Protein AF-0000000075411094 (afdb_homodimer)

pLDDT: mean 84.41, std 17.74, range [32.16, 98.5]

Radius of gyration: 21.51 Å; Cα contacts (8 Å, |Δi|>4): 677; chains: 2; bounding box: 38×64×53 Å

Foldseek 3Di:
DAPQDDQDQDPVPRDRDRPQPPQVQAFQLVVLQVCVVPADVVLLLVQLLLVLVQLVVQVVVQKDQLADARNQWGAHPVRHIHRGDSPPMDHQPDPFFLQDHDYDPPLAALVSVVRDGDHSLRNLQSSLQNLQCSQPSDHFPPVPDRDPVVSVCLNVPDDGDHDPPDDPVSVVLSCLSNPNDSVSHDHSVVSND/DADQDDQDQDPVPRHRDRPQPPQVQAFQLVVLLVCVVPADVVLLLVQLLLVLVQLVVQVVVQKDQLADARNQWGQHPVRHIHRGDSPPMDHQPPPFFLQDHDYDPPLAALVSVVRDGDHSLRNLQSSLQNLQCSQPSDHFPPVPDRDPVVSVCLNVPDDGDHDPPDDPVSVVLSCLSNPNDSVSHDHSVVSND

Nearest PDB structures (foldseek):
  5mja-assembly2_B  TM=9.166E-01  e=4.243E-11  Homo sapiens
  3zew-assembly1_A  TM=9.061E-01  e=3.543E-11  Homo sapiens
  5mjb-assembly1_A  TM=8.864E-01  e=2.787E-11  Homo sapiens
  7jxh-assembly4_D  TM=9.015E-01  e=2.419E-10  Homo sapiens
  8f1y-assembly1_A  TM=8.849E-01  e=3.911E-10  Homo sapiens

Secondary structure (DSSP, 8-state):
------EEEPTTT--EEE-----TT-BHHHHHHHHGGG--HHHHHHHHHHHHHHHHHHHHTTEE-S--SGGGEEEETTTEEEE---TT-EETTS---TTEEEEETTTS-HHHHTTPPP-HHHHHHHHHHHHHHHHHSS-TTTTS--SHHHHHHHHTT--PPPPTTS-HHHHHHHHHHT-SSGGGSPPHHHHH-/------EEEPTTT--EEE-----TT-BHHHHHHHHGGG--HHHHHHHHHHHHHHHHHHHHTTEE-S--SGGGEEEETTTEEEE---TT-EETTS---TTEEEEETTTS-HHHHTTPPP-HHHHHHHHHHHHHHHHHSS-TTTTS--SHHHHHHHHTT--PPPPTTS-HHHHHHHHHHT-SSGGGSPPHHHHH-

InterPro domains:
  IPR000719 Protein kinase domain [PS50011] (1-193)
  IPR001245 Serine-threonine/tyrosine-protein kinase, catalytic domain [PF07714] (1-192)
  IPR001245 Serine-threonine/tyrosine-protein kinase, catalytic domain [PR00109] (20-33)
  IPR001245 Serine-threonine/tyrosine-protein kinase, catalytic domain [PR00109] (57-75)
  IPR001245 Serine-threonine/tyrosine-protein kinase, catalytic domain [PR00109] (122-144)
  IPR001245 Serine-threonine/tyrosine-protein kinase, catalytic domain [PR00109] (166-188)
  IPR011009 Protein kinase-like domain superfamily [SSF56112] (1-193)
  IPR051681 Serine/Threonine Kinases and Pseudokinases [PTHR44329] (2-192)

Solvent-accessible surface area (backbone atoms only — not comparable to full-atom values): 20828 Å² total; per-residue (Å²): 115,49,75,28,48,21,62,35,57,35,83,84,74,63,40,72,35,68,45,64,75,78,42,86,65,39,30,44,47,58,46,30,59,73,42,40,93,75,57,49,69,68,54,47,49,49,50,51,40,39,48,32,48,47,52,35,55,41,42,74,71,43,30,24,53,60,52,53,48,41,78,36,25,26,26,40,98,75,82,36,57,33,52,39,64,54,81,68,39,40,57,64,81,50,89,68,56,37,32,47,43,56,31,40,62,78,32,51,37,50,52,41,50,63,30,33,52,86,43,64,47,39,42,35,24,8,48,22,47,45,50,52,22,68,73,71,32,44,66,72,64,69,90,47,72,54,21,53,68,44,50,49,41,38,58,73,60,60,68,79,83,80,60,88,86,50,54,64,73,58,50,52,51,33,52,34,25,53,40,82,49,54,88,68,30,66,55,54,68,64,70,48,102,113,52,75,31,48,21,58,36,58,35,84,84,76,62,41,72,36,70,46,64,74,78,42,87,62,41,30,44,47,57,47,30,60,73,42,42,92,76,56,49,68,70,54,48,50,49,50,50,40,39,48,31,48,48,51,35,56,42,44,73,72,43,29,23,53,60,53,52,47,42,78,35,26,25,25,39,96,76,81,36,56,33,51,38,64,53,82,67,38,40,57,63,82,50,91,67,56,35,32,46,43,54,30,41,61,78,32,50,36,48,51,41,49,63,31,32,53,87,42,65,47,40,42,34,23,8,48,21,46,43,49,51,24,67,72,68,32,45,64,73,65,69,91,46,74,54,22,52,67,45,51,50,40,38,58,71,59,58,68,79,83,80,60,89,87,51,53,66,72,58,49,51,51,33,51,36,23,54,40,81,50,54,88,68,30,66,53,54,66,64,70,51,101

Sequence (386 aa):
IIKVYGITQDLNTKDYMLIMEYANGGDLHKYLQNKFRNITWNTKLHILWKISEGLNAIHKKNFIHRDFHSGNILSSSYQSWLICDLGLSQPSNSTLSNNEIYGVIPYIAPEIFKGSEFSKESDIYSMGMIMWELTTGCKPFANIDHDINLIYKIIDGKQPEITNDTPECFANLMKRCLNPDPSKRPLISEITEIIKVYGITQDLNTKDYMLIMEYANGGDLHKYLQNKFRNITWNTKLHILWKISEGLNAIHKKNFIHRDFHSGNILSSSYQSWLICDLGLSQPSNSTLSNNEIYGVIPYIAPEIFKGSEFSKESDIYSMGMIMWELTTGCKPFANIDHDINLIYKIIDGKQPEITNDTPECFANLMKRCLNPDPSKRPLISEITE

Organism: Rhizophagus irregularis (strain DAOM 181602 / DAOM 197198 / MUCL 43194) (NCBI:txid747089)

Structure (mmCIF, N/CA/C/O backbone):
data_AF-0000000075411094-model_v1
#
loop_
_entity.id
_entity.type
_entity.pdbx_description
1 polymer 'Kinase-like domain-containing protein'
#
loop_
_atom_site.group_PDB
_atom_site.id
_atom_site.type_symbol
_atom_site.label_atom_id
_atom_site.label_alt_id
_atom_site.label_comp_id
_atom_site.label_asym_id
_atom_site.label_entity_id
_atom_site.label_seq_id
_atom_site.pdbx_PDB_ins_code
_atom_site.Cartn_x
_atom_site.Cartn_y
_atom_site.Cartn_z
_atom_site.occupancy
_atom_site.B_iso_or_equiv
_atom_site.auth_seq_id
_atom_site.auth_comp_id
_atom_site.auth_asym_id
_atom_site.auth_atom_id
_atom_site.pdbx_PDB_model_num
ATOM 1 N N . ILE A 1 1 ? 2.75 -5.531 -20.922 1 32.16 1 ILE A N 1
ATOM 2 C CA . ILE A 1 1 ? 2.619 -4.461 -19.938 1 32.16 1 ILE A CA 1
ATOM 3 C C . ILE A 1 1 ? 1.441 -3.562 -20.297 1 32.16 1 ILE A C 1
ATOM 5 O O . ILE A 1 1 ? 1.366 -3.057 -21.422 1 32.16 1 ILE A O 1
ATOM 9 N N . ILE A 1 2 ? 0.345 -3.658 -19.781 1 34.16 2 ILE A N 1
ATOM 10 C CA . ILE A 1 2 ? -0.839 -2.867 -20.094 1 34.16 2 ILE A CA 1
ATOM 11 C C . ILE A 1 2 ? -0.691 -1.463 -19.516 1 34.16 2 ILE A C 1
ATOM 13 O O . ILE A 1 2 ? -0.085 -1.284 -18.453 1 34.16 2 ILE A O 1
ATOM 17 N N . LYS A 1 3 ? -0.918 -0.441 -20.312 1 33.56 3 LYS A N 1
ATOM 18 C CA . LYS A 1 3 ? -0.881 0.971 -19.938 1 33.56 3 LYS A CA 1
ATOM 19 C C . LYS A 1 3 ? -1.769 1.245 -18.734 1 33.56 3 LYS A C 1
ATOM 21 O O . LYS A 1 3 ? -2.953 0.901 -18.734 1 33.56 3 LYS A O 1
ATOM 26 N N . VAL A 1 4 ? -1.227 1.04 -17.672 1 37.06 4 VAL A N 1
ATOM 27 C CA . VAL A 1 4 ? -1.96 1.363 -16.453 1 37.06 4 VAL A CA 1
ATOM 28 C C . VAL A 1 4 ? -2.273 2.857 -16.422 1 37.06 4 VAL A C 1
ATOM 30 O O . VAL A 1 4 ? -1.376 3.689 -16.578 1 37.06 4 VAL A O 1
ATOM 33 N N . TYR A 1 5 ? -3.424 3.193 -16.844 1 36.94 5 TYR A N 1
ATOM 34 C CA . TYR A 1 5 ? -4.02 4.523 -16.781 1 36.94 5 TYR A CA 1
ATOM 35 C C . TYR A 1 5 ? -4.27 4.941 -15.344 1 36.94 5 TYR A C 1
ATOM 37 O O . TYR A 1 5 ? -4.562 4.098 -14.484 1 36.94 5 TYR A O 1
ATOM 45 N N . GLY A 1 6 ? -3.52 5.801 -14.867 1 42.25 6 GLY A N 1
ATOM 46 C CA . GLY A 1 6 ? -3.977 6.613 -13.75 1 42.25 6 GLY A CA 1
ATOM 47 C C . GLY A 1 6 ? -5.453 6.957 -13.828 1 42.25 6 GLY A C 1
ATOM 48 O O . GLY A 1 6 ? -6.152 6.508 -14.734 1 42.25 6 GLY A O 1
ATOM 49 N N . ILE A 1 7 ? -6.055 7.281 -12.719 1 42.97 7 ILE A N 1
ATOM 50 C CA . ILE A 1 7 ? -7.402 7.836 -12.758 1 42.97 7 ILE A CA 1
ATOM 51 C C . ILE A 1 7 ? -7.484 8.922 -13.828 1 42.97 7 ILE A C 1
ATOM 53 O O . ILE A 1 7 ? -6.648 9.828 -13.859 1 42.97 7 ILE A O 1
ATOM 57 N N . THR A 1 8 ? -7.98 8.453 -14.969 1 44.41 8 THR A N 1
ATOM 58 C CA . THR A 1 8 ? -8.188 9.484 -15.977 1 44.41 8 THR A CA 1
ATOM 59 C C . THR A 1 8 ? -9.664 9.891 -16.047 1 44.41 8 THR A C 1
ATOM 61 O O . THR A 1 8 ? -10.531 9.156 -15.562 1 44.41 8 THR A O 1
ATOM 64 N N . GLN A 1 9 ? -9.82 11.086 -16.125 1 42.78 9 GLN A N 1
ATOM 65 C CA . GLN A 1 9 ? -11.172 11.594 -16.359 1 42.78 9 GLN A CA 1
ATOM 66 C C . GLN A 1 9 ? -11.602 11.406 -17.797 1 42.78 9 GLN A C 1
ATOM 68 O O . GLN A 1 9 ? -10.828 11.688 -18.719 1 42.78 9 GLN A O 1
ATOM 73 N N . ASP A 1 10 ? -12.672 10.641 -17.844 1 40.69 10 ASP A N 1
ATOM 74 C CA . ASP A 1 10 ? -13.258 10.602 -19.172 1 40.69 10 ASP A CA 1
ATOM 75 C C . ASP A 1 10 ? -13.492 12.016 -19.719 1 40.69 10 ASP A C 1
ATOM 77 O O . ASP A 1 10 ? -14.07 12.859 -19.031 1 40.69 10 ASP A O 1
ATOM 81 N N . LEU A 1 11 ? -12.812 12.188 -20.719 1 44.75 11 LEU A N 1
ATOM 82 C CA . LEU A 1 11 ? -12.93 13.508 -21.312 1 44.75 11 LEU A CA 1
ATOM 83 C C . LEU A 1 11 ? -14.391 13.844 -21.609 1 44.75 11 LEU A C 1
ATOM 85 O O . LEU A 1 11 ? -14.781 15.016 -21.609 1 44.75 11 LEU A O 1
ATOM 89 N N . ASN A 1 12 ? -15.086 12.93 -21.891 1 46.34 12 ASN A N 1
ATOM 90 C CA . ASN A 1 12 ? -16.453 13.172 -22.312 1 46.34 12 ASN A CA 1
ATOM 91 C C . ASN A 1 12 ? -17.422 13.18 -21.125 1 46.34 12 ASN A C 1
ATOM 93 O O . ASN A 1 12 ? -18.25 14.078 -21 1 46.34 12 ASN A O 1
ATOM 97 N N . THR A 1 13 ? -17.219 12.266 -20.219 1 44.41 13 THR A N 1
ATOM 98 C CA . THR A 1 13 ? -18.219 12.133 -19.172 1 44.41 13 THR A CA 1
ATOM 99 C C . THR A 1 13 ? -17.703 12.688 -17.844 1 44.41 13 THR A C 1
ATOM 101 O O . THR A 1 13 ? -18.453 12.82 -16.891 1 44.41 13 THR A O 1
ATOM 104 N N . LYS A 1 14 ? -16.484 13.055 -17.922 1 45.28 14 LYS A N 1
ATOM 105 C CA . LYS A 1 14 ? -15.781 13.641 -16.781 1 45.28 14 LYS A CA 1
ATOM 106 C C . LYS A 1 14 ? -15.727 12.664 -15.609 1 45.28 14 LYS A C 1
ATOM 108 O O . LYS A 1 14 ? -15.516 13.078 -14.461 1 45.28 14 LYS A O 1
ATOM 113 N N . ASP A 1 15 ? -16.109 11.484 -15.922 1 42.44 15 ASP A N 1
ATOM 114 C CA . ASP A 1 15 ? -16.062 10.445 -14.898 1 42.44 15 ASP A CA 1
ATOM 115 C C . ASP A 1 15 ? -14.648 9.883 -14.75 1 42.44 15 ASP A C 1
ATOM 117 O O . ASP A 1 15 ? -13.883 9.836 -15.711 1 42.44 15 ASP A O 1
ATOM 121 N N . TYR A 1 16 ? -14.273 9.828 -13.641 1 40.44 16 TYR A N 1
ATOM 122 C CA . TYR A 1 16 ? -12.961 9.258 -13.344 1 40.44 16 TYR A CA 1
ATOM 123 C C . TYR A 1 16 ? -12.914 7.777 -13.711 1 40.44 16 TYR A C 1
ATOM 125 O O . TYR A 1 16 ? -13.859 7.035 -13.438 1 40.44 16 TYR A O 1
ATOM 133 N N . MET A 1 17 ? -12.258 7.484 -14.906 1 39.5 17 MET A N 1
ATOM 134 C CA . MET A 1 17 ? -12.141 6.105 -15.375 1 39.5 17 MET A CA 1
ATOM 135 C C . MET A 1 17 ? -10.836 5.477 -14.891 1 39.5 17 MET A C 1
ATOM 137 O O . MET A 1 17 ? -9.773 6.102 -14.969 1 39.5 17 MET A O 1
ATOM 141 N N . LEU A 1 18 ? -10.984 4.664 -13.984 1 42.41 18 LEU A N 1
ATOM 142 C CA . LEU A 1 18 ? -9.859 3.758 -13.75 1 42.41 18 LEU A CA 1
ATOM 143 C C . LEU A 1 18 ? -9.625 2.869 -14.969 1 42.41 18 LEU A C 1
ATOM 145 O O . LEU A 1 18 ? -10.555 2.244 -15.477 1 42.41 18 LEU A O 1
ATOM 149 N N . ILE A 1 19 ? -8.789 3.197 -15.891 1 42.03 19 ILE A N 1
ATOM 150 C CA . ILE A 1 19 ? -8.539 2.48 -17.141 1 42.03 19 ILE A CA 1
ATOM 151 C C . ILE A 1 19 ? -8.086 1.055 -16.828 1 42.03 19 ILE A C 1
ATOM 153 O O . ILE A 1 19 ? -6.934 0.833 -16.453 1 42.03 19 ILE A O 1
ATOM 157 N N . MET A 1 20 ? -8.719 0.311 -16.062 1 41.62 20 MET A N 1
ATOM 158 C CA . MET A 1 20 ? -8.273 -1.081 -16.094 1 41.62 20 MET A CA 1
ATOM 159 C C . MET A 1 20 ? -8.539 -1.696 -17.469 1 41.62 20 MET A C 1
ATOM 161 O O . MET A 1 20 ? -9.641 -1.574 -18 1 41.62 20 MET A O 1
ATOM 165 N N . GLU A 1 21 ? -7.656 -1.676 -18.297 1 42.25 21 GLU A N 1
ATOM 166 C CA . GLU A 1 21 ? -7.863 -2.479 -19.5 1 42.25 21 GLU A CA 1
ATOM 167 C C . GLU A 1 21 ? -8.555 -3.797 -19.172 1 42.25 21 GLU A C 1
ATOM 169 O O . GLU A 1 21 ? -8.148 -4.512 -18.25 1 42.25 21 GLU A O 1
ATOM 174 N N . TYR A 1 22 ? -9.781 -3.826 -19.453 1 43.34 22 TYR A N 1
ATOM 175 C CA . TYR A 1 22 ? -10.633 -5.008 -19.391 1 43.34 22 TYR A CA 1
ATOM 176 C C . TYR A 1 22 ? -9.969 -6.203 -20.062 1 43.34 22 TYR A C 1
ATOM 178 O O . TYR A 1 22 ? -9.68 -6.172 -21.25 1 43.34 22 TYR A O 1
ATOM 186 N N . ALA A 1 23 ? -9.023 -6.836 -19.5 1 50.44 23 ALA A N 1
ATOM 187 C CA . ALA A 1 23 ? -8.656 -8.133 -20.062 1 50.44 23 ALA A CA 1
ATOM 188 C C . ALA A 1 23 ? -9.836 -9.109 -20 1 50.44 23 ALA A C 1
ATOM 190 O O . ALA A 1 23 ? -10.398 -9.336 -18.922 1 50.44 23 ALA A O 1
ATOM 191 N N . ASN A 1 24 ? -10.492 -9.344 -21.016 1 52.44 24 ASN A N 1
ATOM 192 C CA . ASN A 1 24 ? -11.633 -10.227 -21.25 1 52.44 24 ASN A CA 1
ATOM 193 C C . ASN A 1 24 ? -11.492 -11.539 -20.484 1 52.44 24 ASN A C 1
ATOM 195 O O . ASN A 1 24 ? -12.492 -12.133 -20.078 1 52.44 24 ASN A O 1
ATOM 199 N N . GLY A 1 25 ? -10.328 -12.102 -20.312 1 59.38 25 GLY A N 1
ATOM 200 C CA . GLY A 1 25 ? -10.188 -13.453 -19.812 1 59.38 25 GLY A CA 1
ATOM 201 C C . GLY A 1 25 ? -10.125 -13.523 -18.297 1 59.38 25 GLY A C 1
ATOM 202 O O . GLY A 1 25 ? -10.047 -14.617 -17.719 1 59.38 25 GLY A O 1
ATOM 203 N N . GLY A 1 26 ? -10.297 -12.281 -17.562 1 76.88 26 GLY A N 1
ATOM 204 C CA . GLY A 1 26 ? -10.25 -12.297 -16.109 1 76.88 26 GLY A CA 1
ATOM 205 C C . GLY A 1 26 ? -8.836 -12.289 -15.555 1 76.88 26 GLY A C 1
ATOM 206 O O . GLY A 1 26 ? -7.867 -12.312 -16.312 1 76.88 26 GLY A O 1
ATOM 207 N N . ASP A 1 27 ? -8.695 -12.25 -14.227 1 86.12 27 ASP A N 1
ATOM 208 C CA . ASP A 1 27 ? -7.367 -12.266 -13.617 1 86.12 27 ASP A CA 1
ATOM 209 C C . ASP A 1 27 ? -6.957 -13.68 -13.227 1 86.12 27 ASP A C 1
ATOM 211 O O . ASP A 1 27 ? -7.77 -14.609 -13.297 1 86.12 27 ASP A O 1
ATOM 215 N N . LEU A 1 28 ? -5.703 -13.93 -13.047 1 91.25 28 LEU A N 1
ATOM 216 C CA . LEU A 1 28 ? -5.121 -15.242 -12.781 1 91.25 28 LEU A CA 1
ATOM 217 C C . LEU A 1 28 ? -5.793 -15.898 -11.578 1 91.25 28 LEU A C 1
ATOM 219 O O . LEU A 1 28 ? -6.02 -17.109 -11.578 1 91.25 28 LEU A O 1
ATOM 223 N N . HIS A 1 29 ? -6.043 -15.117 -10.539 1 90.06 29 HIS A N 1
ATOM 224 C CA . HIS A 1 29 ? -6.695 -15.68 -9.359 1 90.06 29 HIS A CA 1
ATOM 225 C C . HIS A 1 29 ? -8.016 -16.344 -9.727 1 90.06 29 HIS A C 1
ATOM 227 O O . HIS A 1 29 ? -8.25 -17.5 -9.375 1 90.06 29 HIS A O 1
ATOM 233 N N . LYS A 1 30 ? -8.805 -15.672 -10.398 1 88.44 30 LYS A N 1
ATOM 234 C CA . LYS A 1 30 ? -10.102 -16.188 -10.805 1 88.44 30 LYS A CA 1
ATOM 235 C C . LYS A 1 30 ? -9.953 -17.375 -11.758 1 88.44 30 LYS A C 1
ATOM 237 O O . LYS A 1 30 ? -10.711 -18.344 -11.688 1 88.44 30 LYS A O 1
ATOM 242 N N . TYR A 1 31 ? -9.086 -17.234 -12.656 1 89.56 31 TYR A N 1
ATOM 243 C CA . TYR A 1 31 ? -8.797 -18.328 -13.578 1 89.56 31 TYR A CA 1
ATOM 244 C C . TYR A 1 31 ? -8.453 -19.609 -12.82 1 89.56 31 TYR A C 1
ATOM 246 O O . TYR A 1 31 ? -9 -20.672 -13.117 1 89.56 31 TYR A O 1
ATOM 254 N N . LEU A 1 32 ? -7.59 -19.5 -11.844 1 91.75 32 LEU A N 1
ATOM 255 C CA . LEU A 1 32 ? -7.168 -20.656 -11.062 1 91.75 32 LEU A CA 1
ATOM 256 C C . LEU A 1 32 ? -8.328 -21.219 -10.234 1 91.75 32 LEU A C 1
ATOM 258 O O . LEU A 1 32 ? -8.492 -22.422 -10.117 1 91.75 32 LEU A O 1
ATOM 262 N N . GLN A 1 33 ? -9.078 -20.344 -9.711 1 87.25 33 GLN A N 1
ATOM 263 C CA . GLN A 1 33 ? -10.211 -20.766 -8.891 1 87.25 33 GLN A CA 1
ATOM 264 C C . GLN A 1 33 ? -11.242 -21.516 -9.719 1 87.25 33 GLN A C 1
ATOM 266 O O . GLN A 1 33 ? -11.805 -22.516 -9.258 1 87.25 33 GLN A O 1
ATOM 271 N N . ASN A 1 34 ? -11.414 -21.156 -10.914 1 87.69 34 ASN A N 1
ATOM 272 C CA . ASN A 1 34 ? -12.492 -21.688 -11.734 1 87.69 34 ASN A CA 1
ATOM 273 C C . ASN A 1 34 ? -12.047 -22.922 -12.523 1 87.69 34 ASN A C 1
ATOM 275 O O . ASN A 1 34 ? -12.844 -23.828 -12.781 1 87.69 34 ASN A O 1
ATOM 279 N N . LYS A 1 35 ? -10.828 -23 -12.867 1 86.44 35 LYS A N 1
ATOM 280 C CA . LYS A 1 35 ? -10.414 -24.016 -13.836 1 86.44 35 LYS A CA 1
ATOM 281 C C . LYS A 1 35 ? -9.297 -24.891 -13.273 1 86.44 35 LYS A C 1
ATOM 283 O O . LYS A 1 35 ? -8.648 -25.625 -14.016 1 86.44 35 LYS A O 1
ATOM 288 N N . PHE A 1 36 ? -9.07 -24.828 -12.039 1 86.62 36 PHE A N 1
ATOM 289 C CA . PHE A 1 36 ? -7.871 -25.406 -11.453 1 86.62 36 PHE A CA 1
ATOM 290 C C . PHE A 1 36 ? -7.762 -26.891 -11.82 1 86.62 36 PHE A C 1
ATOM 292 O O . PHE A 1 36 ? -6.695 -27.359 -12.219 1 86.62 36 PHE A O 1
ATOM 299 N N . ARG A 1 37 ? -8.828 -27.688 -11.781 1 86.38 37 ARG A N 1
ATOM 300 C CA . ARG A 1 37 ? -8.844 -29.141 -11.977 1 86.38 37 ARG A CA 1
ATOM 301 C C . ARG A 1 37 ? -8.422 -29.5 -13.398 1 86.38 37 ARG A C 1
ATOM 303 O O . ARG A 1 37 ? -7.891 -30.578 -13.641 1 86.38 37 ARG A O 1
ATOM 310 N N . ASN A 1 38 ? -8.555 -28.547 -14.25 1 89.06 38 ASN A N 1
ATOM 311 C CA . ASN A 1 38 ? -8.297 -28.828 -15.664 1 89.06 38 ASN A CA 1
ATOM 312 C C . ASN A 1 38 ? -6.945 -28.281 -16.109 1 89.06 38 ASN A C 1
ATOM 314 O O . ASN A 1 38 ? -6.562 -28.422 -17.266 1 89.06 38 ASN A O 1
ATOM 318 N N . ILE A 1 39 ? -6.234 -27.766 -15.195 1 91.62 39 ILE A N 1
ATOM 319 C CA . ILE A 1 39 ? -4.973 -27.141 -15.57 1 91.62 39 ILE A CA 1
ATOM 320 C C . ILE A 1 39 ? -3.828 -28.141 -15.375 1 91.62 39 ILE A C 1
ATOM 322 O O . ILE A 1 39 ? -3.613 -28.641 -14.273 1 91.62 39 ILE A O 1
ATOM 326 N N . THR A 1 40 ? -3.137 -28.422 -16.484 1 92.81 40 THR A N 1
ATOM 327 C CA . THR A 1 40 ? -2.008 -29.344 -16.438 1 92.81 40 THR A CA 1
ATOM 328 C C . THR A 1 40 ? -0.758 -28.641 -15.914 1 92.81 40 THR A C 1
ATOM 330 O O . THR A 1 40 ? -0.703 -27.406 -15.867 1 92.81 40 THR A O 1
ATOM 333 N N . TRP A 1 41 ? 0.227 -29.375 -15.508 1 93.69 41 TRP A N 1
ATOM 334 C CA . TRP A 1 41 ? 1.49 -28.812 -15.055 1 93.69 41 TRP A CA 1
ATOM 335 C C . TRP A 1 41 ? 2.186 -28.062 -16.188 1 93.69 41 TRP A C 1
ATOM 337 O O . TRP A 1 41 ? 2.863 -27.047 -15.945 1 93.69 41 TRP A O 1
ATOM 347 N N . ASN A 1 42 ? 1.978 -28.578 -17.406 1 92.81 42 ASN A N 1
ATOM 348 C CA . ASN A 1 42 ? 2.535 -27.859 -18.547 1 92.81 42 ASN A CA 1
ATOM 349 C C . ASN A 1 42 ? 1.958 -26.453 -18.656 1 92.81 42 ASN A C 1
ATOM 351 O O . ASN A 1 42 ? 2.693 -25.5 -18.891 1 92.81 42 ASN A O 1
ATOM 355 N N . THR A 1 43 ? 0.718 -26.359 -18.453 1 92.06 43 THR A N 1
ATOM 356 C CA . THR A 1 43 ? 0.055 -25.062 -18.5 1 92.06 43 THR A CA 1
ATOM 357 C C . THR A 1 43 ? 0.518 -24.172 -17.344 1 92.06 43 THR A C 1
ATOM 359 O O . THR A 1 43 ? 0.783 -22.984 -17.531 1 92.06 43 THR A O 1
ATOM 362 N N . LYS A 1 44 ? 0.615 -24.781 -16.156 1 93.5 44 LYS A N 1
ATOM 363 C CA . LYS A 1 44 ? 1.074 -24.062 -14.984 1 93.5 44 LYS A CA 1
ATOM 364 C C . LYS A 1 44 ? 2.473 -23.484 -15.203 1 93.5 44 LYS A C 1
ATOM 366 O O . LYS A 1 44 ? 2.734 -22.328 -14.875 1 93.5 44 LYS A O 1
ATOM 371 N N . LEU A 1 45 ? 3.301 -24.281 -15.789 1 94 45 LEU A N 1
ATOM 372 C CA . LEU A 1 45 ? 4.672 -23.859 -16.047 1 94 45 LEU A CA 1
ATOM 373 C C . LEU A 1 45 ? 4.703 -22.75 -17.094 1 94 45 LEU A C 1
ATOM 375 O O . LEU A 1 45 ? 5.512 -21.828 -17 1 94 45 LEU A O 1
ATOM 379 N N . HIS A 1 46 ? 3.846 -22.891 -18.016 1 92.25 46 HIS A N 1
ATOM 380 C CA . HIS A 1 46 ? 3.754 -21.859 -19.047 1 92.25 46 HIS A CA 1
ATOM 381 C C . HIS A 1 46 ? 3.309 -20.531 -18.453 1 92.25 46 HIS A C 1
ATOM 383 O O . HIS A 1 46 ? 3.861 -19.484 -18.797 1 92.25 46 HIS A O 1
ATOM 389 N N . ILE A 1 47 ? 2.371 -20.594 -17.594 1 92.44 47 ILE A N 1
ATOM 390 C CA . ILE A 1 47 ? 1.89 -19.391 -16.922 1 92.44 47 ILE A CA 1
ATOM 391 C C . ILE A 1 47 ? 3.027 -18.75 -16.125 1 92.44 47 ILE A C 1
ATOM 393 O O . ILE A 1 47 ? 3.27 -17.547 -16.234 1 92.44 47 ILE A O 1
ATOM 397 N N . LEU A 1 48 ? 3.711 -19.594 -15.359 1 94.62 48 LEU A N 1
ATOM 398 C CA . LEU A 1 48 ? 4.828 -19.094 -14.57 1 94.62 48 LEU A CA 1
ATOM 399 C C . LEU A 1 48 ? 5.879 -18.438 -15.461 1 94.62 48 LEU A C 1
ATOM 401 O O . LEU A 1 48 ? 6.406 -17.375 -15.125 1 94.62 48 LEU A O 1
ATOM 405 N N . TRP A 1 49 ? 6.133 -19.062 -16.531 1 93.44 49 TRP A N 1
ATOM 406 C CA . TRP A 1 49 ? 7.117 -18.547 -17.469 1 93.44 49 TRP A CA 1
ATOM 407 C C . TRP A 1 49 ? 6.699 -17.172 -18 1 93.44 49 TRP A C 1
ATOM 409 O O . TRP A 1 49 ? 7.504 -16.234 -18.016 1 93.44 49 TRP A O 1
ATOM 419 N N . LYS A 1 50 ? 5.512 -16.984 -18.375 1 90.06 50 LYS A N 1
ATOM 420 C CA . LYS A 1 50 ? 5.004 -15.727 -18.922 1 90.06 50 LYS A CA 1
ATOM 421 C C . LYS A 1 50 ? 5.047 -14.625 -17.859 1 90.06 50 LYS A C 1
ATOM 423 O O . LYS A 1 50 ? 5.465 -13.5 -18.156 1 90.06 50 LYS A O 1
ATOM 428 N N . ILE A 1 51 ? 4.637 -15 -16.688 1 92.5 51 ILE A N 1
ATOM 429 C CA . ILE A 1 51 ? 4.629 -14.031 -15.602 1 92.5 51 ILE A CA 1
ATOM 430 C C . ILE A 1 51 ? 6.062 -13.625 -15.266 1 92.5 51 ILE A C 1
ATOM 432 O O . ILE A 1 51 ? 6.332 -12.445 -15.016 1 92.5 51 ILE A O 1
ATOM 436 N N . SER A 1 52 ? 6.957 -14.633 -15.242 1 94.38 52 SER A N 1
ATOM 437 C CA . SER A 1 52 ? 8.359 -14.352 -14.961 1 94.38 52 SER A CA 1
ATOM 438 C C . SER A 1 52 ? 8.969 -13.453 -16.031 1 94.38 52 SER A C 1
ATOM 440 O O . SER A 1 52 ? 9.781 -12.578 -15.727 1 94.38 52 SER A O 1
ATOM 442 N N . GLU A 1 53 ? 8.594 -13.633 -17.25 1 90.56 53 GLU A N 1
ATOM 443 C CA . GLU A 1 53 ? 9.055 -12.781 -18.328 1 90.56 53 GLU A CA 1
ATOM 444 C C . GLU A 1 53 ? 8.602 -11.336 -18.141 1 90.56 53 GLU A C 1
ATOM 446 O O . GLU A 1 53 ? 9.367 -10.398 -18.359 1 90.56 53 GLU A O 1
ATOM 451 N N . GLY A 1 54 ? 7.379 -11.211 -17.766 1 87.25 54 GLY A N 1
ATOM 452 C CA . GLY A 1 54 ? 6.855 -9.883 -17.484 1 87.25 54 GLY A CA 1
ATOM 453 C C . GLY A 1 54 ? 7.594 -9.164 -16.375 1 87.25 54 GLY A C 1
ATOM 454 O O . GLY A 1 54 ? 7.98 -8 -16.531 1 87.25 54 GLY A O 1
ATOM 455 N N . LEU A 1 55 ? 7.773 -9.852 -15.297 1 92.88 55 LEU A N 1
ATOM 456 C CA . LEU A 1 55 ? 8.484 -9.258 -14.164 1 92.88 55 LEU A CA 1
ATOM 457 C C . LEU A 1 55 ? 9.938 -8.961 -14.531 1 92.88 55 LEU A C 1
ATOM 459 O O . LEU A 1 55 ? 10.484 -7.941 -14.117 1 92.88 55 LEU A O 1
ATOM 463 N N . ASN A 1 56 ? 10.523 -9.867 -15.281 1 92.44 56 ASN A N 1
ATOM 464 C CA . ASN A 1 56 ? 11.883 -9.656 -15.758 1 92.44 56 ASN A CA 1
ATOM 465 C C . ASN A 1 56 ? 11.992 -8.367 -16.578 1 92.44 56 ASN A C 1
ATOM 467 O O . ASN A 1 56 ? 12.961 -7.621 -16.422 1 92.44 56 ASN A O 1
ATOM 471 N N . ALA A 1 57 ? 11.078 -8.133 -17.406 1 85.56 57 ALA A N 1
ATOM 472 C CA . ALA A 1 57 ? 11.062 -6.918 -18.203 1 85.56 57 ALA A CA 1
ATOM 473 C C . ALA A 1 57 ? 11.031 -5.676 -17.328 1 85.56 57 ALA A C 1
ATOM 475 O O . ALA A 1 57 ? 11.727 -4.691 -17.594 1 85.56 57 ALA A O 1
ATOM 476 N N . ILE A 1 58 ? 10.273 -5.738 -16.281 1 84.44 58 ILE A N 1
ATOM 477 C CA . ILE A 1 58 ? 10.156 -4.633 -15.336 1 84.44 58 ILE A CA 1
ATOM 478 C C . ILE A 1 58 ? 11.492 -4.43 -14.617 1 84.44 58 ILE A C 1
ATOM 480 O O . ILE A 1 58 ? 11.992 -3.309 -14.539 1 84.44 58 ILE A O 1
ATOM 484 N N . HIS A 1 59 ? 12.078 -5.508 -14.148 1 91.5 59 HIS A N 1
ATOM 485 C CA . HIS A 1 59 ? 13.328 -5.445 -13.398 1 91.5 59 HIS A CA 1
ATOM 486 C C . HIS A 1 59 ? 14.484 -4.992 -14.289 1 91.5 59 HIS A C 1
ATOM 488 O O . HIS A 1 59 ? 15.375 -4.27 -13.836 1 91.5 59 HIS A O 1
ATOM 494 N N . LYS A 1 60 ? 14.492 -5.438 -15.516 1 87.75 60 LYS A N 1
ATOM 495 C CA . LYS A 1 60 ? 15.547 -5.062 -16.453 1 87.75 60 LYS A CA 1
ATOM 496 C C . LYS A 1 60 ? 15.555 -3.557 -16.703 1 87.75 60 LYS A C 1
ATOM 498 O O . LYS A 1 60 ? 16.609 -2.969 -16.953 1 87.75 60 LYS A O 1
ATOM 503 N N . LYS A 1 61 ? 14.453 -2.984 -16.609 1 82.94 61 LYS A N 1
ATOM 504 C CA . LYS A 1 61 ? 14.344 -1.536 -16.766 1 82.94 61 LYS A CA 1
ATOM 505 C C . LYS A 1 61 ? 14.625 -0.818 -15.445 1 82.94 61 LYS A C 1
ATOM 507 O O . LYS A 1 61 ? 14.344 0.375 -15.312 1 82.94 61 LYS A O 1
ATOM 512 N N . ASN A 1 62 ? 15 -1.598 -14.438 1 89 62 ASN A N 1
ATOM 513 C CA . ASN A 1 62 ? 15.367 -1.106 -13.117 1 89 62 ASN A CA 1
ATOM 514 C C . ASN A 1 62 ? 14.156 -0.557 -12.367 1 89 62 ASN A C 1
ATOM 516 O O . ASN A 1 62 ? 14.25 0.469 -11.688 1 89 62 ASN A O 1
ATOM 520 N N . PHE A 1 63 ? 13.062 -1.241 -12.555 1 85.88 63 PHE A N 1
ATOM 521 C CA . PHE A 1 63 ? 11.859 -0.957 -11.789 1 85.88 63 PHE A CA 1
ATOM 522 C C . PHE A 1 63 ? 11.531 -2.104 -10.844 1 85.88 63 PHE A C 1
ATOM 524 O O . PHE A 1 63 ? 11.93 -3.246 -11.086 1 85.88 63 PHE A O 1
ATOM 531 N N . ILE A 1 64 ? 10.859 -1.77 -9.75 1 91.88 64 ILE A N 1
ATOM 532 C CA . ILE A 1 64 ? 10.25 -2.725 -8.836 1 91.88 64 ILE A CA 1
ATOM 533 C C . ILE A 1 64 ? 8.727 -2.625 -8.914 1 91.88 64 ILE A C 1
ATOM 535 O O . ILE A 1 64 ? 8.18 -1.528 -9.031 1 91.88 64 ILE A O 1
ATOM 539 N N . HIS A 1 65 ? 8.047 -3.697 -8.93 1 90.5 65 HIS A N 1
ATOM 540 C CA . HIS A 1 65 ? 6.598 -3.688 -9.117 1 90.5 65 HIS A CA 1
ATOM 541 C C . HIS A 1 65 ? 5.883 -3.244 -7.844 1 90.5 65 HIS A C 1
ATOM 543 O O . HIS A 1 65 ? 5.039 -2.348 -7.879 1 90.5 65 HIS A O 1
ATOM 549 N N . ARG A 1 66 ? 6.172 -3.861 -6.586 1 93.38 66 ARG A N 1
ATOM 550 C CA . ARG A 1 66 ? 5.754 -3.479 -5.242 1 93.38 66 ARG A CA 1
ATOM 551 C C . ARG A 1 66 ? 4.355 -4 -4.934 1 93.38 66 ARG A C 1
ATOM 553 O O . ARG A 1 66 ? 3.938 -4.02 -3.771 1 93.38 66 ARG A O 1
ATOM 560 N N . ASP A 1 67 ? 3.627 -4.445 -5.879 1 93.25 67 ASP A N 1
ATOM 561 C CA . ASP A 1 67 ? 2.283 -4.98 -5.684 1 93.25 67 ASP A CA 1
ATOM 562 C C . ASP A 1 67 ? 2.021 -6.164 -6.613 1 93.25 67 ASP A C 1
ATOM 564 O O . ASP A 1 67 ? 1 -6.203 -7.301 1 93.25 67 ASP A O 1
ATOM 568 N N . PHE A 1 68 ? 2.885 -7.051 -6.609 1 93.5 68 PHE A N 1
ATOM 569 C CA . PHE A 1 68 ? 2.859 -8.211 -7.492 1 93.5 68 PHE A CA 1
ATOM 570 C C . PHE A 1 68 ? 2.059 -9.344 -6.871 1 93.5 68 PHE A C 1
ATOM 572 O O . PHE A 1 68 ? 2.439 -9.883 -5.824 1 93.5 68 PHE A O 1
ATOM 579 N N . HIS A 1 69 ? 0.857 -9.633 -7.418 1 94.75 69 HIS A N 1
ATOM 580 C CA . HIS A 1 69 ? -0.002 -10.727 -6.973 1 94.75 69 HIS A CA 1
ATOM 581 C C . HIS A 1 69 ? -0.92 -11.195 -8.094 1 94.75 69 HIS A C 1
ATOM 583 O O . HIS A 1 69 ? -0.993 -10.562 -9.156 1 94.75 69 HIS A O 1
ATOM 589 N N . SER A 1 70 ? -1.605 -12.266 -7.949 1 93.25 70 SER A N 1
ATOM 590 C CA . SER A 1 70 ? -2.359 -12.938 -9 1 93.25 70 SER A CA 1
ATOM 591 C C . SER A 1 70 ? -3.508 -12.07 -9.5 1 93.25 70 SER A C 1
ATOM 593 O O . SER A 1 70 ? -3.928 -12.195 -10.656 1 93.25 70 SER A O 1
ATOM 595 N N . GLY A 1 71 ? -4.031 -11.164 -8.625 1 89.06 71 GLY A N 1
ATOM 596 C CA . GLY A 1 71 ? -5.094 -10.258 -9.031 1 89.06 71 GLY A CA 1
ATOM 597 C C . GLY A 1 71 ? -4.641 -9.227 -10.047 1 89.06 71 GLY A C 1
ATOM 598 O O . GLY A 1 71 ? -5.469 -8.602 -10.711 1 89.06 71 GLY A O 1
ATOM 599 N N . ASN A 1 72 ? -3.385 -9.031 -10.203 1 86.81 72 ASN A N 1
ATOM 600 C CA . ASN A 1 72 ? -2.82 -8.047 -11.117 1 86.81 72 ASN A CA 1
ATOM 601 C C . ASN A 1 72 ? -2.273 -8.695 -12.383 1 86.81 72 ASN A C 1
ATOM 603 O O . ASN A 1 72 ? -1.545 -8.062 -13.148 1 86.81 72 ASN A O 1
ATOM 607 N N . ILE A 1 73 ? -2.502 -9.945 -12.586 1 88.62 73 ILE A N 1
ATOM 608 C CA . ILE A 1 73 ? -2.113 -10.703 -13.766 1 88.62 73 ILE A CA 1
ATOM 609 C C . ILE A 1 73 ? -3.355 -11.078 -14.57 1 88.62 73 ILE A C 1
ATOM 611 O O . ILE A 1 73 ? -4.215 -11.82 -14.094 1 88.62 73 ILE A O 1
ATOM 615 N N . LEU A 1 74 ? -3.396 -10.562 -15.805 1 83.94 74 LEU A N 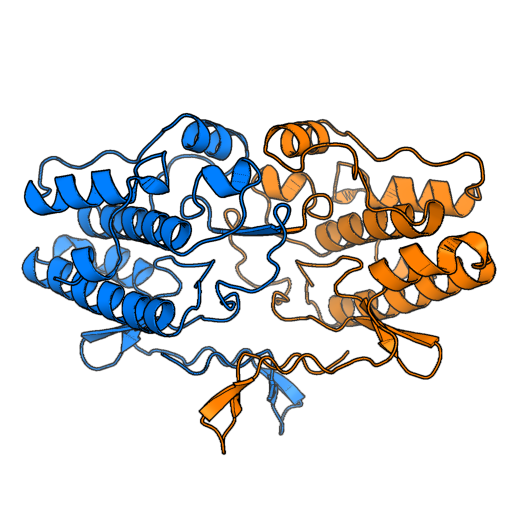1
ATOM 616 C CA . LEU A 1 74 ? -4.598 -10.75 -16.609 1 83.94 74 LEU A CA 1
ATOM 617 C C . LEU A 1 74 ? -4.305 -11.617 -17.828 1 83.94 74 LEU A C 1
ATOM 619 O O . LEU A 1 74 ? -3.191 -11.594 -18.359 1 83.94 74 LEU A O 1
ATOM 623 N N . SER A 1 75 ? -5.355 -12.336 -18.078 1 82.94 75 SER A N 1
ATOM 624 C CA . SER A 1 75 ? -5.254 -13.141 -19.297 1 82.94 75 SER A CA 1
ATOM 625 C C . SER A 1 75 ? -5.633 -12.328 -20.531 1 82.94 75 SER A C 1
ATOM 627 O O . SER A 1 75 ? -6.609 -11.578 -20.5 1 82.94 75 SER A O 1
ATOM 629 N N . SER A 1 76 ? -4.762 -12.461 -21.531 1 71.69 76 SER A N 1
ATOM 630 C CA . SER A 1 76 ? -5.125 -11.898 -22.828 1 71.69 76 SER A CA 1
ATOM 631 C C . SER A 1 76 ? -5.711 -12.969 -23.75 1 71.69 76 SER A C 1
ATOM 633 O O . SER A 1 76 ? -5.672 -14.156 -23.422 1 71.69 76 SER A O 1
ATOM 635 N N . SER A 1 77 ? -6.418 -12.617 -24.766 1 62.78 77 SER A N 1
ATOM 636 C CA . SER A 1 77 ? -7.16 -13.469 -25.688 1 62.78 77 SER A CA 1
ATOM 637 C C . SER A 1 77 ? -6.332 -14.68 -26.125 1 62.78 77 SER A C 1
ATOM 639 O O . SER A 1 77 ? -6.883 -15.719 -26.469 1 62.78 77 SER A O 1
ATOM 641 N N . TYR A 1 78 ? -5.207 -14.703 -26.062 1 57.38 78 TYR A N 1
ATOM 642 C CA . TYR A 1 78 ? -4.434 -15.82 -26.594 1 57.38 78 TYR A CA 1
ATOM 643 C C . TYR A 1 78 ? -3.633 -16.516 -25.5 1 57.38 78 TYR A C 1
ATOM 645 O O . TYR A 1 78 ? -2.484 -16.906 -25.719 1 57.38 78 TYR A O 1
ATOM 653 N N . GLN A 1 79 ? -4.324 -16.672 -24.359 1 63.56 79 GLN A N 1
ATOM 654 C CA . GLN A 1 79 ? -3.699 -17.391 -23.25 1 63.56 79 GLN A CA 1
ATOM 655 C C . GLN A 1 79 ? -2.377 -16.734 -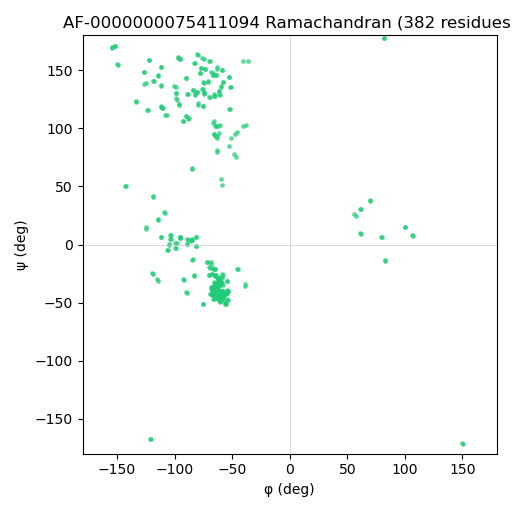22.844 1 63.56 79 GLN A C 1
ATOM 657 O O . GLN A 1 79 ? -1.39 -17.438 -22.594 1 63.56 79 GLN A O 1
ATOM 662 N N . SER A 1 80 ? -2.412 -15.562 -23.172 1 78.81 80 SER A N 1
ATOM 663 C CA . SER A 1 80 ? -1.236 -14.844 -22.688 1 78.81 80 SER A CA 1
ATOM 664 C C . SER A 1 80 ? -1.539 -14.078 -21.406 1 78.81 80 SER A C 1
ATOM 666 O O . SER A 1 80 ? -2.652 -13.578 -21.219 1 78.81 80 SER A O 1
ATOM 668 N N . TRP A 1 81 ? -0.622 -14.312 -20.453 1 83.88 81 TRP A N 1
ATOM 669 C CA . TRP A 1 81 ? -0.737 -13.664 -19.141 1 83.88 81 TRP A CA 1
ATOM 670 C C . TRP A 1 81 ? 0.163 -12.438 -19.078 1 83.88 81 TRP A C 1
ATOM 672 O O . TRP A 1 81 ? 1.36 -12.516 -19.359 1 83.88 81 TRP A O 1
ATOM 682 N N . LEU A 1 82 ? -0.517 -11.32 -18.719 1 80.5 82 LEU A N 1
ATOM 683 C CA . LEU A 1 82 ? 0.202 -10.055 -18.688 1 80.5 82 LEU A CA 1
ATOM 684 C C . LEU A 1 82 ? 0.033 -9.375 -17.328 1 80.5 82 LEU A C 1
ATOM 686 O O . LEU A 1 82 ? -1.051 -9.414 -16.75 1 80.5 82 LEU A O 1
ATOM 690 N N . ILE A 1 83 ? 1.183 -8.859 -16.938 1 81.94 83 ILE A N 1
ATOM 691 C CA . ILE A 1 83 ? 1.099 -7.996 -15.766 1 81.94 83 ILE A CA 1
ATOM 692 C C . ILE A 1 83 ? 0.364 -6.707 -16.125 1 81.94 83 ILE A C 1
ATOM 694 O O . ILE A 1 83 ? 0.76 -5.996 -17.047 1 81.94 83 ILE A O 1
ATOM 698 N N . CYS A 1 84 ? -0.694 -6.332 -15.367 1 71.75 84 CYS A N 1
ATOM 699 C CA . CYS A 1 84 ? -1.573 -5.27 -15.844 1 71.75 84 CYS A CA 1
ATOM 700 C C . CYS A 1 84 ? -1.496 -4.047 -14.938 1 71.75 84 CYS A C 1
ATOM 702 O O . CYS A 1 84 ? -1.755 -2.926 -15.375 1 71.75 84 CYS A O 1
ATOM 704 N N . ASP A 1 85 ? -1.275 -4.238 -13.773 1 74.38 85 ASP A N 1
ATOM 705 C CA . ASP A 1 85 ? -1.248 -3.094 -12.867 1 74.38 85 ASP A CA 1
ATOM 706 C C . ASP A 1 85 ? 0.179 -2.768 -12.438 1 74.38 85 ASP A C 1
ATOM 708 O O . ASP A 1 85 ? 0.812 -3.551 -11.727 1 74.38 85 ASP A O 1
ATOM 712 N N . LEU A 1 86 ? 0.652 -1.584 -12.945 1 75.88 86 LEU A N 1
ATOM 713 C CA . LEU A 1 86 ? 1.978 -1.085 -12.594 1 75.88 86 LEU A CA 1
ATOM 714 C C . LEU A 1 86 ? 1.876 0.208 -11.789 1 75.88 86 LEU A C 1
ATOM 716 O O . LEU A 1 86 ? 2.832 0.986 -11.734 1 75.88 86 LEU A O 1
ATOM 720 N N . GLY A 1 87 ? 0.791 0.414 -11.203 1 73.38 87 GLY A N 1
ATOM 721 C CA . GLY A 1 87 ? 0.491 1.671 -10.531 1 73.38 87 GLY A CA 1
ATOM 722 C C . GLY A 1 87 ? 1.429 1.973 -9.383 1 73.38 87 GLY A C 1
ATOM 723 O O . GLY A 1 87 ? 1.678 3.139 -9.062 1 73.38 87 GLY A O 1
ATOM 724 N N . LEU A 1 88 ? 1.955 0.984 -8.766 1 79.31 88 LEU A N 1
ATOM 725 C CA . LEU A 1 88 ? 2.809 1.188 -7.598 1 79.31 88 LEU A CA 1
ATOM 726 C C . LEU A 1 88 ? 4.277 0.975 -7.957 1 79.31 88 LEU A C 1
ATOM 728 O O . LEU A 1 88 ? 5.156 1.153 -7.113 1 79.31 88 LEU A O 1
ATOM 732 N N . SER A 1 89 ? 4.512 0.652 -9.195 1 80.06 89 SER A N 1
ATOM 733 C CA . SER A 1 89 ? 5.887 0.421 -9.633 1 80.06 89 SER A CA 1
ATOM 734 C C . SER A 1 89 ? 6.723 1.689 -9.516 1 80.06 89 SER A C 1
ATOM 736 O O . SER A 1 89 ? 6.207 2.797 -9.68 1 80.06 89 SER A O 1
ATOM 738 N N . GLN A 1 90 ? 7.949 1.482 -9.211 1 81.38 90 GLN A N 1
ATOM 739 C CA . GLN A 1 90 ? 8.867 2.605 -9.062 1 81.38 90 GLN A CA 1
ATOM 740 C C . GLN A 1 90 ? 10.289 2.203 -9.438 1 81.38 90 GLN A C 1
ATOM 742 O O . GLN A 1 90 ? 10.641 1.022 -9.383 1 81.38 90 GLN A O 1
ATOM 747 N N . PRO A 1 91 ? 11.062 3.273 -9.844 1 80 91 PRO A N 1
ATOM 748 C CA . PRO A 1 91 ? 12.469 2.953 -10.094 1 80 91 PRO A CA 1
ATOM 749 C C . PRO A 1 91 ? 13.172 2.361 -8.875 1 80 91 PRO A C 1
ATOM 751 O O . PRO A 1 91 ? 12.922 2.791 -7.746 1 80 91 PRO A O 1
ATOM 754 N N . SER A 1 92 ? 14 1.376 -9.133 1 83.75 92 SER A N 1
ATOM 755 C CA . SER A 1 92 ? 14.672 0.663 -8.055 1 83.75 92 SER A CA 1
ATOM 756 C C . SER A 1 92 ? 15.664 1.57 -7.328 1 83.75 92 SER A C 1
ATOM 758 O O . SER A 1 92 ? 16.016 1.311 -6.176 1 83.75 92 SER A O 1
ATOM 760 N N . ASN A 1 93 ? 16.062 2.623 -7.961 1 77.31 93 ASN A N 1
ATOM 761 C CA . A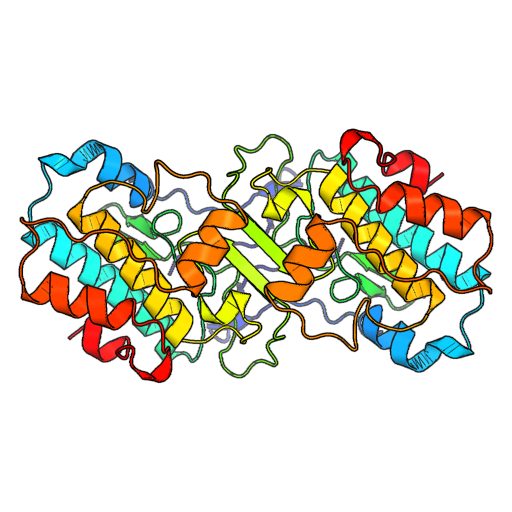SN A 1 93 ? 17.062 3.529 -7.383 1 77.31 93 ASN A CA 1
ATOM 762 C C . ASN A 1 93 ? 16.391 4.75 -6.754 1 77.31 93 ASN A C 1
ATOM 764 O O . ASN A 1 93 ? 17.078 5.652 -6.27 1 77.31 93 ASN A O 1
ATOM 768 N N . SER A 1 94 ? 15.109 4.754 -6.816 1 71.44 94 SER A N 1
ATOM 769 C CA . SER A 1 94 ? 14.414 5.871 -6.188 1 71.44 94 SER A CA 1
ATOM 770 C C . SER A 1 94 ? 14.562 5.828 -4.668 1 71.44 94 SER A C 1
ATOM 772 O O . SER A 1 94 ? 14.914 4.793 -4.102 1 71.44 94 SER A O 1
ATOM 774 N N . THR A 1 95 ? 14.578 7.012 -4.148 1 68.12 95 THR A N 1
ATOM 775 C CA . THR A 1 95 ? 14.609 7.105 -2.693 1 68.12 95 THR A CA 1
ATOM 776 C C . THR A 1 95 ? 13.352 6.496 -2.082 1 68.12 95 THR A C 1
ATOM 778 O O . THR A 1 95 ? 12.367 7.199 -1.859 1 68.12 95 THR A O 1
ATOM 781 N N . LEU A 1 96 ? 13.438 5.246 -2.01 1 69.75 96 LEU A N 1
ATOM 782 C CA . LEU A 1 96 ? 12.32 4.57 -1.35 1 69.75 96 LEU A CA 1
ATOM 783 C C . LEU A 1 96 ? 12.398 4.746 0.163 1 69.75 96 LEU A C 1
ATOM 785 O O . LEU A 1 96 ? 13.492 4.797 0.733 1 69.75 96 LEU A O 1
ATOM 789 N N . SER A 1 97 ? 11.148 4.973 0.686 1 79.81 97 SER A 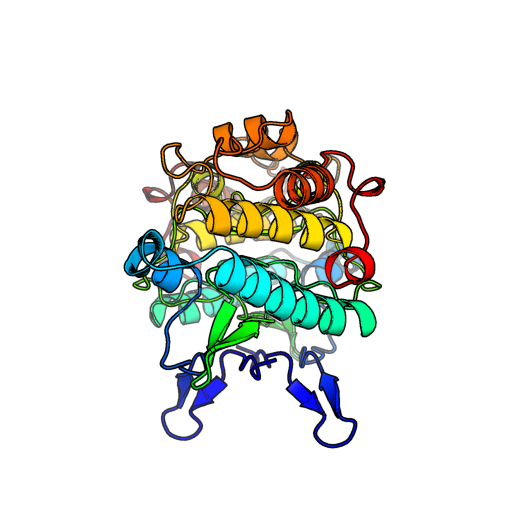N 1
ATOM 790 C CA . SER A 1 97 ? 11.086 5.102 2.139 1 79.81 97 SER A CA 1
ATOM 791 C C . SER A 1 97 ? 10.859 3.748 2.803 1 79.81 97 SER A C 1
ATOM 793 O O . SER A 1 97 ? 10.164 2.891 2.252 1 79.81 97 SER A O 1
ATOM 795 N N . ASN A 1 98 ? 11.492 3.539 3.955 1 85.12 98 ASN A N 1
ATOM 796 C CA . ASN A 1 98 ? 11.383 2.279 4.684 1 85.12 98 ASN A CA 1
ATOM 797 C C . ASN A 1 98 ? 10.109 2.219 5.516 1 85.12 98 ASN A C 1
ATOM 799 O O . ASN A 1 98 ? 9.898 1.268 6.27 1 85.12 98 ASN A O 1
ATOM 803 N N . ASN A 1 99 ? 9.297 3.201 5.344 1 90.69 99 ASN A N 1
ATOM 804 C CA . ASN A 1 99 ? 8.062 3.215 6.133 1 90.69 99 ASN A CA 1
ATOM 805 C C . ASN A 1 99 ? 6.836 2.994 5.258 1 90.69 99 ASN A C 1
ATOM 807 O O . ASN A 1 99 ? 5.703 3.1 5.73 1 90.69 99 ASN A O 1
ATOM 811 N N . GLU A 1 100 ? 7.117 2.703 3.986 1 91.62 100 GLU A N 1
ATOM 812 C CA . GLU A 1 100 ? 6.031 2.418 3.051 1 91.62 100 GLU A CA 1
ATOM 813 C C . GLU A 1 100 ? 5.668 0.936 3.064 1 91.62 100 GLU A C 1
ATOM 815 O O . GLU A 1 100 ? 6.551 0.075 3.002 1 91.62 100 GLU A O 1
ATOM 820 N N . ILE A 1 101 ? 4.438 0.652 3.213 1 94.19 101 ILE A N 1
ATOM 821 C CA . ILE A 1 101 ? 3.912 -0.697 3.045 1 94.19 101 ILE A CA 1
ATOM 822 C C . ILE A 1 101 ? 2.805 -0.692 1.994 1 94.19 101 ILE A C 1
ATOM 824 O O . ILE A 1 101 ? 1.754 -0.077 2.193 1 94.19 101 ILE A O 1
ATOM 828 N N . TYR A 1 102 ? 3.006 -1.365 0.899 1 92.06 102 TYR A N 1
ATOM 829 C CA . TYR A 1 102 ? 2.057 -1.454 -0.204 1 92.06 102 TYR A CA 1
ATOM 830 C C . TYR A 1 102 ? 1.892 -2.896 -0.668 1 92.06 102 TYR A C 1
ATOM 832 O O . TYR A 1 102 ? 2.877 -3.572 -0.975 1 92.06 102 TYR A O 1
ATOM 840 N N . GLY A 1 103 ? 0.663 -3.316 -0.636 1 94 103 GLY A N 1
ATOM 841 C CA . GLY A 1 103 ? 0.442 -4.629 -1.223 1 94 103 GLY A CA 1
ATOM 842 C C . GLY A 1 103 ? -0.706 -5.383 -0.581 1 94 103 GLY A C 1
ATOM 843 O O . GLY A 1 103 ? -1.496 -4.805 0.168 1 94 103 GLY A O 1
ATOM 844 N N . VAL A 1 104 ? -0.749 -6.625 -1.011 1 94.5 104 VAL A N 1
ATOM 845 C CA . VAL A 1 104 ? -1.779 -7.547 -0.544 1 94.5 104 VAL A CA 1
ATOM 846 C C . VAL A 1 104 ? -1.148 -8.633 0.328 1 94.5 104 VAL A C 1
ATOM 848 O O . VAL A 1 104 ? -0.221 -9.32 -0.102 1 94.5 104 VAL A O 1
ATOM 851 N N . ILE A 1 105 ? -1.566 -8.703 1.606 1 94.81 105 ILE A N 1
ATOM 852 C CA . ILE A 1 105 ? -1.156 -9.844 2.416 1 94.81 105 ILE A CA 1
ATOM 853 C C . ILE A 1 105 ? -1.772 -11.125 1.854 1 94.81 105 ILE A C 1
ATOM 855 O O . ILE A 1 105 ? -2.977 -11.18 1.596 1 94.81 105 ILE A O 1
ATOM 859 N N . PRO A 1 106 ? -1.069 -12.164 1.581 1 95.5 106 PRO A N 1
ATOM 860 C CA . PRO A 1 106 ? 0.265 -12.422 2.123 1 95.5 106 PRO A CA 1
ATOM 861 C C . PRO A 1 106 ? 1.366 -12.289 1.074 1 95.5 106 PRO A C 1
ATOM 863 O O . PRO A 1 106 ? 2.418 -12.922 1.189 1 95.5 106 PRO A O 1
ATOM 866 N N . TYR A 1 107 ? 1.143 -11.492 0.096 1 97.31 107 TYR A N 1
ATOM 867 C CA . TYR A 1 107 ? 2.1 -11.367 -0.999 1 97.31 107 TYR A CA 1
ATOM 868 C C . TYR A 1 107 ? 3.207 -10.383 -0.651 1 97.31 107 TYR A C 1
ATOM 870 O O . TYR A 1 107 ? 4.219 -10.305 -1.349 1 97.31 107 TYR A O 1
ATOM 878 N N . ILE A 1 108 ? 3.043 -9.617 0.393 1 97.31 108 ILE A N 1
ATOM 879 C CA . ILE A 1 108 ? 4.062 -8.68 0.845 1 97.31 108 ILE A CA 1
ATOM 880 C C . ILE A 1 108 ? 5.199 -9.438 1.525 1 97.31 108 ILE A C 1
ATOM 882 O O . ILE A 1 108 ? 4.957 -10.281 2.395 1 97.31 108 ILE A O 1
ATOM 886 N N . ALA A 1 109 ? 6.426 -9.133 1.128 1 97.88 109 ALA A N 1
ATOM 887 C CA . ALA A 1 109 ? 7.594 -9.812 1.678 1 97.88 109 ALA A CA 1
ATOM 888 C C . ALA A 1 109 ? 7.777 -9.477 3.156 1 97.88 109 ALA A C 1
ATOM 890 O O . ALA A 1 109 ? 7.516 -8.352 3.582 1 97.88 109 ALA A O 1
ATOM 891 N N . PRO A 1 110 ? 8.281 -10.461 3.943 1 97.5 110 PRO A N 1
ATOM 892 C CA . PRO A 1 110 ? 8.422 -10.258 5.391 1 97.5 110 PRO A CA 1
ATOM 893 C C . PRO A 1 110 ? 9.336 -9.094 5.742 1 97.5 110 PRO A C 1
ATOM 895 O O . PRO A 1 110 ? 9.102 -8.391 6.727 1 97.5 110 PRO A O 1
ATOM 898 N N . GLU A 1 111 ? 10.391 -8.812 4.961 1 97.56 111 GLU A N 1
ATOM 899 C CA . GLU A 1 111 ? 11.344 -7.758 5.289 1 97.56 111 GLU A CA 1
ATOM 900 C C . GLU A 1 111 ? 10.703 -6.379 5.195 1 97.56 111 GLU A C 1
ATOM 902 O O . GLU A 1 111 ? 11.164 -5.426 5.828 1 97.56 111 GLU A O 1
ATOM 907 N N . ILE A 1 112 ? 9.672 -6.234 4.395 1 96.75 112 ILE A N 1
ATOM 908 C CA . ILE A 1 112 ? 8.969 -4.957 4.289 1 96.75 112 ILE A CA 1
ATOM 909 C C . ILE A 1 112 ? 8.344 -4.602 5.637 1 96.75 112 ILE A C 1
ATOM 911 O O . ILE A 1 112 ? 8.422 -3.453 6.078 1 96.75 112 ILE A O 1
ATOM 915 N N . PHE A 1 113 ? 7.758 -5.566 6.336 1 95.88 113 PHE A N 1
ATOM 916 C CA . PHE A 1 113 ? 7.137 -5.363 7.641 1 95.88 113 PHE A CA 1
ATOM 917 C C . PHE A 1 113 ? 8.188 -5.094 8.703 1 95.88 113 PHE A C 1
ATOM 919 O O . PHE A 1 113 ? 7.871 -4.602 9.789 1 95.88 113 PHE A O 1
ATOM 926 N N . LYS A 1 114 ? 9.375 -5.469 8.383 1 95.25 114 LYS A N 1
ATOM 927 C CA . LYS A 1 114 ? 10.477 -5.25 9.312 1 95.25 114 LYS A CA 1
ATOM 928 C C . LYS A 1 114 ? 11.125 -3.889 9.078 1 95.25 114 LYS A C 1
ATOM 930 O O . LYS A 1 114 ? 12.125 -3.557 9.719 1 95.25 114 LYS A O 1
ATOM 935 N N . GLY A 1 115 ? 10.617 -3.182 8.148 1 93.62 115 GLY A N 1
ATOM 936 C CA . GLY A 1 115 ? 11.094 -1.825 7.938 1 93.62 115 GLY A CA 1
ATOM 937 C C . GLY A 1 115 ? 12.086 -1.711 6.793 1 93.62 115 GLY A C 1
ATOM 938 O O . GLY A 1 115 ? 12.836 -0.735 6.703 1 93.62 115 GLY A O 1
ATOM 939 N N . SER A 1 116 ? 12.164 -2.713 5.957 1 94.06 116 SER A N 1
ATOM 940 C CA . SER A 1 116 ? 13.008 -2.641 4.773 1 94.06 116 SER A CA 1
ATOM 941 C C . SER A 1 116 ? 12.305 -1.917 3.631 1 94.06 116 SER A C 1
ATOM 943 O O . SER A 1 116 ? 11.078 -1.841 3.602 1 94.06 116 SER A O 1
ATOM 945 N N . GLU A 1 117 ? 13.109 -1.389 2.74 1 94.12 117 GLU A N 1
ATOM 946 C CA . GLU A 1 117 ? 12.57 -0.814 1.512 1 94.12 117 GLU A CA 1
ATOM 947 C C . GLU A 1 117 ? 12.188 -1.904 0.512 1 94.12 117 GLU A C 1
ATOM 949 O O . GLU A 1 117 ? 12.758 -3 0.537 1 94.12 117 GLU A O 1
ATOM 954 N N . PHE A 1 118 ? 11.242 -1.597 -0.309 1 94.94 118 PHE A N 1
ATOM 955 C CA . PHE A 1 118 ? 10.93 -2.5 -1.411 1 94.94 118 PHE A CA 1
ATOM 956 C C . PHE A 1 118 ? 12.148 -2.705 -2.301 1 94.94 118 PHE A C 1
ATOM 958 O O . PHE A 1 118 ? 12.984 -1.805 -2.445 1 94.94 118 PHE A O 1
ATOM 965 N N . SER A 1 119 ? 12.242 -3.865 -2.912 1 96 119 SER A N 1
ATOM 966 C CA . SER A 1 119 ? 13.344 -4.254 -3.785 1 96 119 SER A CA 1
ATOM 967 C C . SER A 1 119 ? 12.891 -5.27 -4.828 1 96 119 SER A C 1
ATOM 969 O O . SER A 1 119 ? 11.742 -5.707 -4.82 1 96 119 SER A O 1
ATOM 971 N N . LYS A 1 120 ? 13.797 -5.527 -5.773 1 96.62 120 LYS A N 1
ATOM 972 C CA . LYS A 1 120 ? 13.523 -6.594 -6.734 1 96.62 120 LYS A CA 1
ATOM 973 C C . LYS A 1 120 ? 13.297 -7.926 -6.027 1 96.62 120 LYS A C 1
ATOM 975 O O . LYS A 1 120 ? 12.477 -8.734 -6.461 1 96.62 120 LYS A O 1
ATOM 980 N N . GLU A 1 121 ? 14.031 -8.117 -4.914 1 97.81 121 GLU A N 1
ATOM 981 C CA . GLU A 1 121 ? 13.914 -9.344 -4.133 1 97.81 121 GLU A CA 1
ATOM 982 C C . GLU A 1 121 ? 12.531 -9.461 -3.498 1 97.81 121 GLU A C 1
ATOM 984 O O . GLU A 1 121 ? 12.016 -10.57 -3.34 1 97.81 121 GLU A O 1
ATOM 989 N N . SER A 1 122 ? 11.953 -8.32 -3.076 1 97.62 122 SER A N 1
ATOM 990 C CA . SER A 1 122 ? 10.609 -8.367 -2.51 1 97.62 122 SER A CA 1
ATOM 991 C C . SER A 1 122 ? 9.586 -8.797 -3.555 1 97.62 122 SER A C 1
ATOM 993 O O . SER A 1 122 ? 8.609 -9.477 -3.232 1 97.62 122 SER A O 1
ATOM 995 N N . ASP A 1 123 ? 9.828 -8.414 -4.828 1 97.5 123 ASP A N 1
ATOM 996 C CA . ASP A 1 123 ? 8.984 -8.883 -5.922 1 97.5 123 ASP A CA 1
ATOM 997 C C . ASP A 1 123 ? 9.094 -10.391 -6.094 1 97.5 123 ASP A C 1
ATOM 999 O O . ASP A 1 123 ? 8.109 -11.062 -6.414 1 97.5 123 ASP A O 1
ATOM 1003 N N . ILE A 1 124 ? 10.266 -10.875 -5.883 1 98.5 124 ILE A N 1
ATOM 1004 C CA . ILE A 1 124 ? 10.516 -12.305 -6.023 1 98.5 124 ILE A CA 1
ATOM 1005 C C . ILE A 1 124 ? 9.727 -13.07 -4.965 1 98.5 124 ILE A C 1
ATOM 1007 O O . ILE A 1 124 ? 9.172 -14.141 -5.242 1 98.5 124 ILE A O 1
ATOM 1011 N N . TYR A 1 125 ? 9.703 -12.516 -3.809 1 98.5 125 TYR A N 1
ATOM 1012 C CA . TYR A 1 125 ? 8.875 -13.117 -2.771 1 98.5 125 TYR A CA 1
ATOM 1013 C C . TYR A 1 125 ? 7.422 -13.227 -3.225 1 98.5 125 TYR A C 1
ATOM 1015 O O . TYR A 1 125 ? 6.797 -14.281 -3.084 1 98.5 125 TYR A O 1
ATOM 1023 N N . SER A 1 126 ? 6.871 -12.156 -3.699 1 98.06 126 SER A N 1
ATOM 1024 C CA . SER A 1 126 ? 5.504 -12.148 -4.207 1 98.06 126 SER A CA 1
ATOM 1025 C C . SER A 1 126 ? 5.301 -13.234 -5.266 1 98.06 126 SER A C 1
ATOM 1027 O O . SER A 1 126 ? 4.258 -13.891 -5.297 1 98.06 126 SER A O 1
ATOM 1029 N N . MET A 1 127 ? 6.293 -13.414 -6.113 1 97.44 127 MET A N 1
ATOM 1030 C CA . MET A 1 127 ? 6.238 -14.453 -7.133 1 97.44 127 MET A CA 1
ATOM 1031 C C . MET A 1 127 ? 6.109 -15.836 -6.492 1 97.44 127 MET A C 1
ATOM 1033 O O . MET A 1 127 ? 5.344 -16.672 -6.969 1 97.44 127 MET A O 1
ATOM 1037 N N . GLY A 1 128 ? 6.879 -16.078 -5.457 1 97.81 128 GLY A N 1
ATOM 1038 C CA . GLY A 1 128 ? 6.762 -17.344 -4.734 1 97.81 128 GLY A CA 1
ATOM 1039 C C . GLY A 1 128 ? 5.352 -17.625 -4.258 1 97.81 128 GLY A C 1
ATOM 1040 O O . GLY A 1 128 ? 4.879 -18.766 -4.336 1 97.81 128 GLY A O 1
ATOM 1041 N N . MET A 1 129 ? 4.703 -16.609 -3.811 1 97.81 129 MET A N 1
ATOM 1042 C CA . MET A 1 129 ? 3.326 -16.766 -3.35 1 97.81 129 MET A CA 1
ATOM 1043 C C . MET A 1 129 ? 2.398 -17.109 -4.508 1 97.81 129 MET A C 1
ATOM 1045 O O . MET A 1 129 ? 1.49 -17.938 -4.352 1 97.81 129 MET A O 1
ATOM 1049 N N . ILE A 1 130 ? 2.592 -16.516 -5.645 1 97.12 130 ILE A N 1
ATOM 1050 C CA . ILE A 1 130 ? 1.809 -16.828 -6.832 1 97.12 130 ILE A CA 1
ATOM 1051 C C . ILE A 1 130 ? 2.07 -18.281 -7.246 1 97.12 130 ILE A C 1
ATOM 1053 O O . ILE A 1 130 ? 1.151 -18.984 -7.668 1 97.12 130 ILE A O 1
ATOM 1057 N N . MET A 1 131 ? 3.344 -18.719 -7.141 1 97.31 131 MET A N 1
ATOM 1058 C CA . MET A 1 131 ? 3.676 -20.109 -7.434 1 97.31 131 MET A CA 1
ATOM 1059 C C . MET A 1 131 ? 2.846 -21.047 -6.574 1 97.31 131 MET A C 1
ATOM 1061 O O . MET A 1 131 ? 2.35 -22.062 -7.066 1 97.31 131 MET A O 1
ATOM 1065 N N . TRP A 1 132 ? 2.729 -20.703 -5.355 1 97.25 132 TRP A N 1
ATOM 1066 C CA . TRP A 1 132 ? 1.921 -21.547 -4.48 1 97.25 132 TRP A CA 1
ATOM 1067 C C . TRP A 1 132 ? 0.483 -21.625 -4.98 1 97.25 132 TRP A C 1
ATOM 1069 O O . TRP A 1 132 ? -0.119 -22.703 -4.977 1 97.25 132 TRP A O 1
ATOM 1079 N N . GLU A 1 133 ? -0.085 -20.578 -5.426 1 95.88 133 GLU A N 1
ATOM 1080 C CA . GLU A 1 133 ? -1.43 -20.578 -5.992 1 95.88 133 GLU A CA 1
ATOM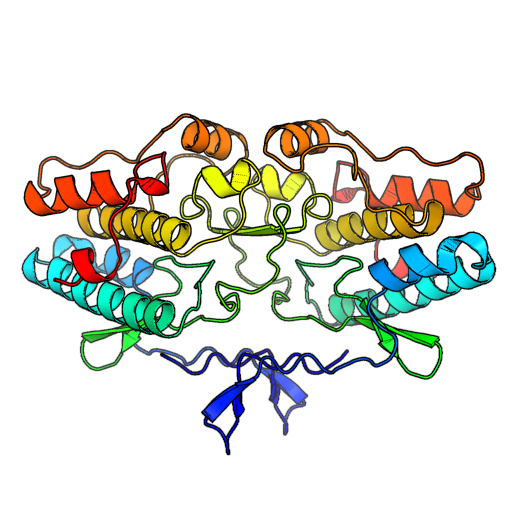 1081 C C . GLU A 1 133 ? -1.529 -21.516 -7.188 1 95.88 133 GLU A C 1
ATOM 1083 O O . GLU A 1 133 ? -2.547 -22.188 -7.371 1 95.88 133 GLU A O 1
ATOM 1088 N N . LEU A 1 134 ? -0.517 -21.5 -7.961 1 95.25 134 LEU A N 1
ATOM 1089 C CA . LEU A 1 134 ? -0.501 -22.375 -9.141 1 95.25 134 LEU A CA 1
ATOM 1090 C C . LEU A 1 134 ? -0.564 -23.844 -8.734 1 95.25 134 LEU A C 1
ATOM 1092 O O . LEU A 1 134 ? -1.105 -24.672 -9.469 1 95.25 134 LEU A O 1
ATOM 1096 N N . THR A 1 135 ? -0.047 -24.172 -7.566 1 94.5 135 THR A N 1
ATOM 1097 C CA . THR A 1 135 ? -0.01 -25.562 -7.129 1 94.5 135 THR A CA 1
ATOM 1098 C C . THR A 1 135 ? -1.345 -25.969 -6.512 1 94.5 135 THR A C 1
ATOM 1100 O O . THR A 1 135 ? -1.721 -27.141 -6.551 1 94.5 135 THR A O 1
ATOM 1103 N N . THR A 1 136 ? -2.088 -25.016 -5.965 1 93.12 136 THR A N 1
ATOM 1104 C CA . THR A 1 136 ? -3.23 -25.391 -5.137 1 93.12 136 THR A CA 1
ATOM 1105 C C . THR A 1 136 ? -4.527 -24.844 -5.738 1 93.12 136 THR A C 1
ATOM 1107 O O . THR A 1 136 ? -5.617 -25.328 -5.402 1 93.12 136 THR A O 1
ATOM 1110 N N . GLY A 1 137 ? -4.391 -23.797 -6.504 1 92.81 137 GLY A N 1
ATOM 1111 C CA . GLY A 1 137 ? -5.582 -23.141 -7.023 1 92.81 137 GLY A CA 1
ATOM 1112 C C . GLY A 1 137 ? -6.25 -22.234 -6.008 1 92.81 137 GLY A C 1
ATOM 1113 O O . GLY A 1 137 ? -7.324 -21.688 -6.27 1 92.81 137 GLY A O 1
ATOM 1114 N N . CYS A 1 138 ? -5.629 -22.047 -4.863 1 92.06 138 CYS A N 1
ATOM 1115 C CA . CYS A 1 138 ? -6.172 -21.234 -3.771 1 92.06 138 CYS A CA 1
ATOM 1116 C C . CYS A 1 138 ? -5.223 -20.109 -3.398 1 92.06 138 CYS A C 1
ATOM 1118 O O . CYS A 1 138 ? -4.035 -20.156 -3.721 1 92.06 138 CYS A O 1
ATOM 1120 N N . LYS A 1 139 ? -5.84 -19.109 -2.758 1 92.88 139 LYS A N 1
ATOM 1121 C CA . LYS A 1 139 ? -4.977 -18.062 -2.199 1 92.88 139 LYS A CA 1
ATOM 1122 C C . LYS A 1 139 ? -4.203 -18.594 -0.991 1 92.88 139 LYS A C 1
ATOM 1124 O O . LYS A 1 139 ? -4.75 -19.312 -0.161 1 92.88 139 LYS A O 1
ATOM 1129 N N . PRO A 1 140 ? -2.947 -18.172 -0.911 1 94.69 140 PRO A N 1
ATOM 1130 C CA . PRO A 1 140 ? -2.209 -18.578 0.284 1 94.69 140 PRO A CA 1
ATOM 1131 C C . PRO A 1 140 ? -2.855 -18.094 1.577 1 94.69 140 PRO A C 1
ATOM 1133 O O . PRO A 1 140 ? -3.361 -16.969 1.632 1 94.69 140 PRO A O 1
ATOM 1136 N N . PHE A 1 141 ? -2.943 -19 2.6 1 94.75 141 PHE A N 1
ATOM 1137 C CA . PHE A 1 141 ? -3.467 -18.688 3.926 1 94.75 141 PHE A CA 1
ATOM 1138 C C . PHE A 1 141 ? -4.922 -18.25 3.846 1 94.75 141 PHE A C 1
ATOM 1140 O O . PHE A 1 141 ? -5.359 -17.375 4.602 1 94.75 141 PHE A O 1
ATOM 1147 N N . ALA A 1 142 ? -5.648 -18.734 2.92 1 88.69 142 ALA A N 1
ATOM 1148 C CA . ALA A 1 142 ? -7.035 -18.344 2.688 1 88.69 142 ALA A CA 1
ATOM 1149 C C . ALA A 1 142 ? -7.895 -18.609 3.92 1 88.69 142 ALA A C 1
ATOM 1151 O O . ALA A 1 142 ? -8.906 -17.938 4.145 1 88.69 142 ALA A O 1
ATOM 1152 N N . ASN A 1 143 ? -7.504 -19.531 4.754 1 89.69 143 ASN A N 1
ATOM 1153 C CA . ASN A 1 143 ? -8.305 -19.953 5.898 1 89.69 143 ASN A CA 1
ATOM 1154 C C . ASN A 1 143 ? -7.891 -19.219 7.172 1 89.69 143 ASN A C 1
ATOM 1156 O O . ASN A 1 143 ? -8.289 -19.609 8.273 1 89.69 143 ASN A O 1
ATOM 1160 N N . ILE A 1 144 ? -7.051 -18.312 7.082 1 91 144 ILE A N 1
ATOM 1161 C CA . ILE A 1 144 ? -6.555 -17.5 8.195 1 91 144 ILE A CA 1
ATOM 1162 C C . ILE A 1 144 ? -6.887 -16.031 7.953 1 91 144 ILE A C 1
ATOM 1164 O O . ILE A 1 144 ? -6.82 -15.555 6.816 1 91 144 ILE A O 1
ATOM 1168 N N . ASP A 1 145 ? -7.262 -15.367 9.039 1 92.06 145 ASP A N 1
ATOM 1169 C CA . ASP A 1 145 ? -7.492 -13.93 8.906 1 92.06 145 ASP A CA 1
ATOM 1170 C C . ASP A 1 145 ? -6.219 -13.211 8.484 1 92.06 145 ASP A C 1
ATOM 1172 O O . ASP A 1 145 ? -5.133 -13.492 8.992 1 92.06 145 ASP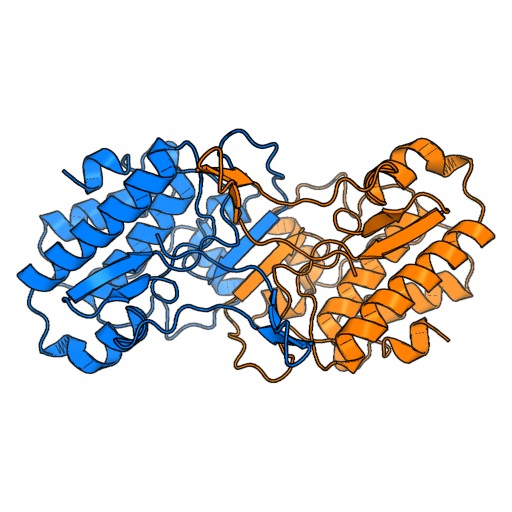 A O 1
ATOM 1176 N N . HIS A 1 146 ? -6.312 -12.375 7.516 1 93.56 146 HIS A N 1
ATOM 1177 C CA . HIS A 1 146 ? -5.172 -11.617 7.012 1 93.56 146 HIS A CA 1
ATOM 1178 C C . HIS A 1 146 ? -4.949 -10.352 7.832 1 93.56 146 HIS A C 1
ATOM 1180 O O . HIS A 1 146 ? -5.086 -9.242 7.312 1 93.56 146 HIS A O 1
ATOM 1186 N N . ASP A 1 147 ? -4.598 -10.531 9.094 1 94.75 147 ASP A N 1
ATOM 1187 C CA . ASP A 1 147 ? -4.406 -9.453 10.062 1 94.75 147 ASP A CA 1
ATOM 1188 C C . ASP A 1 147 ? -2.984 -9.461 10.617 1 94.75 147 ASP A C 1
ATOM 1190 O O . ASP A 1 147 ? -2.092 -10.086 10.039 1 94.75 147 ASP A O 1
ATOM 1194 N N . ILE A 1 148 ? -2.814 -8.719 11.648 1 94.62 148 ILE A N 1
ATOM 1195 C CA . ILE A 1 148 ? -1.493 -8.523 12.234 1 94.62 148 ILE A CA 1
ATOM 1196 C C . ILE A 1 148 ? -0.93 -9.859 12.703 1 94.62 148 ILE A C 1
ATOM 1198 O O . ILE A 1 148 ? 0.284 -10.078 12.672 1 94.62 148 ILE A O 1
ATOM 1202 N N . ASN A 1 149 ? -1.767 -10.727 13.102 1 95.12 149 ASN A N 1
ATOM 1203 C CA . ASN A 1 149 ? -1.3 -12.039 13.539 1 95.12 149 ASN A CA 1
ATOM 1204 C C . ASN A 1 149 ? -0.658 -12.82 12.391 1 95.12 149 ASN A C 1
ATOM 1206 O O . ASN A 1 149 ? 0.39 -13.445 12.57 1 95.12 149 ASN A O 1
ATOM 1210 N N . LEU A 1 150 ? -1.302 -12.82 11.258 1 96 150 LEU A N 1
ATOM 1211 C CA . LEU A 1 150 ? -0.712 -13.469 10.086 1 96 150 LEU A CA 1
ATOM 1212 C C . LEU A 1 150 ? 0.6 -12.797 9.695 1 96 150 LEU A C 1
ATOM 1214 O O . LEU A 1 150 ? 1.567 -13.469 9.344 1 96 150 LEU A O 1
ATOM 1218 N N . ILE A 1 151 ? 0.599 -11.516 9.789 1 95.62 151 ILE A N 1
ATOM 1219 C CA . ILE A 1 151 ? 1.811 -10.766 9.477 1 95.62 151 ILE A CA 1
ATOM 1220 C C . ILE A 1 151 ? 2.953 -11.234 10.375 1 95.62 151 ILE A C 1
ATOM 1222 O O . ILE A 1 151 ? 4.059 -11.492 9.898 1 95.62 151 ILE A O 1
ATOM 1226 N N . TYR A 1 152 ? 2.695 -11.43 11.586 1 94.88 152 TYR A N 1
ATOM 1227 C CA . TYR A 1 152 ? 3.705 -11.906 12.523 1 94.88 152 TYR A CA 1
ATOM 1228 C C . TYR A 1 152 ? 4.188 -13.305 12.133 1 94.88 152 TYR A C 1
ATOM 1230 O O . TYR A 1 152 ? 5.383 -13.594 12.195 1 94.88 152 TYR A O 1
ATOM 1238 N N . LYS A 1 153 ? 3.279 -14.102 11.82 1 95.44 153 LYS A N 1
ATOM 1239 C CA . LYS A 1 153 ? 3.631 -15.461 11.422 1 95.44 153 LYS A CA 1
ATOM 1240 C C . LYS A 1 153 ? 4.523 -15.461 10.188 1 95.44 153 LYS A C 1
ATOM 1242 O O . LYS A 1 153 ? 5.477 -16.25 10.102 1 95.44 153 LYS A O 1
ATOM 1247 N N . ILE A 1 154 ? 4.195 -14.609 9.289 1 95.62 154 ILE A N 1
ATOM 1248 C CA . ILE A 1 154 ? 4.977 -14.5 8.062 1 95.62 154 ILE A CA 1
ATOM 1249 C C . ILE A 1 154 ? 6.391 -14.023 8.383 1 95.62 154 ILE A C 1
ATOM 1251 O O . ILE A 1 154 ? 7.371 -14.57 7.875 1 95.62 154 ILE A O 1
ATOM 1255 N N . ILE A 1 155 ? 6.504 -13.062 9.227 1 95.69 155 ILE A N 1
ATOM 1256 C CA . ILE A 1 155 ? 7.801 -12.547 9.648 1 95.69 155 ILE A CA 1
ATOM 1257 C C . ILE A 1 155 ? 8.602 -13.656 10.32 1 95.69 155 ILE A C 1
ATOM 1259 O O . ILE A 1 155 ? 9.82 -13.742 10.148 1 95.69 155 ILE A O 1
ATOM 1263 N N . ASP A 1 156 ? 7.918 -14.508 11.023 1 94.31 156 ASP A N 1
ATOM 1264 C CA . ASP A 1 156 ? 8.562 -15.594 11.758 1 94.31 156 ASP A CA 1
ATOM 1265 C C . ASP A 1 156 ? 8.883 -16.766 10.836 1 94.31 156 ASP A C 1
ATOM 1267 O O . ASP A 1 156 ? 9.352 -17.812 11.289 1 94.31 156 ASP A O 1
ATOM 1271 N N . GLY A 1 157 ? 8.539 -16.656 9.586 1 92.81 157 GLY A N 1
ATOM 1272 C CA . GLY A 1 157 ? 8.992 -17.641 8.617 1 92.81 157 GLY A CA 1
ATOM 1273 C C . GLY A 1 157 ? 7.887 -18.578 8.156 1 92.81 157 GLY A C 1
ATOM 1274 O O . GLY A 1 157 ? 8.156 -19.578 7.484 1 92.81 157 GLY A O 1
ATOM 1275 N N . LYS A 1 158 ? 6.656 -18.281 8.57 1 93.56 158 LYS A N 1
ATOM 1276 C CA . LYS A 1 158 ? 5.555 -19.109 8.109 1 93.56 158 LYS A CA 1
ATOM 1277 C C . LYS A 1 158 ? 5.438 -19.078 6.586 1 93.56 158 LYS A C 1
ATOM 1279 O O . LYS A 1 158 ? 5.473 -18 5.984 1 93.56 158 LYS A O 1
ATOM 1284 N N . GLN A 1 159 ? 5.379 -20.203 5.992 1 93.69 159 GLN A N 1
ATOM 1285 C CA . GLN A 1 159 ? 5.184 -20.359 4.555 1 93.69 159 GLN A CA 1
ATOM 1286 C C . GLN A 1 159 ? 4.004 -21.281 4.258 1 93.69 159 GLN A C 1
ATOM 1288 O O . GLN A 1 159 ? 3.639 -22.125 5.086 1 93.69 159 GLN A O 1
ATOM 1293 N N . PRO A 1 160 ? 3.348 -20.984 3.143 1 94.12 160 PRO A N 1
ATOM 1294 C CA . PRO A 1 160 ? 2.289 -21.922 2.793 1 94.12 160 PRO A CA 1
ATOM 1295 C C . PRO A 1 160 ? 2.824 -23.328 2.512 1 94.12 160 PRO A C 1
ATOM 1297 O O . PRO A 1 160 ? 3.949 -23.484 2.023 1 94.12 160 PRO A O 1
ATOM 1300 N N . GLU A 1 161 ? 2.021 -24.312 2.754 1 91.69 161 GLU A N 1
ATOM 1301 C CA . GLU A 1 161 ? 2.43 -25.703 2.607 1 91.69 161 GLU A CA 1
ATOM 1302 C C . GLU A 1 161 ? 2.488 -26.109 1.139 1 91.69 161 GLU A C 1
ATOM 1304 O O . GLU A 1 161 ? 1.575 -25.812 0.368 1 91.69 161 GLU A O 1
ATOM 1309 N N . ILE A 1 162 ? 3.562 -26.75 0.818 1 90.81 162 ILE A N 1
ATOM 1310 C CA . ILE A 1 162 ? 3.701 -27.281 -0.532 1 90.81 162 ILE A CA 1
ATOM 1311 C C . ILE A 1 162 ? 2.98 -28.625 -0.629 1 90.81 162 ILE A C 1
ATOM 1313 O O . ILE A 1 162 ? 3.217 -29.531 0.182 1 90.81 162 ILE A O 1
ATOM 1317 N N . THR A 1 163 ? 2.195 -28.719 -1.601 1 90.25 163 THR A N 1
ATOM 1318 C CA . THR A 1 163 ? 1.404 -29.938 -1.741 1 90.25 163 THR A CA 1
ATOM 1319 C C . THR A 1 163 ? 2.262 -31.078 -2.279 1 90.25 163 THR A C 1
ATOM 1321 O O . THR A 1 163 ? 3.25 -30.844 -2.977 1 90.25 163 THR A O 1
ATOM 1324 N N . ASN A 1 164 ? 1.8 -32.281 -2.072 1 89 164 ASN A N 1
ATOM 1325 C CA . ASN A 1 164 ? 2.559 -33.469 -2.42 1 89 164 ASN A CA 1
ATOM 1326 C C . ASN A 1 164 ? 2.652 -33.656 -3.932 1 89 164 ASN A C 1
ATOM 1328 O O . ASN A 1 164 ? 3.605 -34.25 -4.43 1 89 164 ASN A O 1
ATOM 1332 N N . ASP A 1 165 ? 1.73 -33.156 -4.68 1 89.06 165 ASP A N 1
ATOM 1333 C CA . ASP A 1 165 ? 1.688 -33.344 -6.125 1 89.06 165 ASP A CA 1
ATOM 1334 C C . ASP A 1 165 ? 2.537 -32.312 -6.848 1 89.06 165 ASP A C 1
ATOM 1336 O O . ASP A 1 165 ? 2.668 -32.344 -8.07 1 89.06 165 ASP A O 1
ATOM 1340 N N . THR A 1 166 ? 3.197 -31.5 -6.055 1 94.75 166 THR A N 1
ATOM 1341 C CA . THR A 1 166 ? 4.043 -30.484 -6.652 1 94.75 166 THR A CA 1
ATOM 1342 C C . THR A 1 166 ? 5.379 -31.078 -7.094 1 94.75 166 THR A C 1
ATOM 1344 O O . THR A 1 166 ? 6.094 -31.672 -6.293 1 94.75 166 THR A O 1
ATOM 1347 N N . PRO A 1 167 ? 5.684 -30.938 -8.438 1 95.31 167 PRO A N 1
ATOM 1348 C CA . PRO A 1 167 ? 6.984 -31.422 -8.898 1 95.31 167 PRO A CA 1
ATOM 1349 C C . PRO A 1 167 ? 8.148 -30.859 -8.094 1 95.31 167 PRO A C 1
ATOM 1351 O O . PRO A 1 167 ? 8.125 -29.688 -7.707 1 95.31 167 PRO A O 1
ATOM 1354 N N . GLU A 1 168 ? 9.18 -31.641 -7.875 1 94.75 168 GLU A N 1
ATOM 1355 C CA . GLU A 1 168 ? 10.305 -31.297 -7.012 1 94.75 168 GLU A CA 1
ATOM 1356 C C . GLU A 1 168 ? 10.977 -30 -7.48 1 94.75 168 GLU A C 1
ATOM 1358 O O . GLU A 1 168 ? 11.328 -29.156 -6.668 1 94.75 168 GLU A O 1
ATOM 1363 N N . CYS A 1 169 ? 11.188 -29.922 -8.781 1 93.38 169 CYS A N 1
ATOM 1364 C CA . CYS A 1 169 ? 11.852 -28.75 -9.328 1 93.38 169 CYS A CA 1
ATOM 1365 C C . CYS A 1 169 ? 11.062 -27.484 -9.031 1 93.38 169 CYS A C 1
ATOM 1367 O O . CYS A 1 169 ? 11.641 -26.438 -8.703 1 93.38 169 CYS A O 1
ATOM 1369 N N . PHE A 1 170 ? 9.766 -27.578 -9.133 1 95.81 170 PHE A N 1
ATOM 1370 C CA . PHE A 1 170 ? 8.883 -26.453 -8.859 1 95.81 170 PHE A CA 1
ATOM 1371 C C . PHE A 1 170 ? 8.883 -26.109 -7.371 1 95.81 170 PHE A C 1
ATOM 1373 O O . PHE A 1 170 ? 9 -24.938 -6.996 1 95.81 170 PHE A O 1
ATOM 1380 N N . ALA A 1 171 ? 8.836 -27.125 -6.57 1 96.06 171 ALA A N 1
ATOM 1381 C CA . ALA A 1 171 ? 8.828 -26.953 -5.117 1 96.06 171 ALA A CA 1
ATOM 1382 C C . ALA A 1 171 ? 10.109 -26.281 -4.637 1 96.06 171 ALA A C 1
ATOM 1384 O O . ALA A 1 171 ? 10.07 -25.391 -3.793 1 96.06 171 ALA A O 1
ATOM 1385 N N . ASN A 1 172 ? 11.164 -26.75 -5.16 1 95.69 172 ASN A N 1
ATOM 1386 C CA . ASN A 1 172 ? 12.461 -26.188 -4.781 1 95.69 172 ASN A CA 1
ATOM 1387 C C . ASN A 1 172 ? 12.555 -24.719 -5.16 1 95.69 172 ASN A C 1
ATOM 1389 O O . ASN A 1 172 ? 13.031 -23.891 -4.367 1 95.69 172 ASN A O 1
ATOM 1393 N N . LEU A 1 173 ? 12.172 -24.359 -6.363 1 96.81 173 LEU A N 1
ATOM 1394 C CA . LEU A 1 173 ? 12.18 -22.969 -6.805 1 96.81 173 LEU A CA 1
ATOM 1395 C C . LEU A 1 173 ? 11.297 -22.109 -5.914 1 96.81 173 LEU A C 1
ATOM 1397 O O . LEU A 1 173 ? 11.68 -21 -5.531 1 96.81 173 LEU A O 1
ATOM 1401 N N . MET A 1 174 ? 10.164 -22.609 -5.609 1 97.12 174 MET A N 1
ATOM 1402 C CA . MET A 1 174 ? 9.227 -21.906 -4.746 1 97.12 174 MET A CA 1
ATOM 1403 C C . MET A 1 174 ? 9.859 -21.609 -3.389 1 97.12 174 MET A C 1
ATOM 1405 O O . MET A 1 174 ? 9.773 -20.484 -2.893 1 97.12 174 MET A O 1
ATOM 1409 N N . LYS A 1 175 ? 10.469 -22.578 -2.822 1 96.62 175 LYS A N 1
ATOM 1410 C CA . LYS A 1 175 ? 11.125 -22.422 -1.531 1 96.62 175 LYS A CA 1
ATOM 1411 C C . LYS A 1 175 ? 12.219 -21.359 -1.597 1 96.62 175 LYS A C 1
ATOM 1413 O O . LYS A 1 175 ? 12.367 -20.562 -0.669 1 96.62 175 LYS A O 1
ATOM 1418 N N . ARG A 1 176 ? 12.93 -21.344 -2.652 1 97.62 176 ARG A N 1
ATOM 1419 C CA . ARG A 1 176 ? 13.977 -20.344 -2.83 1 97.62 176 ARG A CA 1
ATOM 1420 C C . ARG A 1 176 ? 13.391 -18.953 -2.951 1 97.62 176 ARG A C 1
ATOM 1422 O O . ARG A 1 176 ? 13.922 -18 -2.385 1 97.62 176 ARG A O 1
ATOM 1429 N N . CYS A 1 177 ? 12.367 -18.812 -3.666 1 98.19 177 CYS A N 1
ATOM 1430 C CA . CYS A 1 177 ? 11.703 -17.516 -3.842 1 98.19 177 CYS A CA 1
ATOM 1431 C C . CYS A 1 177 ? 11.172 -17 -2.514 1 98.19 177 CYS A C 1
ATOM 1433 O O . CYS A 1 177 ? 11.164 -15.781 -2.277 1 98.19 177 CYS A O 1
ATOM 1435 N N . LEU A 1 178 ? 10.742 -17.906 -1.619 1 97.88 178 LEU A N 1
ATOM 1436 C CA . LEU A 1 178 ? 10.062 -17.547 -0.382 1 97.88 178 LEU A CA 1
ATOM 1437 C C . LEU A 1 178 ? 11.047 -17.469 0.779 1 97.88 178 LEU A C 1
ATOM 1439 O O . LEU A 1 178 ? 10.641 -17.312 1.935 1 97.88 178 LEU A O 1
ATOM 1443 N N . ASN A 1 179 ? 12.32 -17.609 0.44 1 97.25 179 ASN A N 1
ATOM 1444 C CA . ASN A 1 179 ? 13.32 -17.531 1.505 1 97.25 179 ASN A CA 1
ATOM 1445 C C . ASN A 1 179 ? 13.141 -16.266 2.344 1 97.25 179 ASN A C 1
ATOM 1447 O O . ASN A 1 179 ? 12.938 -15.188 1.802 1 97.25 179 ASN A O 1
ATOM 1451 N N . PRO A 1 180 ? 13.219 -16.391 3.705 1 95.38 180 PRO A N 1
ATOM 1452 C CA . PRO A 1 180 ? 13.055 -15.211 4.559 1 95.38 180 PRO A CA 1
ATOM 1453 C C . PRO A 1 180 ? 14.164 -14.18 4.355 1 95.38 180 PRO A C 1
ATOM 1455 O O . PRO A 1 180 ? 13.961 -12.984 4.617 1 95.38 180 PRO A O 1
ATOM 1458 N N . ASP A 1 181 ? 15.289 -14.594 3.938 1 96.5 181 ASP A N 1
ATOM 1459 C CA . ASP A 1 181 ? 16.406 -13.711 3.613 1 96.5 181 ASP A CA 1
ATOM 1460 C C . ASP A 1 181 ? 16.359 -13.289 2.146 1 96.5 181 ASP A C 1
ATOM 1462 O O . ASP A 1 181 ? 16.625 -14.094 1.253 1 96.5 181 ASP A O 1
ATOM 1466 N N . PRO A 1 182 ? 16.062 -11.992 1.911 1 97.56 182 PRO A N 1
ATOM 1467 C CA . PRO A 1 182 ? 15.93 -11.539 0.523 1 97.56 182 PRO A CA 1
ATOM 1468 C C . PRO A 1 182 ? 17.203 -11.766 -0.3 1 97.56 182 PRO A C 1
ATOM 1470 O O . PRO A 1 182 ? 17.109 -12.016 -1.505 1 97.56 182 PRO A O 1
ATOM 1473 N N . SER A 1 183 ? 18.359 -11.766 0.265 1 97.06 183 SER A N 1
ATOM 1474 C CA . SER A 1 183 ? 19.609 -11.898 -0.459 1 97.06 183 SER A CA 1
ATOM 1475 C C . SER A 1 183 ? 19.797 -13.32 -0.982 1 97.06 183 SER A C 1
ATOM 1477 O O . SER A 1 183 ? 20.656 -13.562 -1.845 1 97.06 183 SER A O 1
ATOM 1479 N N . LYS A 1 184 ? 19.047 -14.234 -0.5 1 97.5 184 LYS A N 1
ATOM 1480 C CA . LYS A 1 184 ? 19.188 -15.633 -0.896 1 97.5 184 LYS A CA 1
ATOM 1481 C C . LYS A 1 184 ? 18.141 -16 -1.948 1 97.5 184 LYS A C 1
ATOM 1483 O O . LYS A 1 184 ? 18.125 -17.141 -2.439 1 97.5 184 LYS A O 1
ATOM 1488 N N . ARG A 1 185 ? 17.281 -15.086 -2.283 1 98 185 ARG A N 1
ATOM 1489 C CA . ARG A 1 185 ? 16.266 -15.344 -3.309 1 98 185 ARG A CA 1
ATOM 1490 C C . ARG A 1 185 ? 16.875 -15.258 -4.703 1 98 185 ARG A C 1
ATOM 1492 O O . ARG A 1 185 ? 17.844 -14.516 -4.926 1 98 185 ARG A O 1
ATOM 1499 N N . PRO A 1 186 ? 16.359 -16.047 -5.617 1 97.44 186 PRO A N 1
ATOM 1500 C CA . PRO A 1 186 ? 16.922 -16.047 -6.969 1 97.44 186 PRO A CA 1
ATOM 1501 C C . PRO A 1 186 ? 16.641 -14.758 -7.727 1 97.44 186 PRO A C 1
ATOM 1503 O O . PRO A 1 186 ? 15.688 -14.039 -7.391 1 97.44 186 PRO A O 1
ATOM 1506 N N . LEU A 1 187 ? 17.453 -14.492 -8.719 1 95.06 187 LEU A N 1
ATOM 1507 C CA . LEU A 1 187 ? 17.156 -13.414 -9.648 1 95.06 187 LEU 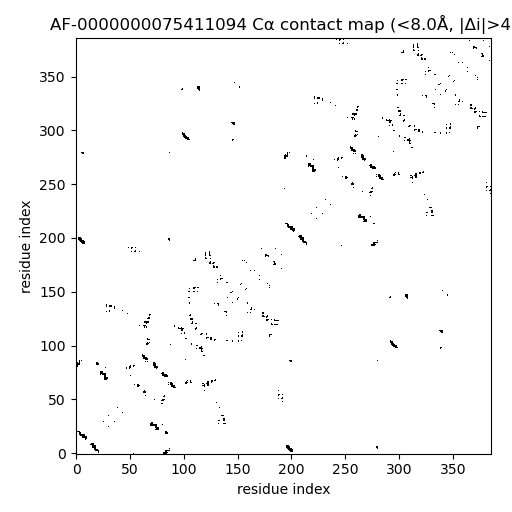A CA 1
ATOM 1508 C C . LEU A 1 187 ? 16.016 -13.812 -10.586 1 95.06 187 LEU A C 1
ATOM 1510 O O . LEU A 1 187 ? 15.844 -15 -10.891 1 95.06 187 LEU A O 1
ATOM 1514 N N . ILE A 1 188 ? 15.328 -12.805 -10.992 1 95.5 188 ILE A N 1
ATOM 1515 C CA . ILE A 1 188 ? 14.203 -13.07 -11.883 1 95.5 188 ILE A CA 1
ATOM 1516 C C . ILE A 1 188 ? 14.695 -13.758 -13.156 1 95.5 188 ILE A C 1
ATOM 1518 O O . ILE A 1 188 ? 13.992 -14.602 -13.719 1 95.5 188 ILE A O 1
ATOM 1522 N N . SER A 1 189 ? 15.875 -13.492 -13.633 1 91.75 189 SER A N 1
ATOM 1523 C CA . SER A 1 189 ? 16.438 -14.117 -14.82 1 91.75 189 SER A CA 1
ATOM 1524 C C . SER A 1 189 ? 16.641 -15.617 -14.617 1 91.75 189 SER A C 1
ATOM 1526 O O . SER A 1 189 ? 16.453 -16.406 -15.547 1 91.75 189 SER A O 1
ATOM 1528 N N . GLU A 1 190 ? 17 -16 -13.445 1 91.06 190 GLU A N 1
ATOM 1529 C CA . GLU A 1 190 ? 17.172 -17.406 -13.109 1 91.06 190 GLU A CA 1
ATOM 1530 C C . GLU A 1 190 ? 15.844 -18.156 -13.133 1 91.06 190 GLU A C 1
ATOM 1532 O O . GLU A 1 190 ? 15.773 -19.297 -13.57 1 91.06 190 GLU A O 1
ATOM 1537 N N . ILE A 1 191 ? 14.828 -17.5 -12.695 1 89.69 191 ILE A N 1
ATOM 1538 C CA . ILE A 1 191 ? 13.5 -18.094 -12.648 1 89.69 191 ILE A CA 1
ATOM 1539 C C . ILE A 1 191 ? 12.977 -18.297 -14.078 1 89.69 191 ILE A C 1
ATOM 1541 O O . ILE A 1 191 ? 12.461 -19.359 -14.414 1 89.69 191 ILE A O 1
ATOM 1545 N N . THR A 1 192 ? 13.188 -17.328 -14.914 1 87.81 192 THR A N 1
ATOM 1546 C CA . THR A 1 192 ? 12.719 -17.375 -16.297 1 87.81 192 THR A CA 1
ATOM 1547 C C . THR A 1 192 ? 13.422 -18.484 -17.062 1 87.81 192 THR A C 1
ATOM 1549 O O . THR A 1 192 ? 12.789 -19.188 -17.875 1 87.81 192 THR A O 1
ATOM 1552 N N . GLU A 1 193 ? 14.68 -18.641 -16.812 1 85.06 193 GLU A N 1
ATOM 1553 C CA . GLU A 1 193 ? 15.469 -19.688 -17.484 1 85.06 193 GLU A CA 1
ATOM 1554 C C . GLU A 1 193 ? 15.023 -21.078 -17.047 1 85.06 193 GLU A C 1
ATOM 1556 O O . GLU A 1 193 ? 14.922 -21.984 -17.859 1 85.06 193 GLU A O 1
ATOM 1561 N N . ILE B 1 1 ? -7.129 19.25 -6.926 1 32.25 1 ILE B N 1
ATOM 1562 C CA . ILE B 1 1 ? -6.867 17.844 -7.203 1 32.25 1 ILE B CA 1
ATOM 1563 C C . ILE B 1 1 ? -5.961 17.719 -8.43 1 32.25 1 ILE B C 1
ATOM 1565 O O . ILE B 1 1 ? -6.27 18.266 -9.492 1 32.25 1 ILE B O 1
ATOM 1569 N N . ILE B 1 2 ? -4.715 17.609 -8.273 1 35.78 2 ILE B N 1
ATOM 1570 C CA . ILE B 1 2 ? -3.781 17.484 -9.391 1 35.78 2 ILE B CA 1
ATOM 1571 C C . ILE B 1 2 ? -4.027 16.172 -10.117 1 35.78 2 ILE B C 1
ATOM 1573 O O . ILE B 1 2 ? -4.383 15.164 -9.5 1 35.78 2 ILE B O 1
ATOM 1577 N N . LYS B 1 3 ? -4.172 16.188 -11.352 1 33.06 3 LYS B N 1
ATOM 1578 C CA . LYS B 1 3 ? -4.328 15.07 -12.273 1 33.06 3 LYS B CA 1
ATOM 1579 C C . LYS B 1 3 ? -3.229 14.031 -12.07 1 33.06 3 LYS B C 1
ATOM 1581 O O . LYS B 1 3 ? -2.043 14.375 -12.047 1 33.06 3 LYS B O 1
ATOM 1586 N N . VAL B 1 4 ? -3.508 13.141 -11.281 1 37.56 4 VAL B N 1
ATOM 1587 C CA . VAL B 1 4 ? -2.574 12.055 -11.016 1 37.56 4 VAL B CA 1
ATOM 1588 C C . VAL B 1 4 ? -2.385 11.211 -12.273 1 37.56 4 VAL B C 1
ATOM 1590 O O . VAL B 1 4 ? -3.359 10.75 -12.867 1 37.56 4 VAL B O 1
ATOM 1593 N N . TYR B 1 5 ? -1.394 11.5 -12.992 1 36.97 5 TYR B N 1
ATOM 1594 C CA . TYR B 1 5 ? -0.939 10.742 -14.148 1 36.97 5 TYR B CA 1
ATOM 1595 C C . TYR B 1 5 ? -0.411 9.375 -13.734 1 36.97 5 TYR B C 1
ATOM 1597 O O . TYR B 1 5 ? 0.168 9.227 -12.656 1 36.97 5 TYR B O 1
ATOM 1605 N N . GLY B 1 6 ? -1.125 8.406 -13.961 1 42.75 6 GLY B N 1
ATOM 1606 C CA . GLY B 1 6 ? -0.513 7.094 -14.062 1 42.75 6 GLY B CA 1
ATOM 1607 C C . GLY B 1 6 ? 0.804 7.105 -14.812 1 42.75 6 GLY B C 1
ATOM 1608 O O . GLY B 1 6 ? 1.282 8.164 -15.219 1 42.75 6 GLY B O 1
ATOM 1609 N N . ILE B 1 7 ? 1.644 6.117 -14.594 1 43.22 7 ILE B N 1
ATOM 1610 C CA . ILE B 1 7 ? 2.822 5.949 -15.438 1 43.22 7 ILE B CA 1
ATOM 1611 C C . ILE B 1 7 ? 2.42 6.043 -16.906 1 43.22 7 ILE B C 1
ATOM 1613 O O . ILE B 1 7 ? 1.479 5.375 -17.344 1 43.22 7 ILE B O 1
ATOM 1617 N N . THR B 1 8 ? 2.594 7.277 -17.375 1 44.12 8 THR B N 1
ATOM 1618 C CA . THR B 1 8 ? 2.346 7.387 -18.812 1 44.12 8 THR B CA 1
ATOM 1619 C C . THR B 1 8 ? 3.658 7.363 -19.594 1 44.12 8 THR B C 1
ATOM 1621 O O . THR B 1 8 ? 4.727 7.59 -19.031 1 44.12 8 THR B O 1
ATOM 1624 N N . GLN B 1 9 ? 3.604 6.66 -20.547 1 42.44 9 GLN B N 1
ATOM 1625 C CA . GLN B 1 9 ? 4.734 6.664 -21.469 1 42.44 9 GLN B CA 1
ATOM 1626 C C . GLN B 1 9 ? 4.738 7.93 -22.328 1 42.44 9 GLN B C 1
ATOM 1628 O O . GLN B 1 9 ? 3.699 8.336 -22.844 1 42.44 9 GLN B O 1
ATOM 1633 N N . ASP B 1 10 ? 5.863 8.602 -22.109 1 40.59 10 ASP B N 1
ATOM 1634 C CA . ASP B 1 10 ? 6.031 9.703 -23.047 1 40.59 10 ASP B CA 1
ATOM 1635 C C . ASP B 1 10 ? 5.891 9.219 -24.484 1 40.59 10 ASP B C 1
ATOM 1637 O O . ASP B 1 10 ? 6.527 8.242 -24.891 1 40.59 10 ASP B O 1
ATOM 1641 N N . LEU B 1 11 ? 4.906 9.75 -25.031 1 44.56 11 LEU B N 1
ATOM 1642 C CA . LEU B 1 11 ? 4.652 9.352 -26.406 1 44.56 11 LEU B CA 1
ATOM 1643 C C . LEU B 1 11 ? 5.891 9.562 -27.266 1 44.56 11 LEU B C 1
ATOM 1645 O O . LEU B 1 11 ? 6.09 8.859 -28.266 1 44.56 11 LEU B O 1
ATOM 1649 N N . ASN B 1 12 ? 6.566 10.461 -26.938 1 45.94 12 ASN B N 1
ATOM 1650 C CA . ASN B 1 12 ? 7.703 10.812 -27.797 1 45.94 12 ASN B CA 1
ATOM 1651 C C . ASN B 1 12 ? 8.961 10.039 -27.391 1 45.94 12 ASN B C 1
ATOM 1653 O O . ASN B 1 12 ? 9.656 9.484 -28.234 1 45.94 12 ASN B O 1
ATOM 1657 N N . THR B 1 13 ? 9.172 9.93 -26.109 1 44.16 13 THR B N 1
ATOM 1658 C CA . THR B 1 13 ? 10.453 9.367 -25.688 1 44.16 13 THR B CA 1
ATOM 1659 C C . THR B 1 13 ? 10.273 7.945 -25.172 1 44.16 13 THR B C 1
ATOM 1661 O O . THR B 1 13 ? 11.258 7.238 -24.938 1 44.16 13 THR B O 1
ATOM 1664 N N . LYS B 1 14 ? 9.039 7.598 -25.125 1 45.53 14 LYS B N 1
ATOM 1665 C CA . LYS B 1 14 ? 8.641 6.266 -24.688 1 45.53 14 LYS B CA 1
ATOM 1666 C C . LYS B 1 14 ? 9.07 6.004 -23.25 1 45.53 14 LYS B C 1
ATOM 1668 O O . LYS B 1 14 ? 9.156 4.852 -22.812 1 45.53 14 LYS B O 1
ATOM 1673 N N . ASP B 1 15 ? 9.516 7.039 -22.656 1 42.06 15 ASP B N 1
ATOM 1674 C CA . ASP B 1 15 ? 9.93 6.934 -21.266 1 42.06 15 ASP B CA 1
ATOM 1675 C C . ASP B 1 15 ? 8.727 6.996 -20.328 1 42.06 15 ASP B C 1
ATOM 1677 O O . ASP B 1 15 ? 7.738 7.668 -20.625 1 42.06 15 ASP B O 1
ATOM 1681 N N . TYR B 1 16 ? 8.695 6.145 -19.5 1 40.28 16 TYR B N 1
ATOM 1682 C CA . TYR B 1 16 ? 7.645 6.129 -18.5 1 40.28 16 TYR B CA 1
ATOM 1683 C C . TYR B 1 16 ? 7.738 7.348 -17.594 1 40.28 16 TYR B C 1
ATOM 1685 O O . TYR B 1 16 ? 8.836 7.73 -17.172 1 40.28 16 TYR B O 1
ATOM 1693 N N . MET B 1 17 ? 6.844 8.344 -17.859 1 39.03 17 MET B N 1
ATOM 1694 C CA . MET B 1 17 ? 6.824 9.562 -17.047 1 39.03 17 MET B CA 1
ATOM 1695 C C . MET B 1 17 ? 5.832 9.438 -15.898 1 39.03 17 MET B C 1
ATOM 1697 O O . MET B 1 17 ? 4.703 8.992 -16.094 1 39.03 17 MET B O 1
ATOM 1701 N N . LEU B 1 18 ? 6.363 9.273 -14.781 1 42.59 18 LEU B N 1
ATOM 1702 C CA . LEU B 1 18 ? 5.523 9.523 -13.617 1 42.59 18 LEU B CA 1
ATOM 1703 C C . LEU B 1 18 ? 5.094 10.984 -13.562 1 42.59 18 LEU B C 1
ATOM 1705 O O . LEU B 1 18 ? 5.93 11.883 -13.656 1 42.59 18 LEU B O 1
ATOM 1709 N N . ILE B 1 19 ? 3.994 11.398 -14.102 1 41.84 19 ILE B N 1
ATOM 1710 C CA . ILE B 1 19 ? 3.535 12.781 -14.156 1 41.84 19 ILE B CA 1
ATOM 1711 C C . ILE B 1 19 ? 3.383 13.336 -12.742 1 41.84 19 ILE B C 1
ATOM 1713 O O . ILE B 1 19 ? 2.445 12.984 -12.023 1 41.84 19 ILE B O 1
ATOM 1717 N N . MET B 1 20 ? 4.332 13.336 -11.938 1 41.5 20 MET B N 1
ATOM 1718 C CA . MET B 1 20 ? 4.113 14.133 -10.734 1 41.5 20 MET B CA 1
ATOM 1719 C C . MET B 1 20 ? 4.004 15.617 -11.086 1 41.5 20 MET B C 1
ATOM 1721 O O . MET B 1 20 ? 4.84 16.156 -11.82 1 41.5 20 MET B O 1
ATOM 1725 N N . GLU B 1 21 ? 2.902 16.094 -11.25 1 42.78 21 GLU B N 1
ATOM 1726 C CA . GLU B 1 21 ? 2.842 17.547 -11.336 1 42.78 21 GLU B CA 1
ATOM 1727 C C . GLU B 1 21 ? 3.777 18.203 -10.32 1 42.78 21 GLU B C 1
ATOM 1729 O O . GLU B 1 21 ? 3.762 17.844 -9.141 1 42.78 21 GLU B O 1
ATOM 1734 N N . TYR B 1 22 ? 4.863 18.641 -10.812 1 43.53 22 TYR B N 1
ATOM 1735 C CA . TYR B 1 22 ? 5.84 19.438 -10.078 1 43.53 22 TYR B CA 1
ATOM 1736 C C . TYR B 1 22 ? 5.164 20.578 -9.336 1 43.53 22 TYR B C 1
ATOM 1738 O O . TYR B 1 22 ? 4.547 21.453 -9.953 1 43.53 22 TYR B O 1
ATOM 1746 N N . ALA B 1 23 ? 4.527 20.406 -8.242 1 50.66 23 ALA B N 1
ATOM 1747 C CA . ALA B 1 23 ? 4.207 21.578 -7.438 1 50.66 23 ALA B CA 1
ATOM 1748 C C . ALA B 1 23 ? 5.48 22.281 -6.961 1 50.66 23 ALA B C 1
ATOM 1750 O O . ALA B 1 23 ? 6.348 21.656 -6.348 1 50.66 23 ALA B O 1
ATOM 1751 N N . ASN B 1 24 ? 5.867 23.312 -7.539 1 52.84 24 ASN B N 1
ATOM 1752 C CA . ASN B 1 24 ? 7.02 24.172 -7.305 1 52.84 24 ASN B CA 1
ATOM 1753 C C . ASN B 1 24 ? 7.285 24.359 -5.812 1 52.84 24 ASN B C 1
ATOM 1755 O O . ASN B 1 24 ? 8.438 24.547 -5.402 1 52.84 24 ASN B O 1
ATOM 1759 N N . GLY B 1 25 ? 6.316 24.406 -4.957 1 59.44 25 GLY B N 1
ATOM 1760 C CA . GLY B 1 25 ? 6.52 24.812 -3.578 1 59.44 25 GLY B CA 1
ATOM 1761 C C . GLY B 1 25 ? 6.879 23.656 -2.658 1 59.44 25 GLY B C 1
ATOM 1762 O O . GLY B 1 25 ? 7.109 23.859 -1.464 1 59.44 25 GLY B O 1
ATOM 1763 N N . GLY B 1 26 ? 7.07 22.344 -3.266 1 76.94 26 GLY B N 1
ATOM 1764 C CA . GLY B 1 26 ? 7.422 21.219 -2.426 1 76.94 26 GLY B CA 1
ATOM 1765 C C . GLY B 1 26 ? 6.227 20.594 -1.731 1 76.94 26 GLY B C 1
ATOM 1766 O O . GLY B 1 26 ? 5.102 21.062 -1.881 1 76.94 26 GLY B O 1
ATOM 1767 N N . ASP B 1 27 ? 6.445 19.5 -0.963 1 86.19 27 ASP B N 1
ATOM 1768 C CA . ASP B 1 27 ? 5.352 18.859 -0.247 1 86.19 27 ASP B CA 1
ATOM 1769 C C . ASP B 1 27 ? 5.254 19.359 1.189 1 86.19 27 ASP B C 1
ATOM 1771 O O . ASP B 1 27 ? 6.133 20.094 1.655 1 86.19 27 ASP B O 1
ATOM 1775 N N . LEU B 1 28 ? 4.148 19.203 1.824 1 91.25 28 LEU B N 1
ATOM 1776 C CA . LEU B 1 28 ? 3.84 19.719 3.154 1 91.25 28 LEU B CA 1
ATOM 1777 C C . LEU B 1 28 ? 4.891 19.281 4.168 1 91.25 28 LEU B C 1
ATOM 1779 O O . LEU B 1 28 ? 5.27 20.047 5.055 1 91.25 28 LEU B O 1
ATOM 1783 N N . HIS B 1 29 ? 5.301 18.016 4.07 1 90.12 29 HIS B N 1
ATOM 1784 C CA . HIS B 1 29 ? 6.312 17.531 5 1 90.12 29 HIS B CA 1
ATOM 1785 C C . HIS B 1 29 ? 7.566 18.391 4.961 1 90.12 29 HIS B C 1
ATOM 1787 O O . HIS B 1 29 ? 8.039 18.859 6 1 90.12 29 HIS B O 1
ATOM 1793 N N . LYS B 1 30 ? 8.039 18.625 3.844 1 88.5 30 LYS B N 1
ATOM 1794 C CA . LYS B 1 30 ? 9.242 19.438 3.67 1 88.5 30 LYS B CA 1
ATOM 1795 C C . LYS B 1 30 ? 9 20.875 4.09 1 88.5 30 LYS B C 1
ATOM 1797 O O . LYS B 1 30 ? 9.875 21.516 4.684 1 88.5 30 LYS B O 1
ATOM 1802 N N . TYR B 1 31 ? 7.914 21.375 3.717 1 89.56 31 TYR B N 1
ATOM 1803 C CA . TYR B 1 31 ? 7.539 22.734 4.125 1 89.56 31 TYR B CA 1
ATOM 1804 C C . TYR B 1 31 ? 7.586 22.875 5.641 1 89.56 31 TYR B C 1
ATOM 1806 O O . TYR B 1 31 ? 8.172 23.828 6.16 1 89.56 31 TYR B O 1
ATOM 1814 N N . LEU B 1 32 ? 7.008 21.922 6.348 1 91.75 32 LEU B N 1
ATOM 1815 C CA . LEU B 1 32 ? 6.973 21.969 7.805 1 91.75 32 LEU B CA 1
ATOM 1816 C C . LEU B 1 32 ? 8.367 21.812 8.391 1 91.75 32 LEU B C 1
ATOM 1818 O O . LEU B 1 32 ? 8.719 22.484 9.359 1 91.75 32 LEU B O 1
ATOM 1822 N N . GLN B 1 33 ? 9.117 20.969 7.809 1 87.31 33 GLN B N 1
ATOM 1823 C CA . GLN B 1 33 ? 10.469 20.734 8.297 1 87.31 33 GLN B CA 1
ATOM 1824 C C . GLN B 1 33 ? 11.336 21.984 8.133 1 87.31 33 GLN B C 1
ATOM 1826 O O . GLN B 1 33 ? 12.125 22.312 9.023 1 87.31 33 GLN B O 1
ATOM 1831 N N . ASN B 1 34 ? 11.117 22.719 7.129 1 87.62 34 ASN B N 1
ATOM 1832 C CA . ASN B 1 34 ? 12.008 23.828 6.793 1 87.62 34 ASN B CA 1
ATOM 1833 C C . ASN B 1 34 ? 11.531 25.141 7.426 1 87.62 34 ASN B C 1
ATOM 1835 O O . ASN B 1 34 ? 12.344 25.984 7.773 1 87.62 34 ASN B O 1
ATOM 1839 N N . LYS B 1 35 ? 10.289 25.297 7.621 1 86.19 35 LYS B N 1
ATOM 1840 C CA . LYS B 1 35 ? 9.773 26.625 7.977 1 86.19 35 LYS B CA 1
ATOM 1841 C C . LYS B 1 35 ? 8.977 26.562 9.281 1 86.19 35 LYS B C 1
ATOM 1843 O O . LYS B 1 35 ? 8.258 27.516 9.609 1 86.19 35 LYS B O 1
ATOM 1848 N N . PHE B 1 36 ? 9.102 25.531 10 1 86.44 36 PHE B N 1
ATOM 1849 C CA . PHE B 1 36 ? 8.195 25.266 11.117 1 86.44 36 PHE B CA 1
ATOM 1850 C C . PHE B 1 36 ? 8.188 26.438 12.094 1 86.44 36 PHE B C 1
ATOM 1852 O O . PHE B 1 36 ? 7.125 26.891 12.516 1 86.44 36 PHE B O 1
ATOM 1859 N N . ARG B 1 37 ? 9.328 27.047 12.445 1 85.94 37 ARG B N 1
ATOM 1860 C CA . ARG B 1 37 ? 9.477 28.094 13.453 1 85.94 37 ARG B CA 1
ATOM 1861 C C . ARG B 1 37 ? 8.742 29.359 13.047 1 85.94 37 ARG B C 1
ATOM 1863 O O . ARG B 1 37 ? 8.32 30.141 13.906 1 85.94 37 ARG B O 1
ATOM 1870 N N . ASN B 1 38 ? 8.508 29.453 11.789 1 88.75 38 ASN B N 1
ATOM 1871 C CA . ASN B 1 38 ? 7.922 30.688 11.281 1 88.75 38 ASN B CA 1
ATOM 1872 C C . ASN B 1 38 ? 6.441 30.516 10.961 1 88.75 38 ASN B C 1
ATOM 1874 O O . ASN B 1 38 ? 5.781 31.469 10.516 1 88.75 38 ASN B O 1
ATOM 1878 N N . ILE B 1 39 ? 5.938 29.391 11.273 1 91.56 39 ILE B N 1
ATOM 1879 C CA . ILE B 1 39 ? 4.547 29.141 10.914 1 91.56 39 ILE B CA 1
ATOM 1880 C C . ILE B 1 39 ? 3.643 29.453 12.109 1 91.56 39 ILE B C 1
ATOM 1882 O O . ILE B 1 39 ? 3.801 28.859 13.18 1 91.56 39 ILE B O 1
ATOM 1886 N N . THR B 1 40 ? 2.725 30.391 11.883 1 92.75 40 THR B N 1
ATOM 1887 C CA . THR B 1 40 ? 1.784 30.781 12.93 1 92.75 40 THR B CA 1
ATOM 1888 C C . THR B 1 40 ? 0.641 29.766 13.023 1 92.75 40 THR B C 1
ATOM 1890 O O . THR B 1 40 ? 0.434 28.969 12.102 1 92.75 40 THR B O 1
ATOM 1893 N N . TRP B 1 41 ? -0.087 29.766 14.094 1 93.69 41 TRP B N 1
ATOM 1894 C CA . TRP B 1 41 ? -1.246 28.891 14.242 1 93.69 41 TRP B CA 1
ATOM 1895 C C . TRP B 1 41 ? -2.316 29.219 13.211 1 93.69 41 TRP B C 1
ATOM 1897 O O . TRP B 1 41 ? -3.033 28.328 12.742 1 93.69 41 TRP B O 1
ATOM 1907 N N . ASN B 1 42 ? -2.389 30.531 12.867 1 92.75 42 ASN B N 1
ATOM 1908 C CA . ASN B 1 42 ? -3.324 30.906 11.805 1 92.75 42 ASN B CA 1
ATOM 1909 C C . ASN B 1 42 ? -2.99 30.203 10.492 1 92.75 42 ASN B C 1
ATOM 1911 O O . ASN B 1 42 ? -3.885 29.703 9.805 1 92.75 42 ASN B O 1
ATOM 1915 N N . THR B 1 43 ? -1.764 30.141 10.203 1 92 43 THR B N 1
ATOM 1916 C CA . THR B 1 43 ? -1.317 29.469 8.984 1 92 43 THR B CA 1
ATOM 1917 C C . THR B 1 43 ? -1.564 27.969 9.078 1 92 43 THR B C 1
ATOM 1919 O O . THR B 1 43 ? -2.027 27.359 8.117 1 92 43 THR B O 1
ATOM 1922 N N . LYS B 1 44 ? -1.25 27.422 10.242 1 93.5 44 LYS B N 1
ATOM 1923 C CA . LYS B 1 44 ? -1.47 25.984 10.461 1 93.5 44 LYS B CA 1
ATOM 1924 C C . LYS B 1 44 ? -2.939 25.625 10.273 1 93.5 44 LYS B C 1
ATOM 1926 O O . LYS B 1 44 ? -3.256 24.625 9.617 1 93.5 44 LYS B O 1
ATOM 1931 N N . LEU B 1 45 ? -3.791 26.469 10.797 1 94.06 45 LEU B N 1
ATOM 1932 C CA . LEU B 1 45 ? -5.223 26.219 10.68 1 94.06 45 LEU B CA 1
ATOM 1933 C C . LEU B 1 45 ? -5.688 26.359 9.234 1 94.06 45 LEU B C 1
ATOM 1935 O O . LEU B 1 45 ? -6.559 25.609 8.781 1 94.06 45 LEU B O 1
ATOM 1939 N N . HIS B 1 46 ? -5.094 27.281 8.594 1 92.19 46 HIS B N 1
ATOM 1940 C CA . HIS B 1 46 ? -5.426 27.469 7.18 1 92.19 46 HIS B CA 1
ATOM 1941 C C . HIS B 1 46 ? -5.02 26.25 6.355 1 92.19 46 HIS B C 1
ATOM 1943 O O . HIS B 1 46 ? -5.781 25.797 5.496 1 92.19 46 HIS B O 1
ATOM 1949 N N . ILE B 1 47 ? -3.885 25.734 6.633 1 92.38 47 ILE B N 1
ATOM 1950 C CA . ILE B 1 47 ? -3.404 24.547 5.949 1 92.38 47 ILE B CA 1
ATOM 1951 C C . ILE B 1 47 ? -4.359 23.375 6.207 1 92.38 47 ILE B C 1
ATOM 1953 O O . ILE B 1 47 ? -4.781 22.688 5.273 1 92.38 47 ILE B O 1
ATOM 1957 N N . LEU B 1 48 ? -4.699 23.203 7.477 1 94.69 48 LEU B N 1
ATOM 1958 C CA . LEU B 1 48 ? -5.617 22.125 7.836 1 94.69 48 LEU B CA 1
ATOM 1959 C C . LEU B 1 48 ? -6.945 22.281 7.109 1 94.69 48 LEU B C 1
ATOM 1961 O O . LEU B 1 48 ? -7.504 21.297 6.613 1 94.69 48 LEU B O 1
ATOM 1965 N N . TRP B 1 49 ? -7.395 23.469 7.062 1 93.38 49 TRP B N 1
ATOM 1966 C CA . TRP B 1 49 ? -8.664 23.75 6.387 1 93.38 49 TRP B CA 1
ATOM 1967 C C . TRP B 1 49 ? -8.586 23.375 4.91 1 93.38 49 TRP B C 1
ATOM 1969 O O . TRP B 1 49 ? -9.484 22.719 4.383 1 93.38 49 TRP B O 1
ATOM 1979 N N . LYS B 1 50 ? -7.578 23.719 4.234 1 89.94 50 LYS B N 1
ATOM 1980 C CA . LYS B 1 50 ? -7.41 23.438 2.811 1 89.94 50 LYS B CA 1
ATOM 1981 C C . LYS B 1 50 ? -7.316 21.938 2.557 1 89.94 50 LYS B C 1
ATOM 1983 O O . LYS B 1 50 ? -7.945 21.422 1.631 1 89.94 50 LYS B O 1
ATOM 1988 N N . ILE B 1 51 ? -6.559 21.312 3.393 1 92.38 51 ILE B N 1
ATOM 1989 C CA . ILE B 1 51 ? -6.387 19.875 3.256 1 92.38 51 ILE B CA 1
ATOM 1990 C C . ILE B 1 51 ? -7.719 19.172 3.508 1 92.38 51 ILE B C 1
ATOM 1992 O O . ILE B 1 51 ? -8.07 18.219 2.805 1 92.38 51 ILE B O 1
ATOM 1996 N N . SER B 1 52 ? -8.43 19.641 4.562 1 94.31 52 SER B N 1
ATOM 1997 C CA . SER B 1 52 ? -9.727 19.062 4.875 1 94.31 52 SER B CA 1
ATOM 1998 C C . SER B 1 52 ? -10.719 19.266 3.736 1 94.31 52 SER B C 1
ATOM 2000 O O . SER B 1 52 ? -11.531 18.391 3.445 1 94.31 52 SER B O 1
ATOM 2002 N N . GLU B 1 53 ? -10.672 20.375 3.086 1 90.31 53 GLU B N 1
ATOM 2003 C CA . GLU B 1 53 ? -11.516 20.641 1.929 1 90.31 53 GLU B CA 1
ATOM 2004 C C . GLU B 1 53 ? -11.219 19.672 0.792 1 90.31 53 GLU B C 1
ATOM 2006 O O . GLU B 1 53 ? -12.141 19.172 0.143 1 90.31 53 GLU B O 1
ATOM 2011 N N . GLY B 1 54 ? -9.977 19.469 0.581 1 87.31 54 GLY B N 1
ATOM 2012 C CA . GLY B 1 54 ? -9.578 18.516 -0.445 1 87.31 54 GLY B CA 1
ATOM 2013 C C . GLY B 1 54 ? -10.086 17.109 -0.182 1 87.31 54 GLY B C 1
ATOM 2014 O O . GLY B 1 54 ? -10.656 16.469 -1.072 1 87.31 54 GLY B O 1
ATOM 2015 N N . LEU B 1 55 ? -9.867 16.656 1.014 1 92.94 55 LEU B N 1
ATOM 2016 C CA . LEU B 1 55 ? -10.32 15.312 1.377 1 92.94 55 LEU B CA 1
ATOM 2017 C C . LEU B 1 55 ? -11.844 15.227 1.331 1 92.94 55 LEU B C 1
ATOM 2019 O O . LEU B 1 55 ? -12.391 14.203 0.917 1 92.94 55 LEU B O 1
ATOM 2023 N N . ASN B 1 56 ? -12.477 16.281 1.781 1 92.25 56 ASN B N 1
ATOM 2024 C CA . ASN B 1 56 ? -13.93 16.344 1.715 1 92.25 56 ASN B CA 1
ATOM 2025 C C . ASN B 1 56 ? -14.438 16.188 0.283 1 92.25 56 ASN B C 1
ATOM 2027 O O . ASN B 1 56 ? -15.422 15.484 0.043 1 92.25 56 ASN B O 1
ATOM 2031 N N . ALA B 1 57 ? -13.82 16.812 -0.621 1 85.19 57 ALA B N 1
ATOM 2032 C CA . ALA B 1 57 ? -14.188 16.703 -2.029 1 85.19 57 ALA B CA 1
ATOM 2033 C C . ALA B 1 57 ? -14.086 15.25 -2.508 1 85.19 57 ALA B C 1
ATOM 2035 O O . ALA B 1 57 ? -14.953 14.773 -3.238 1 85.19 57 ALA B O 1
ATOM 2036 N N . ILE B 1 58 ? -13.07 14.578 -2.086 1 84.5 58 ILE B N 1
ATOM 2037 C CA . ILE B 1 58 ? -12.859 13.18 -2.445 1 84.5 58 ILE B CA 1
ATOM 2038 C C . ILE B 1 58 ? -13.969 12.32 -1.838 1 84.5 58 ILE B C 1
ATOM 2040 O O . ILE B 1 58 ? -14.578 11.508 -2.533 1 84.5 58 ILE B O 1
ATOM 2044 N N . HIS B 1 59 ? -14.258 12.539 -0.566 1 91.44 59 HIS B N 1
ATOM 2045 C CA . HIS B 1 59 ? -15.258 11.75 0.147 1 91.44 59 HIS B CA 1
ATOM 2046 C C . HIS B 1 59 ? -16.656 12.016 -0.396 1 91.44 59 HIS B C 1
ATOM 2048 O O . HIS B 1 59 ? -17.484 11.102 -0.464 1 91.44 59 HIS B O 1
ATOM 2054 N N . LYS B 1 60 ? -16.938 13.242 -0.742 1 87.38 60 LYS B N 1
ATOM 2055 C CA . LYS B 1 60 ? -18.25 13.602 -1.279 1 87.38 60 LYS B CA 1
ATOM 2056 C C . LYS B 1 60 ? -18.531 12.875 -2.592 1 87.38 60 LYS B C 1
ATOM 2058 O O . LYS B 1 60 ? -19.672 12.578 -2.912 1 87.38 60 LYS B O 1
ATOM 2063 N N . LYS B 1 61 ? -17.531 12.594 -3.285 1 82.75 61 LYS B N 1
ATOM 2064 C CA . LYS B 1 61 ? -17.656 11.844 -4.531 1 82.75 61 LYS B CA 1
ATOM 2065 C C . LYS B 1 61 ? -17.672 10.344 -4.273 1 82.75 61 LYS B C 1
ATOM 2067 O O . LYS B 1 61 ? -17.531 9.547 -5.203 1 82.75 61 LYS B O 1
ATOM 2072 N N . ASN B 1 62 ? -17.656 9.977 -2.988 1 88.75 62 ASN B N 1
ATOM 2073 C CA . ASN B 1 62 ? -17.719 8.594 -2.527 1 88.75 62 ASN B CA 1
ATOM 2074 C C . ASN B 1 62 ? -16.422 7.836 -2.863 1 88.75 62 ASN B C 1
ATOM 2076 O O . ASN B 1 62 ? -16.469 6.672 -3.256 1 88.75 62 ASN B O 1
ATOM 2080 N N . PHE B 1 63 ? -15.359 8.555 -2.738 1 85.94 63 PHE B N 1
ATOM 2081 C CA . PHE B 1 63 ? -14.039 7.949 -2.859 1 85.94 63 PHE B CA 1
ATOM 2082 C C . PHE B 1 63 ? -13.312 7.953 -1.517 1 85.94 63 PHE B C 1
ATOM 2084 O O . PHE B 1 63 ? -13.602 8.789 -0.654 1 85.94 63 PHE B O 1
ATOM 2091 N N . ILE B 1 64 ? -12.414 6.984 -1.358 1 91.88 64 ILE B N 1
ATOM 2092 C CA . ILE B 1 64 ? -11.461 6.93 -0.258 1 91.88 64 ILE B CA 1
ATOM 2093 C C . ILE B 1 64 ? -10.047 7.141 -0.791 1 91.88 64 ILE B C 1
ATOM 2095 O O . ILE B 1 64 ? -9.695 6.633 -1.858 1 91.88 64 ILE B O 1
ATOM 2099 N N . HIS B 1 65 ? -9.25 7.91 -0.149 1 90.56 65 HIS B N 1
ATOM 2100 C CA . HIS B 1 65 ? -7.922 8.242 -0.649 1 90.56 65 HIS B CA 1
ATOM 2101 C C . HIS B 1 65 ? -6.957 7.074 -0.466 1 90.56 65 HIS B C 1
ATOM 2103 O O . HIS B 1 65 ? -6.277 6.676 -1.411 1 90.56 65 HIS B O 1
ATOM 2109 N N . ARG B 1 66 ? -6.812 6.43 0.807 1 93.31 66 ARG B N 1
ATOM 2110 C CA . ARG B 1 66 ? -6.109 5.199 1.154 1 93.31 66 ARG B CA 1
ATOM 2111 C C . ARG B 1 66 ? -4.617 5.461 1.354 1 93.31 66 ARG B C 1
ATOM 2113 O O . ARG B 1 66 ? -3.904 4.621 1.904 1 93.31 66 ARG B O 1
ATOM 2120 N N . ASP B 1 67 ? -4.113 6.559 0.962 1 93.25 67 ASP B N 1
ATOM 2121 C CA . ASP B 1 67 ? -2.705 6.91 1.126 1 93.25 67 ASP B CA 1
ATOM 2122 C C . ASP B 1 67 ? -2.545 8.391 1.456 1 93.25 67 ASP B C 1
ATOM 2124 O O . ASP B 1 67 ? -1.754 9.094 0.821 1 93.25 67 ASP B O 1
ATOM 2128 N N . PHE B 1 68 ? -3.244 8.836 2.395 1 93.5 68 PHE B N 1
ATOM 2129 C CA . PHE B 1 68 ? -3.303 10.234 2.797 1 93.5 68 PHE B CA 1
ATOM 2130 C C . PHE B 1 68 ? -2.219 10.555 3.82 1 93.5 68 PHE B C 1
ATOM 2132 O O . PHE B 1 68 ? -2.23 10.016 4.93 1 93.5 68 PHE B O 1
ATOM 2139 N N . HIS B 1 69 ? -1.179 11.312 3.41 1 94.75 69 HIS B N 1
ATOM 2140 C CA . HIS B 1 69 ? -0.092 11.742 4.281 1 94.75 69 HIS B CA 1
ATOM 2141 C C . HIS B 1 69 ? 0.544 13.031 3.766 1 94.75 69 HIS B C 1
ATOM 2143 O O . HIS B 1 69 ? 0.242 13.477 2.658 1 94.75 69 HIS B O 1
ATOM 2149 N N . SER B 1 70 ? 1.378 13.672 4.5 1 93.25 70 SER B N 1
ATOM 2150 C CA . SER B 1 70 ? 1.901 15 4.23 1 93.25 70 SER B CA 1
ATOM 2151 C C . SER B 1 70 ? 2.744 15.023 2.961 1 93.25 70 SER B C 1
ATOM 2153 O O . SER B 1 70 ? 2.848 16.047 2.293 1 93.25 70 SER B O 1
ATOM 2155 N N . GLY B 1 71 ? 3.359 13.844 2.607 1 89.06 71 GLY B N 1
ATOM 2156 C CA . GLY B 1 71 ? 4.145 13.758 1.386 1 89.06 71 GLY B CA 1
ATOM 2157 C C . GLY B 1 71 ? 3.301 13.852 0.129 1 89.06 71 GLY B C 1
ATOM 2158 O O . GLY B 1 71 ? 3.826 14.102 -0.96 1 89.06 71 GLY B O 1
ATOM 2159 N N . ASN B 1 72 ? 2.035 13.695 0.224 1 86.88 72 ASN B N 1
ATOM 2160 C CA . ASN B 1 72 ? 1.118 13.727 -0.91 1 86.88 72 ASN B CA 1
ATOM 2161 C C . ASN B 1 72 ? 0.344 15.039 -0.968 1 86.88 72 ASN B C 1
ATOM 2163 O O . ASN B 1 72 ? -0.643 15.148 -1.698 1 86.88 72 ASN B O 1
ATOM 2167 N N . ILE B 1 73 ? 0.669 15.992 -0.164 1 88.56 73 ILE B N 1
ATOM 2168 C CA . ILE B 1 73 ? 0.08 17.328 -0.132 1 88.56 73 ILE B CA 1
ATOM 2169 C C . ILE B 1 73 ? 1.096 18.359 -0.632 1 88.56 73 ILE B C 1
ATOM 2171 O O . ILE B 1 73 ? 2.145 18.547 -0.013 1 88.56 73 ILE B O 1
ATOM 2175 N N . LEU B 1 74 ? 0.741 19 -1.735 1 83.81 74 LEU B N 1
ATOM 2176 C CA . LEU B 1 74 ? 1.695 19.891 -2.371 1 83.81 74 LEU B CA 1
ATOM 2177 C C . LEU B 1 74 ? 1.207 21.344 -2.305 1 83.81 74 LEU B C 1
ATOM 2179 O O . LEU B 1 74 ? -0 21.594 -2.322 1 83.81 74 LEU B O 1
ATOM 2183 N N . SER B 1 75 ? 2.232 22.109 -2.16 1 82.88 75 SER B N 1
ATOM 2184 C CA . SER B 1 75 ? 1.918 23.547 -2.189 1 82.88 75 SER B CA 1
ATOM 2185 C C . SER B 1 75 ? 1.841 24.062 -3.621 1 82.88 75 SER B C 1
ATOM 2187 O O . SER B 1 75 ? 2.678 23.719 -4.457 1 82.88 75 SER B O 1
ATOM 2189 N N . SER B 1 76 ? 0.778 24.797 -3.859 1 71.75 76 SER B N 1
ATOM 2190 C CA . SER B 1 76 ? 0.697 25.5 -5.129 1 71.75 76 SER B CA 1
ATOM 2191 C C . SER B 1 76 ? 1.157 26.953 -4.98 1 71.75 76 SER B C 1
ATOM 2193 O O . SER B 1 76 ? 1.355 27.438 -3.861 1 71.75 76 SER B O 1
ATOM 2195 N N . SER B 1 77 ? 1.503 27.641 -6.012 1 62.88 77 SER B N 1
ATOM 2196 C CA . SER B 1 77 ? 2.076 28.984 -6.074 1 62.88 77 SER B CA 1
ATOM 2197 C C . SER B 1 77 ? 1.324 29.938 -5.164 1 62.88 77 SER B C 1
ATOM 2199 O O . SER B 1 77 ? 1.891 30.938 -4.695 1 62.88 77 SER B O 1
ATOM 2201 N N . TYR B 1 78 ? 0.27 29.766 -4.801 1 57.22 78 TYR B N 1
ATOM 2202 C CA . TYR B 1 78 ? -0.469 30.75 -4.031 1 57.22 78 TYR B CA 1
ATOM 2203 C C . TYR B 1 78 ? -0.843 30.219 -2.658 1 57.22 78 TYR B C 1
ATOM 2205 O O . TYR B 1 78 ? -1.94 30.469 -2.158 1 57.22 78 TYR B O 1
ATOM 2213 N N . GLN B 1 79 ? 0.152 29.516 -2.076 1 63.41 79 GLN B N 1
ATOM 2214 C CA . GLN B 1 79 ? -0.044 29 -0.723 1 63.41 79 GLN B CA 1
ATOM 2215 C C . GLN B 1 79 ? -1.285 28.125 -0.643 1 63.41 79 GLN B C 1
ATOM 2217 O O . GLN B 1 79 ? -2.061 28.219 0.31 1 63.41 79 GLN B O 1
ATOM 2222 N N . SER B 1 80 ? -1.499 27.656 -1.749 1 78.75 80 SER B N 1
ATOM 2223 C CA . SER B 1 80 ? -2.59 26.688 -1.721 1 78.75 80 SER B CA 1
ATOM 2224 C C . SER B 1 80 ? -2.059 25.266 -1.668 1 78.75 80 SER B C 1
ATOM 2226 O O . SER B 1 80 ? -1.014 24.953 -2.248 1 78.75 80 SER B O 1
ATOM 2228 N N . TRP B 1 81 ? -2.633 24.531 -0.696 1 84 81 TRP B N 1
ATOM 2229 C CA . TRP B 1 81 ? -2.262 23.141 -0.495 1 84 81 TRP B CA 1
ATOM 2230 C C . TRP B 1 81 ? -3.266 22.203 -1.164 1 84 81 TRP B C 1
ATOM 2232 O O . TRP B 1 81 ? -4.473 22.312 -0.938 1 84 81 TRP B O 1
ATOM 2242 N N . LEU B 1 82 ? -2.68 21.359 -2.02 1 80.69 82 LEU B N 1
ATOM 2243 C CA . LEU B 1 82 ? -3.525 20.453 -2.795 1 80.69 82 LEU B CA 1
ATOM 2244 C C . LEU B 1 82 ? -3.092 19 -2.604 1 80.69 82 LEU B C 1
ATOM 2246 O O . LEU B 1 82 ? -1.895 18.719 -2.535 1 80.69 82 LEU B O 1
ATOM 2250 N N . ILE B 1 83 ? -4.156 18.219 -2.494 1 82 83 ILE B N 1
ATOM 2251 C CA . ILE B 1 83 ? -3.877 16.781 -2.529 1 82 83 ILE B CA 1
ATOM 2252 C C . ILE B 1 83 ? -3.443 16.375 -3.936 1 82 83 ILE B C 1
ATOM 2254 O O . ILE B 1 83 ? -4.16 16.625 -4.91 1 82 83 ILE B O 1
ATOM 2258 N N . CYS B 1 84 ? -2.285 15.695 -4.09 1 71.94 84 CYS B N 1
ATOM 2259 C CA . CYS B 1 84 ? -1.715 15.539 -5.422 1 71.94 84 CYS B CA 1
ATOM 2260 C C . CYS B 1 84 ? -1.703 14.07 -5.84 1 71.94 84 CYS B C 1
ATOM 2262 O O . CYS B 1 84 ? -1.703 13.766 -7.035 1 71.94 84 CYS B O 1
ATOM 2264 N N . ASP B 1 85 ? -1.603 13.242 -4.973 1 74.06 85 ASP B N 1
ATOM 2265 C CA . ASP B 1 85 ? -1.536 11.836 -5.348 1 74.06 85 ASP B CA 1
ATOM 2266 C C . ASP B 1 85 ? -2.828 11.109 -4.98 1 74.06 85 ASP B C 1
ATOM 2268 O O . ASP B 1 85 ? -3.137 10.938 -3.799 1 74.06 85 ASP B O 1
ATOM 2272 N N . LEU B 1 86 ? -3.572 10.719 -6.062 1 75.88 86 LEU B N 1
ATOM 2273 C CA . LEU B 1 86 ? -4.809 9.969 -5.902 1 75.88 86 LEU B CA 1
ATOM 2274 C C . LEU B 1 86 ? -4.672 8.562 -6.484 1 75.88 86 LEU B C 1
ATOM 2276 O O . LEU B 1 86 ? -5.672 7.914 -6.797 1 75.88 86 LEU B O 1
ATOM 2280 N N . GLY B 1 87 ? -3.498 8.133 -6.617 1 73.19 87 GLY B N 1
ATOM 2281 C CA . GLY B 1 87 ? -3.201 6.883 -7.297 1 73.19 87 GLY B CA 1
ATOM 2282 C C . GLY B 1 87 ? -3.824 5.676 -6.625 1 73.19 87 GLY B C 1
ATOM 2283 O O . GLY B 1 87 ? -4.133 4.68 -7.281 1 73.19 87 GLY B O 1
ATOM 2284 N N . LEU B 1 88 ? -4.027 5.727 -5.363 1 79.19 88 LEU B N 1
ATOM 2285 C CA . LEU B 1 88 ? -4.555 4.582 -4.629 1 79.19 88 LEU B CA 1
ATOM 2286 C C . LEU B 1 88 ? -6.02 4.797 -4.262 1 79.19 88 LEU B C 1
ATOM 2288 O O . LEU B 1 88 ? -6.656 3.912 -3.684 1 79.19 88 LEU B O 1
ATOM 2292 N N . SER B 1 89 ? -6.547 5.922 -4.648 1 80 89 SER B N 1
ATOM 2293 C CA . SER B 1 89 ? -7.941 6.219 -4.34 1 80 89 SER B CA 1
ATOM 2294 C C . SER B 1 89 ? -8.883 5.238 -5.031 1 80 89 SER B C 1
ATOM 2296 O O . SER B 1 89 ? -8.594 4.766 -6.133 1 80 89 SER B O 1
ATOM 2298 N N . GLN B 1 90 ? -9.93 4.961 -4.363 1 81.62 90 GLN B N 1
ATOM 2299 C CA . GLN B 1 90 ? -10.922 4.039 -4.902 1 81.62 90 GLN B CA 1
ATOM 2300 C C . GLN B 1 90 ? -12.32 4.391 -4.414 1 81.62 90 GLN B C 1
ATOM 2302 O O . GLN B 1 90 ? -12.477 5.023 -3.371 1 81.62 90 GLN B O 1
ATOM 2307 N N . PRO B 1 91 ? -13.32 3.957 -5.266 1 79.88 91 PRO B N 1
ATOM 2308 C CA . PRO B 1 91 ? -14.688 4.16 -4.777 1 79.88 91 PRO B CA 1
ATOM 2309 C C . PRO B 1 91 ? -14.945 3.473 -3.439 1 79.88 91 PRO B C 1
ATOM 2311 O O . PRO B 1 91 ? -14.453 2.363 -3.207 1 79.88 91 PRO B O 1
ATOM 2314 N N . SER B 1 92 ? -15.672 4.164 -2.594 1 83.81 92 SER B N 1
ATOM 2315 C CA . SER B 1 92 ? -15.93 3.662 -1.247 1 83.81 92 SER B CA 1
ATOM 2316 C C . SER B 1 92 ? -16.797 2.408 -1.283 1 83.81 92 SER B C 1
ATOM 2318 O O . SER B 1 92 ? -16.797 1.619 -0.335 1 83.81 92 SER B O 1
ATOM 2320 N N . ASN B 1 93 ? -17.5 2.207 -2.352 1 77.44 93 ASN B N 1
ATOM 2321 C CA . ASN B 1 93 ? -18.406 1.069 -2.471 1 77.44 93 ASN B CA 1
ATOM 2322 C C . ASN B 1 93 ? -17.766 -0.079 -3.244 1 77.44 93 ASN B C 1
ATOM 2324 O O . ASN B 1 93 ? -18.406 -1.1 -3.496 1 77.44 93 ASN B O 1
ATOM 2328 N N . SER B 1 94 ? -16.562 0.137 -3.627 1 71.06 94 SER B N 1
ATOM 2329 C CA . SER B 1 94 ? -15.867 -0.941 -4.328 1 71.06 94 SER B CA 1
ATOM 2330 C C . SER B 1 94 ? -15.609 -2.123 -3.4 1 71.06 94 SER B C 1
ATOM 2332 O O . SER B 1 94 ? -15.664 -1.983 -2.176 1 71.06 94 SER B O 1
ATOM 2334 N N . THR B 1 95 ? -15.633 -3.26 -4.027 1 67.62 95 THR B N 1
ATOM 2335 C CA . THR B 1 95 ? -15.289 -4.461 -3.271 1 67.62 95 THR B CA 1
ATOM 2336 C C . THR B 1 95 ? -13.844 -4.398 -2.787 1 67.62 95 THR B C 1
ATOM 2338 O O . THR B 1 95 ? -12.93 -4.887 -3.461 1 67.62 95 THR B O 1
ATOM 2341 N N . LEU B 1 96 ? -13.734 -3.684 -1.763 1 69.5 96 LEU B N 1
ATOM 2342 C CA . LEU B 1 96 ? -12.414 -3.633 -1.158 1 69.5 96 LEU B CA 1
ATOM 2343 C C . LEU B 1 96 ? -12.102 -4.93 -0.42 1 69.5 96 LEU B C 1
ATOM 2345 O O . LEU B 1 96 ? -12.992 -5.547 0.163 1 69.5 96 LEU B O 1
ATOM 2349 N N . SER B 1 97 ? -10.805 -5.305 -0.645 1 79.94 97 SER B N 1
ATOM 2350 C CA . SER B 1 97 ? -10.375 -6.512 0.056 1 79.94 97 SER B CA 1
ATOM 2351 C C . SER B 1 97 ? -9.781 -6.176 1.422 1 79.94 97 SER B C 1
ATOM 2353 O O . SER B 1 97 ? -9.172 -5.121 1.598 1 79.94 97 SER B O 1
ATOM 2355 N N . ASN B 1 98 ? -10.039 -7.039 2.4 1 85.44 98 ASN B N 1
ATOM 2356 C CA . ASN B 1 98 ? -9.562 -6.824 3.764 1 85.44 98 ASN B CA 1
ATOM 2357 C C . ASN B 1 98 ? -8.109 -7.266 3.93 1 85.44 98 ASN B C 1
ATOM 2359 O O . ASN B 1 98 ? -7.57 -7.238 5.035 1 85.44 98 ASN B O 1
ATOM 2363 N N . ASN B 1 99 ? -7.52 -7.617 2.846 1 90.81 99 ASN B N 1
ATOM 2364 C CA . ASN B 1 99 ? -6.141 -8.078 2.938 1 90.81 99 ASN B CA 1
ATOM 2365 C C . ASN B 1 99 ? -5.176 -7.094 2.283 1 90.81 99 ASN B C 1
ATOM 2367 O O . ASN B 1 99 ? -3.984 -7.379 2.154 1 90.81 99 ASN B O 1
ATOM 2371 N N . GLU B 1 100 ? -5.742 -5.957 1.883 1 91.75 100 GLU B N 1
ATOM 2372 C CA . GLU B 1 100 ? -4.922 -4.91 1.282 1 91.75 100 GLU B CA 1
ATOM 2373 C C . GLU B 1 100 ? -4.375 -3.961 2.346 1 91.75 100 GLU B C 1
ATOM 2375 O O . GLU B 1 100 ? -5.113 -3.502 3.217 1 91.75 100 GLU B O 1
ATOM 2380 N N . ILE B 1 101 ? -3.125 -3.738 2.312 1 94.25 101 ILE B N 1
ATOM 2381 C CA . ILE B 1 101 ? -2.484 -2.715 3.129 1 94.25 101 ILE B CA 1
ATOM 2382 C C . ILE B 1 101 ? -1.718 -1.745 2.234 1 94.25 101 ILE B C 1
ATOM 2384 O O . ILE B 1 101 ? -0.759 -2.137 1.562 1 94.25 101 ILE B O 1
ATOM 2388 N N . TYR B 1 102 ? -2.107 -0.512 2.205 1 92.06 102 TYR B N 1
ATOM 2389 C CA . TYR B 1 102 ? -1.489 0.532 1.396 1 92.06 102 TYR B CA 1
ATOM 2390 C C . TYR B 1 102 ? -1.265 1.797 2.217 1 92.06 102 TYR B C 1
ATOM 2392 O O . TYR B 1 102 ? -2.197 2.322 2.828 1 92.06 102 TYR B O 1
ATOM 2400 N N . GLY B 1 103 ? -0.025 2.201 2.25 1 93.94 103 GLY B N 1
ATOM 2401 C CA . GLY B 1 103 ? 0.204 3.488 2.889 1 93.94 103 GLY B CA 1
ATOM 2402 C C . GLY B 1 103 ? 1.574 3.6 3.531 1 93.94 103 GLY B C 1
ATOM 2403 O O . GLY B 1 103 ? 2.451 2.77 3.285 1 93.94 103 GLY B O 1
ATOM 2404 N N . VAL B 1 104 ? 1.667 4.691 4.246 1 94.56 104 VAL B N 1
ATOM 2405 C CA . VAL B 1 104 ? 2.902 5.023 4.949 1 94.56 104 VAL B CA 1
ATOM 2406 C C . VAL B 1 104 ? 2.686 4.918 6.457 1 94.56 104 VAL B C 1
ATOM 2408 O O . VAL B 1 104 ? 1.777 5.547 7.004 1 94.56 104 VAL B O 1
ATOM 2411 N N . ILE B 1 105 ? 3.428 4.031 7.121 1 94.88 105 ILE B N 1
ATOM 2412 C CA . ILE B 1 105 ? 3.41 4.039 8.578 1 94.88 105 ILE B CA 1
ATOM 2413 C C . ILE B 1 105 ? 4.016 5.34 9.102 1 94.88 105 ILE B C 1
ATOM 2415 O O . ILE B 1 105 ? 5.102 5.742 8.672 1 94.88 105 ILE B O 1
ATOM 2419 N N . PRO B 1 106 ? 3.414 6.082 9.953 1 95.56 106 PRO B N 1
ATOM 2420 C CA . PRO B 1 106 ? 2.32 5.645 10.82 1 95.56 106 PRO B CA 1
ATOM 2421 C C . PRO B 1 106 ? 0.97 6.227 10.414 1 95.56 106 PRO B C 1
ATOM 2423 O O . PRO B 1 106 ? 0.078 6.375 11.25 1 95.56 106 PRO B O 1
ATOM 2426 N N . TYR B 1 107 ? 0.815 6.527 9.172 1 97.31 107 TYR B N 1
ATOM 2427 C CA . TYR B 1 107 ? -0.406 7.184 8.719 1 97.31 107 TYR B CA 1
ATOM 2428 C C . TYR B 1 107 ? -1.502 6.164 8.445 1 97.31 107 TYR B C 1
ATOM 2430 O O . TYR B 1 107 ? -2.668 6.527 8.266 1 97.31 107 TYR B O 1
ATOM 2438 N N . ILE B 1 108 ? -1.162 4.898 8.383 1 97.25 108 ILE B N 1
ATOM 2439 C CA . ILE B 1 108 ? -2.141 3.834 8.18 1 97.25 108 ILE B CA 1
ATOM 2440 C C . ILE B 1 108 ? -2.939 3.613 9.461 1 97.25 108 ILE B C 1
ATOM 2442 O O . ILE B 1 108 ? -2.361 3.475 10.547 1 97.25 108 ILE B O 1
ATOM 2446 N N . ALA B 1 109 ? -4.258 3.576 9.336 1 97.88 109 ALA B N 1
ATOM 2447 C CA . ALA B 1 109 ? -5.137 3.404 10.484 1 97.88 109 ALA B CA 1
ATOM 2448 C C . ALA B 1 109 ? -4.961 2.021 11.109 1 97.88 109 ALA B C 1
ATOM 2450 O O . ALA B 1 109 ? -4.742 1.037 10.398 1 97.88 109 ALA B O 1
ATOM 2451 N N . PRO B 1 110 ? -5.102 1.931 12.453 1 97.5 110 PRO B N 1
ATOM 2452 C CA . PRO B 1 110 ? -4.871 0.662 13.148 1 97.5 110 PRO B CA 1
ATOM 2453 C C . PRO B 1 110 ? -5.812 -0.447 12.68 1 97.5 110 PRO B C 1
ATOM 2455 O O . PRO B 1 110 ? -5.414 -1.613 12.625 1 97.5 110 PRO B O 1
ATOM 2458 N N . GLU B 1 111 ? -7.059 -0.144 12.312 1 97.5 111 GLU B N 1
ATOM 2459 C CA . GLU B 1 111 ? -8.023 -1.169 11.93 1 97.5 111 GLU B CA 1
ATOM 2460 C C . GLU B 1 111 ? -7.621 -1.85 10.625 1 97.5 111 GLU B C 1
ATOM 2462 O O . GLU B 1 111 ? -8.023 -2.984 10.359 1 97.5 111 GLU B O 1
ATOM 2467 N N . ILE B 1 112 ? -6.875 -1.185 9.781 1 96.81 112 ILE B N 1
ATOM 2468 C CA . ILE B 1 112 ? -6.406 -1.787 8.539 1 96.81 112 ILE B CA 1
ATOM 2469 C C . ILE B 1 112 ? -5.496 -2.973 8.852 1 96.81 112 ILE B C 1
ATOM 2471 O O . ILE B 1 112 ? -5.605 -4.031 8.227 1 96.81 112 ILE B O 1
ATOM 2475 N N . PHE B 1 113 ? -4.613 -2.836 9.828 1 95.81 113 PHE B N 1
ATOM 2476 C CA . PHE B 1 113 ? -3.695 -3.896 10.234 1 95.81 113 PHE B CA 1
ATOM 2477 C C . PHE B 1 113 ? -4.449 -5.035 10.906 1 95.81 113 PHE B C 1
ATOM 2479 O O . PHE B 1 113 ? -3.924 -6.141 11.047 1 95.81 113 PHE B O 1
ATOM 2486 N N . LYS B 1 114 ? -5.609 -4.707 11.352 1 95.31 114 LYS B N 1
ATOM 2487 C CA . LYS B 1 114 ? -6.441 -5.719 12.008 1 95.31 114 LYS B CA 1
ATOM 2488 C C . LYS B 1 114 ? -7.309 -6.453 10.992 1 95.31 114 LYS B C 1
ATOM 2490 O O . LYS B 1 114 ? -8.133 -7.289 11.367 1 95.31 114 LYS B O 1
ATOM 2495 N N . GLY B 1 115 ? -7.176 -6.09 9.773 1 93.62 115 GLY B N 1
ATOM 2496 C CA . GLY B 1 115 ? -7.871 -6.82 8.727 1 93.62 115 GLY B CA 1
ATOM 2497 C C . GLY B 1 115 ? -9.141 -6.129 8.258 1 93.62 115 GLY B C 1
ATOM 2498 O O . GLY B 1 115 ? -10.008 -6.762 7.66 1 93.62 115 GLY B O 1
ATOM 2499 N N . SER B 1 116 ? -9.297 -4.879 8.594 1 94 116 SER B N 1
ATOM 2500 C CA . SER B 1 116 ? -10.438 -4.113 8.102 1 94 116 SER B CA 1
ATOM 2501 C C . SER B 1 116 ? -10.172 -3.566 6.699 1 94 116 SER B C 1
ATOM 2503 O O . SER B 1 116 ? -9.023 -3.424 6.293 1 94 116 SER B O 1
ATOM 2505 N N . GLU B 1 117 ? -11.242 -3.305 6.004 1 94.12 117 GLU B N 1
ATOM 2506 C CA . GLU B 1 117 ? -11.141 -2.623 4.715 1 94.12 117 GLU B CA 1
ATOM 2507 C C . GLU B 1 117 ? -10.898 -1.128 4.898 1 94.12 117 GLU B C 1
ATOM 2509 O O . GLU B 1 117 ? -11.281 -0.554 5.922 1 94.12 117 GLU B O 1
ATOM 2514 N N . PHE B 1 118 ? -10.258 -0.546 3.936 1 94.94 118 PHE B N 1
ATOM 2515 C CA . PHE B 1 118 ? -10.141 0.907 3.936 1 94.94 118 PHE B CA 1
ATOM 2516 C C . PHE B 1 118 ? -11.516 1.563 3.926 1 94.94 118 PHE B C 1
ATOM 2518 O O . PHE B 1 118 ? -12.469 1.017 3.361 1 94.94 118 PHE B O 1
ATOM 2525 N N . SER B 1 119 ? -11.602 2.74 4.52 1 96 119 SER B N 1
ATOM 2526 C CA . SER B 1 119 ? -12.844 3.51 4.629 1 96 119 SER B CA 1
ATOM 2527 C C . SER B 1 119 ? -12.555 5.004 4.711 1 96 119 SER B C 1
ATOM 2529 O O . SER B 1 119 ? -11.398 5.422 4.746 1 96 119 SER B O 1
ATOM 2531 N N . LYS B 1 120 ? -13.641 5.777 4.625 1 96.56 120 LYS B N 1
ATOM 2532 C CA . LYS B 1 120 ? -13.492 7.211 4.84 1 96.56 120 LYS B CA 1
ATOM 2533 C C . LYS B 1 120 ? -12.914 7.508 6.219 1 96.56 120 LYS B C 1
ATOM 2535 O O . LYS B 1 120 ? -12.133 8.445 6.383 1 96.56 120 LYS B O 1
ATOM 2540 N N . GLU B 1 121 ? -13.273 6.645 7.188 1 97.81 121 GLU B N 1
ATOM 2541 C CA . GLU B 1 121 ? -12.781 6.801 8.555 1 97.81 121 GLU B CA 1
ATOM 2542 C C . GLU B 1 121 ? -11.281 6.562 8.633 1 97.81 121 GLU B C 1
ATOM 2544 O O . GLU B 1 121 ? -10.586 7.188 9.445 1 97.81 121 GLU B O 1
ATOM 2549 N N . SER B 1 122 ? -10.773 5.617 7.824 1 97.62 122 SER B N 1
ATOM 2550 C CA . SER B 1 122 ? -9.328 5.387 7.824 1 97.62 122 SER B CA 1
ATOM 2551 C C . SER B 1 122 ? -8.578 6.602 7.293 1 97.62 122 SER B C 1
ATOM 2553 O O . SER B 1 122 ? -7.469 6.895 7.738 1 97.62 122 SER B O 1
ATOM 2555 N N . ASP B 1 123 ? -9.203 7.336 6.336 1 97.5 123 ASP B N 1
ATOM 2556 C CA . ASP B 1 123 ? -8.625 8.586 5.855 1 97.5 123 ASP B CA 1
ATOM 2557 C C . ASP B 1 123 ? -8.578 9.633 6.973 1 97.5 123 ASP B C 1
ATOM 2559 O O . ASP B 1 123 ? -7.633 10.422 7.047 1 97.5 123 ASP B O 1
ATOM 2563 N N . ILE B 1 124 ? -9.57 9.609 7.777 1 98.5 124 ILE B N 1
ATOM 2564 C CA . ILE B 1 124 ? -9.648 10.562 8.883 1 98.5 124 ILE B CA 1
ATOM 2565 C C . ILE B 1 124 ? -8.508 10.305 9.867 1 98.5 124 ILE B C 1
ATOM 2567 O O . ILE B 1 124 ? -7.918 11.25 10.398 1 98.5 124 ILE B O 1
ATOM 2571 N N . TYR B 1 125 ? -8.258 9.062 10.078 1 98.5 125 TYR B N 1
ATOM 2572 C CA . TYR B 1 125 ? -7.105 8.734 10.906 1 98.5 125 TYR B CA 1
ATOM 2573 C C . TYR B 1 125 ? -5.828 9.344 10.344 1 98.5 125 TYR B C 1
ATOM 2575 O O . TYR B 1 125 ? -5.055 9.961 11.078 1 98.5 125 TYR B O 1
ATOM 2583 N N . SER B 1 126 ? -5.582 9.133 9.094 1 98.06 126 SER B N 1
ATOM 2584 C CA . SER B 1 126 ? -4.414 9.703 8.43 1 98.06 126 SER B CA 1
ATOM 2585 C C . SER B 1 126 ? -4.359 11.219 8.625 1 98.06 126 SER B C 1
ATOM 2587 O O . SER B 1 126 ? -3.285 11.781 8.836 1 98.06 126 SER B O 1
ATOM 2589 N N . MET B 1 127 ? -5.5 11.867 8.562 1 97.38 127 MET B N 1
ATOM 2590 C CA . MET B 1 127 ? -5.586 13.305 8.789 1 97.38 127 MET B CA 1
ATOM 2591 C C . MET B 1 127 ? -5.102 13.664 10.188 1 97.38 127 MET B C 1
ATOM 2593 O O . MET B 1 127 ? -4.391 14.656 10.367 1 97.38 127 MET B O 1
ATOM 2597 N N . GLY B 1 128 ? -5.527 12.906 11.172 1 97.81 128 GLY B N 1
ATOM 2598 C CA . GLY B 1 128 ? -5.051 13.125 12.523 1 97.81 128 GLY B CA 1
ATOM 2599 C C . GLY B 1 128 ? -3.537 13.117 12.641 1 97.81 128 GLY B C 1
ATOM 2600 O O . GLY B 1 128 ? -2.957 13.93 13.359 1 97.81 128 GLY B O 1
ATOM 2601 N N . MET B 1 129 ? -2.941 12.234 11.93 1 97.81 129 MET B N 1
ATOM 2602 C CA . MET B 1 129 ? -1.483 12.148 11.93 1 97.81 129 MET B CA 1
ATOM 2603 C C . MET B 1 129 ? -0.863 13.391 11.305 1 97.81 129 MET B C 1
ATOM 2605 O O . MET B 1 129 ? 0.155 13.891 11.789 1 97.81 129 MET B O 1
ATOM 2609 N N . ILE B 1 130 ? -1.436 13.891 10.242 1 97.12 130 ILE B N 1
ATOM 2610 C CA . ILE B 1 130 ? -0.968 15.125 9.617 1 97.12 130 ILE B CA 1
ATOM 2611 C C . ILE B 1 130 ? -1.133 16.297 10.586 1 97.12 130 ILE B C 1
ATOM 2613 O O . ILE B 1 130 ? -0.274 17.172 10.648 1 97.12 130 ILE B O 1
ATOM 2617 N N . MET B 1 131 ? -2.252 16.297 11.328 1 97.31 131 MET B N 1
ATOM 2618 C CA . MET B 1 131 ? -2.461 17.328 12.336 1 97.31 131 MET B CA 1
ATOM 2619 C C . MET B 1 131 ? -1.31 17.359 13.336 1 97.31 131 MET B C 1
ATOM 2621 O O . MET B 1 131 ? -0.833 18.422 13.719 1 97.31 131 MET B O 1
ATOM 2625 N N . TRP B 1 132 ? -0.917 16.203 13.711 1 97.31 132 TRP B N 1
ATOM 2626 C CA . TRP B 1 132 ? 0.204 16.141 14.648 1 97.31 132 TRP B CA 1
ATOM 2627 C C . TRP B 1 132 ? 1.451 16.781 14.047 1 97.31 132 TRP B C 1
ATOM 2629 O O . TRP B 1 132 ? 2.172 17.516 14.727 1 97.31 132 TRP B O 1
ATOM 2639 N N . GLU B 1 133 ? 1.729 16.562 12.82 1 96 133 GLU B N 1
ATOM 2640 C CA . GLU B 1 133 ? 2.855 17.188 12.133 1 96 133 GLU B CA 1
ATOM 2641 C C . GLU B 1 133 ? 2.756 18.703 12.172 1 96 133 GLU B C 1
ATOM 2643 O O . GLU B 1 133 ? 3.766 19.391 12.32 1 96 133 GLU B O 1
ATOM 2648 N N . LEU B 1 134 ? 1.588 19.172 12 1 95.31 134 LEU B N 1
ATOM 2649 C CA . LEU B 1 134 ? 1.37 20.609 12.016 1 95.31 134 LEU B CA 1
ATOM 2650 C C . LEU B 1 134 ? 1.734 21.203 13.375 1 95.31 134 LEU B C 1
ATOM 2652 O O . LEU B 1 134 ? 2.156 22.359 13.461 1 95.31 134 LEU B O 1
ATOM 2656 N N . THR B 1 135 ? 1.601 20.422 14.43 1 94.56 135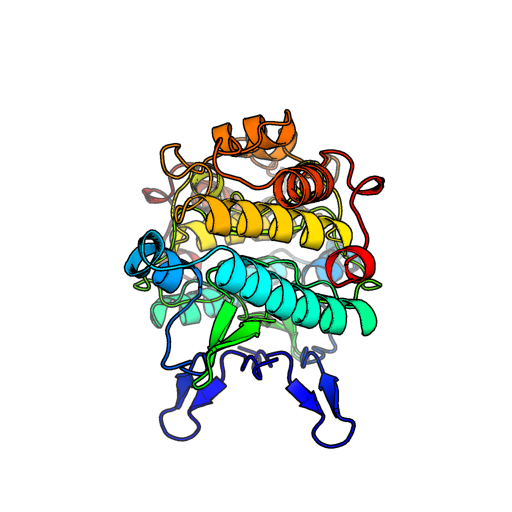 THR B N 1
ATOM 2657 C CA . THR B 1 135 ? 1.87 20.938 15.773 1 94.56 135 THR B CA 1
ATOM 2658 C C . THR B 1 135 ? 3.363 20.875 16.078 1 94.56 135 THR B C 1
ATOM 2660 O O . THR B 1 135 ? 3.869 21.672 16.875 1 94.56 135 THR B O 1
ATOM 2663 N N . THR B 1 136 ? 4.078 19.969 15.445 1 93.19 136 THR B N 1
ATOM 2664 C CA . THR B 1 136 ? 5.441 19.703 15.891 1 93.19 136 THR B CA 1
ATOM 2665 C C . THR B 1 136 ? 6.441 20.016 14.789 1 93.19 136 THR B C 1
ATOM 2667 O O . THR B 1 136 ? 7.633 20.188 15.055 1 93.19 136 THR B O 1
ATOM 2670 N N . GLY B 1 137 ? 5.969 19.953 13.57 1 92.81 137 GLY B N 1
ATOM 2671 C CA . GLY B 1 137 ? 6.875 20.125 12.445 1 92.81 137 GLY B CA 1
ATOM 2672 C C . GLY B 1 137 ? 7.672 18.859 12.125 1 92.81 137 GLY B C 1
ATOM 2673 O O . GLY B 1 137 ? 8.555 18.875 11.266 1 92.81 137 GLY B O 1
ATOM 2674 N N . CYS B 1 138 ? 7.363 17.766 12.789 1 92.06 138 CYS B N 1
ATOM 2675 C CA . CYS B 1 138 ? 8.07 16.5 12.633 1 92.06 138 CYS B CA 1
ATOM 2676 C C . CYS B 1 138 ? 7.117 15.391 12.219 1 92.06 138 CYS B C 1
ATOM 2678 O O . CYS B 1 138 ? 5.902 15.516 12.398 1 92.06 138 CYS B O 1
ATOM 2680 N N . LYS B 1 139 ? 7.742 14.359 11.633 1 92.88 139 LYS B N 1
ATOM 2681 C CA . LYS B 1 139 ? 6.938 13.172 11.367 1 92.88 139 LYS B CA 1
ATOM 2682 C C . LYS B 1 139 ? 6.594 12.438 12.656 1 92.88 139 LYS B C 1
ATOM 2684 O O . LYS B 1 139 ? 7.438 12.312 13.547 1 92.88 139 LYS B O 1
ATOM 2689 N N . PRO B 1 140 ? 5.352 11.953 12.719 1 94.81 140 PRO B N 1
ATOM 2690 C CA . PRO B 1 140 ? 5.023 11.172 13.914 1 94.81 140 PRO B CA 1
ATOM 2691 C C . PRO B 1 140 ? 5.922 9.953 14.078 1 94.81 140 PRO B C 1
ATOM 2693 O O . PRO B 1 140 ? 6.27 9.289 13.094 1 94.81 140 PRO B O 1
ATOM 2696 N N . PHE B 1 141 ? 6.398 9.719 15.344 1 94.81 141 PHE B N 1
ATOM 2697 C CA . PHE B 1 141 ? 7.211 8.562 15.711 1 94.81 141 PHE B CA 1
ATOM 2698 C C . PHE B 1 141 ? 8.523 8.555 14.93 1 94.81 141 PHE B C 1
ATOM 2700 O O . PHE B 1 141 ? 9.016 7.492 14.555 1 94.81 141 PHE B O 1
ATOM 2707 N N . ALA B 1 142 ? 9.031 9.648 14.586 1 88.88 142 ALA B N 1
ATOM 2708 C CA . ALA B 1 142 ? 10.242 9.781 13.781 1 88.88 142 ALA B CA 1
ATOM 2709 C C . ALA B 1 142 ? 11.43 9.094 14.453 1 88.88 142 ALA B C 1
ATOM 2711 O O . ALA B 1 142 ? 12.352 8.641 13.781 1 88.88 142 ALA B O 1
ATOM 2712 N N . ASN B 1 143 ? 11.414 8.969 15.75 1 89.69 143 ASN B N 1
ATOM 2713 C CA . ASN B 1 143 ? 12.547 8.445 16.5 1 89.69 143 ASN B CA 1
ATOM 2714 C C . ASN B 1 143 ? 12.398 6.945 16.766 1 89.69 143 ASN B C 1
ATOM 2716 O O . ASN B 1 143 ? 13.133 6.375 17.562 1 89.69 143 ASN B O 1
ATOM 2720 N N . ILE B 1 144 ? 11.438 6.34 16.234 1 91 144 ILE B N 1
ATOM 2721 C CA . ILE B 1 144 ? 11.156 4.914 16.359 1 91 144 ILE B CA 1
ATOM 2722 C C . ILE B 1 144 ? 11.219 4.254 14.984 1 91 144 ILE B C 1
ATOM 2724 O O . ILE B 1 144 ? 10.789 4.844 13.992 1 91 144 ILE B O 1
ATOM 2728 N N . ASP B 1 145 ? 11.773 3.051 14.977 1 92.12 145 ASP B N 1
ATOM 2729 C CA . ASP B 1 145 ? 11.766 2.311 13.719 1 92.12 145 ASP B CA 1
ATOM 2730 C C . ASP B 1 145 ? 10.344 2.033 13.25 1 92.12 145 ASP B C 1
ATOM 2732 O O . ASP B 1 145 ? 9.477 1.672 14.055 1 92.12 145 ASP B O 1
ATOM 2736 N N . HIS B 1 146 ? 10.055 2.293 12.023 1 93.62 146 HIS B N 1
ATOM 2737 C CA . HIS B 1 146 ? 8.734 2.068 11.453 1 93.62 146 HIS B CA 1
ATOM 2738 C C . HIS B 1 146 ? 8.578 0.626 10.984 1 93.62 146 HIS B C 1
ATOM 2740 O O . HIS B 1 146 ? 8.43 0.373 9.789 1 93.62 146 HIS B O 1
ATOM 2746 N N . ASP B 1 147 ? 8.594 -0.301 11.93 1 94.75 147 ASP B N 1
ATOM 2747 C CA . ASP B 1 147 ? 8.531 -1.738 11.688 1 94.75 147 ASP B CA 1
ATOM 2748 C C . ASP B 1 147 ? 7.324 -2.361 12.383 1 94.75 147 ASP B C 1
ATOM 2750 O O . ASP B 1 147 ? 6.402 -1.652 12.789 1 94.75 147 ASP B O 1
ATOM 2754 N N . ILE B 1 148 ? 7.332 -3.646 12.438 1 94.69 148 ILE B N 1
ATOM 2755 C CA . ILE B 1 148 ? 6.207 -4.406 12.969 1 94.69 148 ILE B CA 1
ATOM 2756 C C . ILE B 1 148 ? 5.98 -4.031 14.43 1 94.69 148 ILE B C 1
ATOM 2758 O O . ILE B 1 148 ? 4.844 -4.043 14.914 1 94.69 148 ILE B O 1
ATOM 2762 N N . ASN B 1 149 ? 7 -3.697 15.109 1 95.12 149 ASN B N 1
ATOM 2763 C CA . ASN B 1 149 ? 6.852 -3.303 16.5 1 95.12 149 ASN B CA 1
ATOM 2764 C C . ASN B 1 149 ? 6.031 -2.021 16.641 1 95.12 149 ASN B C 1
ATOM 2766 O O . ASN B 1 149 ? 5.168 -1.92 17.516 1 95.12 149 ASN B O 1
ATOM 2770 N N . LEU B 1 150 ? 6.336 -1.035 15.82 1 96.06 150 LEU B N 1
ATOM 2771 C CA . LEU B 1 150 ? 5.547 0.191 15.836 1 96.06 150 LEU B CA 1
ATOM 2772 C C . LEU B 1 150 ? 4.102 -0.09 15.445 1 96.06 150 LEU B C 1
ATOM 2774 O O . LEU B 1 150 ? 3.174 0.47 16.031 1 96.06 150 LEU B O 1
ATOM 2778 N N . ILE B 1 151 ? 3.957 -0.956 14.5 1 95.62 151 ILE B N 1
ATOM 2779 C CA . ILE B 1 151 ? 2.615 -1.332 14.062 1 95.62 151 ILE B CA 1
ATOM 2780 C C . ILE B 1 151 ? 1.832 -1.9 15.242 1 95.62 151 ILE B C 1
ATOM 2782 O O . ILE B 1 151 ? 0.683 -1.517 15.477 1 95.62 151 ILE B O 1
ATOM 2786 N N . TYR B 1 152 ? 2.434 -2.688 16.016 1 94.94 152 TYR B N 1
ATOM 2787 C CA . TYR B 1 152 ? 1.789 -3.26 17.188 1 94.94 152 TYR B CA 1
ATOM 2788 C C . TYR B 1 152 ? 1.412 -2.174 18.188 1 94.94 152 TYR B C 1
ATOM 2790 O O . TYR B 1 152 ? 0.327 -2.207 18.766 1 94.94 152 TYR B O 1
ATOM 2798 N N . LYS B 1 153 ? 2.299 -1.312 18.375 1 95.44 153 LYS B N 1
ATOM 2799 C CA . LYS B 1 153 ? 2.039 -0.224 19.312 1 95.44 153 LYS B CA 1
ATOM 2800 C C . LYS B 1 153 ? 0.853 0.622 18.859 1 95.44 153 LYS B C 1
ATOM 2802 O O . LYS B 1 153 ? 0.029 1.034 19.688 1 95.44 153 LYS B O 1
ATOM 2807 N N . ILE B 1 154 ? 0.808 0.846 17.609 1 95.56 154 ILE B N 1
ATOM 2808 C CA . ILE B 1 154 ? -0.284 1.631 17.031 1 95.56 154 ILE B CA 1
ATOM 2809 C C . ILE B 1 154 ? -1.606 0.893 17.234 1 95.56 154 ILE B C 1
ATOM 2811 O O . ILE B 1 154 ? -2.605 1.493 17.641 1 95.56 154 ILE B O 1
ATOM 2815 N N . ILE B 1 155 ? -1.622 -0.361 16.984 1 95.69 155 ILE B N 1
ATOM 2816 C CA . ILE B 1 155 ? -2.812 -1.184 17.172 1 95.69 155 ILE B CA 1
ATOM 2817 C C . ILE B 1 155 ? -3.244 -1.144 18.641 1 95.69 155 ILE B C 1
ATOM 2819 O O . ILE B 1 155 ? -4.441 -1.126 18.938 1 95.69 155 ILE B O 1
ATOM 2823 N N . ASP B 1 156 ? -2.281 -1.072 19.5 1 94.25 156 ASP B N 1
ATOM 2824 C CA . ASP B 1 156 ? -2.549 -1.072 20.938 1 94.25 156 ASP B CA 1
ATOM 2825 C C . ASP B 1 156 ? -2.943 0.32 21.422 1 94.25 156 ASP B C 1
ATOM 2827 O O . ASP B 1 156 ? -3.121 0.538 22.625 1 94.25 156 ASP B O 1
ATOM 2831 N N . GLY B 1 157 ? -2.971 1.28 20.547 1 92.81 157 GLY B N 1
ATOM 2832 C CA . GLY B 1 157 ? -3.531 2.576 20.891 1 92.81 157 GLY B CA 1
ATOM 2833 C C . GLY B 1 157 ? -2.477 3.654 21.078 1 92.81 157 GLY B C 1
ATOM 2834 O O . GLY B 1 157 ? -2.775 4.75 21.547 1 92.81 157 GLY B O 1
ATOM 2835 N N . LYS B 1 158 ? -1.23 3.312 20.734 1 93.56 158 LYS B N 1
ATOM 2836 C CA . LYS B 1 158 ? -0.194 4.336 20.828 1 93.56 158 LYS B CA 1
ATOM 2837 C C . LYS B 1 158 ? -0.5 5.512 19.906 1 93.56 158 LYS B C 1
ATOM 2839 O O . LYS B 1 158 ? -0.848 5.316 18.734 1 93.56 158 LYS B O 1
ATOM 2844 N N . GLN B 1 159 ? -0.45 6.676 20.438 1 93.75 159 GLN B N 1
ATOM 2845 C CA . GLN B 1 159 ? -0.633 7.918 19.688 1 93.75 159 GLN B CA 1
ATOM 2846 C C . GLN B 1 159 ? 0.534 8.875 19.922 1 93.75 159 GLN B C 1
ATOM 2848 O O . GLN B 1 159 ? 1.219 8.789 20.953 1 93.75 159 GLN B O 1
ATOM 2853 N N . PRO B 1 160 ? 0.82 9.648 18.891 1 94.25 160 PRO B N 1
ATOM 2854 C CA . PRO B 1 160 ? 1.861 10.641 19.156 1 94.25 160 PRO B CA 1
ATOM 2855 C C . PRO B 1 160 ? 1.464 11.641 20.234 1 94.25 160 PRO B C 1
ATOM 2857 O O . PRO B 1 160 ? 0.281 11.961 20.391 1 94.25 160 PRO B O 1
ATOM 2860 N N . GLU B 1 161 ? 2.42 12.164 20.906 1 91.75 161 GLU B N 1
ATOM 2861 C CA . GLU B 1 161 ? 2.18 13.07 22.031 1 91.75 161 GLU B CA 1
ATOM 2862 C C . GLU B 1 161 ? 1.779 14.461 21.531 1 91.75 161 GLU B C 1
ATOM 2864 O O . GLU B 1 161 ? 2.402 15.008 20.625 1 91.75 161 GLU B O 1
ATOM 2869 N N . ILE B 1 162 ? 0.76 14.953 22.141 1 90.94 162 ILE B N 1
ATOM 2870 C CA . ILE B 1 162 ? 0.334 16.312 21.844 1 90.94 162 ILE B CA 1
ATOM 2871 C C . ILE B 1 162 ? 1.174 17.312 22.641 1 90.94 162 ILE B C 1
ATOM 2873 O O . ILE B 1 162 ? 1.284 17.188 23.859 1 90.94 162 ILE B O 1
ATOM 2877 N N . THR B 1 163 ? 1.684 18.219 21.969 1 90.31 163 THR B N 1
ATOM 2878 C CA . THR B 1 163 ? 2.561 19.188 22.625 1 90.31 163 THR B CA 1
ATOM 2879 C C . THR B 1 163 ? 1.751 20.172 23.453 1 90.31 163 THR B C 1
ATOM 2881 O O . THR B 1 163 ? 0.588 20.453 23.141 1 90.31 163 THR B O 1
ATOM 2884 N N . ASN B 1 164 ? 2.406 20.797 24.375 1 89.12 164 ASN B N 1
ATOM 2885 C CA . ASN B 1 164 ? 1.751 21.703 25.328 1 89.12 164 ASN B CA 1
ATOM 2886 C C . ASN B 1 164 ? 1.28 22.984 24.641 1 89.12 164 ASN B C 1
ATOM 2888 O O . ASN B 1 164 ? 0.319 23.609 25.094 1 89.12 164 ASN B O 1
ATOM 2892 N N . ASP B 1 165 ? 1.888 23.391 23.578 1 89.06 165 ASP B N 1
ATOM 2893 C CA . ASP B 1 165 ? 1.566 24.641 22.906 1 89.06 165 ASP B CA 1
ATOM 2894 C C . ASP B 1 165 ? 0.424 24.453 21.922 1 89.06 165 ASP B C 1
ATOM 2896 O O . ASP B 1 165 ? -0.025 25.422 21.297 1 89.06 165 ASP B O 1
ATOM 2900 N N . THR B 1 166 ? -0.102 23.266 21.906 1 94.75 166 THR B N 1
ATOM 2901 C CA . THR B 1 166 ? -1.206 22.984 21 1 94.75 166 THR B CA 1
ATOM 2902 C C . THR B 1 166 ? -2.52 23.516 21.562 1 94.75 166 THR B C 1
ATOM 2904 O O . THR B 1 166 ? -2.908 23.156 22.672 1 94.75 166 THR B O 1
ATOM 2907 N N . PRO B 1 167 ? -3.186 24.453 20.781 1 95.25 167 PRO B N 1
ATOM 2908 C CA . PRO B 1 167 ? -4.484 24.938 21.25 1 95.25 167 PRO B CA 1
ATOM 2909 C C . PRO B 1 167 ? -5.457 23.812 21.578 1 95.25 167 PRO B C 1
ATOM 2911 O O . PRO B 1 167 ? -5.484 22.797 20.875 1 95.25 167 PRO B O 1
ATOM 2914 N N . GLU B 1 168 ? -6.277 23.969 22.594 1 94.75 168 GLU B N 1
ATOM 2915 C CA . GLU B 1 168 ? -7.16 22.938 23.109 1 94.75 168 GLU B CA 1
ATOM 2916 C C . GLU B 1 168 ? -8.109 22.422 22.016 1 94.75 168 GLU B C 1
ATOM 2918 O O . GLU B 1 168 ? -8.336 21.219 21.906 1 94.75 168 GLU B O 1
ATOM 2923 N N . CYS B 1 169 ? -8.656 23.344 21.281 1 93.5 169 CYS B N 1
ATOM 2924 C CA . CYS B 1 169 ? -9.602 22.969 20.234 1 93.5 169 CYS B CA 1
ATOM 2925 C C . CYS B 1 169 ? -8.938 22.078 19.203 1 93.5 169 CYS B C 1
ATOM 2927 O O . CYS B 1 169 ? -9.539 21.109 18.719 1 93.5 169 CYS B O 1
ATOM 2929 N N . PHE B 1 170 ? -7.715 22.391 18.859 1 95.81 170 PHE B N 1
ATOM 2930 C CA . PHE B 1 170 ? -6.953 21.609 17.906 1 95.81 170 PHE B CA 1
ATOM 2931 C C . PHE B 1 170 ? -6.598 20.234 18.469 1 95.81 170 PHE B C 1
ATOM 2933 O O . PHE B 1 170 ? -6.77 19.219 17.812 1 95.81 170 PHE B O 1
ATOM 2940 N N . ALA B 1 171 ? -6.203 20.234 19.703 1 96.12 171 ALA B N 1
ATOM 2941 C CA . ALA B 1 171 ? -5.828 19 20.391 1 96.12 171 ALA B CA 1
ATOM 2942 C C . ALA B 1 171 ? -7.016 18.047 20.484 1 96.12 171 ALA B C 1
ATOM 2944 O O . ALA B 1 171 ? -6.867 16.844 20.234 1 96.12 171 ALA B O 1
ATOM 2945 N N . ASN B 1 172 ? -8.102 18.594 20.844 1 95.81 172 ASN B N 1
ATOM 2946 C CA . ASN B 1 172 ? -9.305 17.781 20.953 1 95.81 172 ASN B CA 1
ATOM 2947 C C . ASN B 1 172 ? -9.695 17.156 19.625 1 95.81 172 ASN B C 1
ATOM 2949 O O . ASN B 1 172 ? -10.047 15.977 19.547 1 95.81 172 ASN B O 1
ATOM 2953 N N . LEU B 1 173 ? -9.703 17.938 18.562 1 96.81 173 LEU B N 1
ATOM 2954 C CA . LEU B 1 173 ? -10.023 17.438 17.234 1 96.81 173 LEU B CA 1
ATOM 2955 C C . LEU B 1 173 ? -9.047 16.344 16.812 1 96.81 173 LEU B C 1
ATOM 2957 O O . LEU B 1 173 ? -9.461 15.312 16.281 1 96.81 173 LEU B O 1
ATOM 2961 N N . MET B 1 174 ? -7.816 16.562 17.078 1 97.12 174 MET B N 1
ATOM 2962 C CA . MET B 1 174 ? -6.785 15.578 16.75 1 97.12 174 MET B CA 1
ATOM 2963 C C . MET B 1 174 ? -7.062 14.258 17.453 1 97.12 174 MET B C 1
ATOM 2965 O O . MET B 1 174 ? -7.004 13.195 16.844 1 97.12 174 MET B O 1
ATOM 2969 N N . LYS B 1 175 ? -7.363 14.328 18.703 1 96.62 175 LYS B N 1
ATOM 2970 C CA . LYS B 1 175 ? -7.668 13.133 19.484 1 96.62 175 LYS B CA 1
ATOM 2971 C C . LYS B 1 175 ? -8.867 12.383 18.906 1 96.62 175 LYS B C 1
ATOM 2973 O O . LYS B 1 175 ? -8.867 11.156 18.844 1 96.62 175 LYS B O 1
ATOM 2978 N N . ARG B 1 176 ? -9.836 13.102 18.5 1 97.69 176 ARG B N 1
ATOM 2979 C CA . ARG B 1 176 ? -11.016 12.492 17.906 1 97.69 176 ARG B CA 1
ATOM 2980 C C . ARG B 1 176 ? -10.68 11.812 16.578 1 97.69 176 ARG B C 1
ATOM 2982 O O . ARG B 1 176 ? -11.164 10.719 16.297 1 97.69 176 ARG B O 1
ATOM 2989 N N . CYS B 1 177 ? -9.906 12.422 15.789 1 98.19 177 CYS B N 1
ATOM 2990 C CA . CYS B 1 177 ? -9.5 11.859 14.5 1 98.19 177 CYS B CA 1
ATOM 2991 C C . CYS B 1 177 ? -8.703 10.578 14.695 1 98.19 177 CYS B C 1
ATOM 2993 O O . CYS B 1 177 ? -8.797 9.656 13.891 1 98.19 177 CYS B O 1
ATOM 2995 N N . LEU B 1 178 ? -7.922 10.5 15.797 1 97.88 178 LEU B N 1
ATOM 2996 C CA . LEU B 1 178 ? -6.992 9.398 16.016 1 97.88 178 LEU B CA 1
ATOM 2997 C C . LEU B 1 178 ? -7.633 8.312 16.875 1 97.88 178 LEU B C 1
ATOM 2999 O O . LEU B 1 178 ? -6.957 7.375 17.312 1 97.88 178 LEU B O 1
ATOM 3003 N N . ASN B 1 179 ? -8.914 8.508 17.156 1 97.25 179 ASN B N 1
ATOM 3004 C CA . ASN B 1 179 ? -9.586 7.492 17.969 1 97.25 179 ASN B CA 1
ATOM 3005 C C . ASN B 1 179 ? -9.359 6.09 17.406 1 97.25 179 ASN B C 1
ATOM 3007 O O . ASN B 1 179 ? -9.461 5.879 16.203 1 97.25 179 ASN B O 1
ATOM 3011 N N . PRO B 1 180 ? -9.047 5.074 18.281 1 95.38 180 PRO B N 1
ATOM 3012 C CA . PRO B 1 180 ? -8.828 3.711 17.797 1 95.38 180 PRO B CA 1
ATOM 3013 C C . PRO B 1 180 ? -10.078 3.09 17.188 1 95.38 180 PRO B C 1
ATOM 3015 O O . PRO B 1 180 ? -9.977 2.197 16.344 1 95.38 180 PRO B O 1
ATOM 3018 N N . ASP B 1 181 ? -11.203 3.514 17.578 1 96.56 181 ASP B N 1
ATOM 3019 C CA . ASP B 1 181 ? -12.477 3.078 17 1 96.56 181 ASP B CA 1
ATOM 3020 C C . ASP B 1 181 ? -12.891 3.971 15.836 1 96.56 181 ASP B C 1
ATOM 3022 O O . ASP B 1 181 ? -13.266 5.125 16.031 1 96.56 181 ASP B O 1
ATOM 3026 N N . PRO B 1 182 ? -12.852 3.4 14.609 1 97.56 182 PRO B N 1
ATOM 3027 C CA . PRO B 1 182 ? -13.148 4.227 13.438 1 97.56 182 PRO B CA 1
ATOM 3028 C C . PRO B 1 182 ? -14.555 4.836 13.492 1 97.56 182 PRO B C 1
ATOM 3030 O O . PRO B 1 182 ? -14.766 5.941 12.992 1 97.56 182 PRO B O 1
ATOM 3033 N N . SER B 1 183 ? -15.5 4.246 14.133 1 97.06 183 SER B N 1
ATOM 3034 C CA . SER B 1 183 ? -16.875 4.723 14.172 1 97.06 183 SER B CA 1
ATOM 3035 C C . SER B 1 183 ? -17.016 5.973 15.031 1 97.06 183 SER B C 1
ATOM 3037 O O . SER B 1 183 ? -18.016 6.68 14.969 1 97.06 183 SER B O 1
ATOM 3039 N N . LYS B 1 184 ? -16.047 6.258 15.812 1 97.5 184 LYS B N 1
ATOM 3040 C CA . LYS B 1 184 ? -16.078 7.406 16.719 1 97.5 184 LYS B CA 1
ATOM 3041 C C . LYS B 1 184 ? -15.32 8.594 16.141 1 97.5 184 LYS B C 1
ATOM 3043 O O . LYS B 1 184 ? -15.281 9.664 16.734 1 97.5 184 LYS B O 1
ATOM 3048 N N . ARG B 1 185 ? -14.719 8.406 14.992 1 98 185 ARG B N 1
ATOM 3049 C CA . ARG B 1 185 ? -14 9.5 14.344 1 98 185 ARG B CA 1
ATOM 3050 C C . ARG B 1 185 ? -14.969 10.461 13.656 1 98 185 ARG B C 1
ATOM 3052 O O . ARG B 1 185 ? -16.047 10.047 13.203 1 98 185 ARG B O 1
ATOM 3059 N N . PRO B 1 186 ? -14.609 11.734 13.625 1 97.44 186 PRO B N 1
ATOM 3060 C CA . PRO B 1 186 ? -15.516 12.711 13.008 1 97.44 186 PRO B CA 1
ATOM 3061 C C . PRO B 1 186 ? -15.609 12.555 11.492 1 97.44 186 PRO B C 1
ATOM 3063 O O . PRO B 1 186 ? -14.719 11.977 10.867 1 97.44 186 PRO B O 1
ATOM 3066 N N . LEU B 1 187 ? -16.703 13.062 10.953 1 95.06 187 LEU B N 1
ATOM 3067 C CA . LEU B 1 187 ? -16.812 13.172 9.508 1 95.06 187 LEU B CA 1
ATOM 3068 C C . LEU B 1 187 ? -15.922 14.305 8.984 1 95.06 187 LEU B C 1
ATOM 3070 O O . LEU B 1 187 ? -15.68 15.281 9.688 1 95.06 187 LEU B O 1
ATOM 3074 N N . ILE B 1 188 ? -15.508 14.094 7.781 1 95.44 188 ILE B N 1
ATOM 3075 C CA . ILE B 1 188 ? -14.633 15.102 7.18 1 95.44 188 ILE B CA 1
ATOM 3076 C C . ILE B 1 188 ? -15.352 16.453 7.137 1 95.44 188 ILE B C 1
ATOM 3078 O O . ILE B 1 188 ? -14.719 17.5 7.289 1 95.44 188 ILE B O 1
ATOM 3082 N N . SER B 1 189 ? -16.641 16.5 6.98 1 91.69 189 SER B N 1
ATOM 3083 C CA . SER B 1 189 ? -17.406 17.734 6.953 1 91.69 189 SER B CA 1
ATOM 3084 C C . SER B 1 189 ? -17.344 18.469 8.289 1 91.69 189 SER B C 1
ATOM 3086 O O . SER B 1 189 ? -17.297 19.688 8.336 1 91.69 189 SER B O 1
ATOM 3088 N N . GLU B 1 190 ? -17.328 17.734 9.344 1 91.19 190 GLU B N 1
ATOM 3089 C CA . GLU B 1 190 ? -17.219 18.312 10.68 1 91.19 190 GLU B CA 1
ATOM 3090 C C . GLU B 1 190 ? -15.852 18.953 10.891 1 91.19 190 GLU B C 1
ATOM 3092 O O . GLU B 1 190 ? -15.742 20.016 11.516 1 91.19 190 GLU B O 1
ATOM 3097 N N . ILE B 1 191 ? -14.852 18.344 10.375 1 89.75 191 ILE B N 1
ATOM 3098 C CA . ILE B 1 191 ? -13.484 18.859 10.5 1 89.75 191 ILE B CA 1
ATOM 3099 C C . ILE B 1 191 ? -13.352 20.156 9.711 1 89.75 191 ILE B C 1
ATOM 3101 O O . ILE B 1 191 ? -12.805 21.141 10.211 1 89.75 191 ILE B O 1
ATOM 3105 N N . THR B 1 192 ? -13.906 20.203 8.531 1 87.69 192 THR B N 1
ATOM 3106 C CA . THR B 1 192 ? -13.836 21.359 7.664 1 87.69 192 THR B CA 1
ATOM 3107 C C . THR B 1 192 ? -14.555 22.547 8.289 1 87.69 192 THR B C 1
ATOM 3109 O O . THR B 1 192 ? -14.078 23.688 8.219 1 87.69 192 THR B O 1
ATOM 3112 N N . GLU B 1 193 ? -15.672 22.297 8.891 1 85.12 193 GLU B N 1
ATOM 3113 C CA . GLU B 1 193 ? -16.469 23.344 9.539 1 85.12 193 GLU B CA 1
ATOM 3114 C C . GLU B 1 193 ? -15.734 23.906 10.758 1 85.12 193 GLU B C 1
ATOM 3116 O O . GLU B 1 193 ? -15.734 25.125 10.984 1 85.12 193 GLU B O 1
#